Protein AF-0000000077141686 (afdb_homodimer)

Organism: Thermoanaerobacter italicus (strain DSM 9252 / Ab9) (NCBI:txid580331)

Secondary structure (DSSP, 8-state):
-EEEEEEEEETHHHHHHTT--HHHHHHHHHHHHHHTGGGEEEEEEEETTTEEEEEES-GGGHHHHHHHHHHHHTTSEEEEEEEEE--SS---SSGGG--SHHHHHHHHHHHH--SS-SEEEE-S-HHHHHHHHHHHHHHHHHHTT--HHHHHHHHHHHHHSSHHHHHHHHTS-HHHHHHHHHHTTHHHHHHHHHHHHHHHHHHHHHTT--/-EEEEEEEEETHHHHHHTT--HHHHHHHHHHHHHHTGGGEEEEEEEETTTEEEEEES-GGGHHHHHHHHHHHHTTSEEEEEEEEE--SS---SSGGG--SHHHHHHHHHHHH--SS-SEEEE-S-HHHHHHHHHHHHHHHHHHTT--HHHHHHHHHHHHHSSHHHHHHHHTS-HHHHHHHHHHTTHHHHHHHHHHHHHHHHHHHHHTT--

Radius of gyration: 22.88 Å; Cα contacts (8 Å, |Δi|>4): 767; chains: 2; bounding box: 53×66×52 Å

Solvent-accessible surface area (backbone atoms only — not comparable to full-atom values): 21146 Å² total; per-residue (Å²): 121,40,43,26,42,30,34,37,45,51,60,45,68,61,42,42,72,72,64,47,52,69,64,58,57,52,49,28,44,49,51,36,38,64,77,38,51,94,41,41,66,21,52,57,45,77,42,95,87,52,34,36,34,26,28,44,66,46,66,84,40,46,58,61,51,53,50,40,51,51,60,50,40,52,90,48,47,62,33,32,2,28,3,35,24,48,63,73,48,71,94,54,78,50,55,88,78,46,47,35,53,8,52,54,28,7,52,50,19,38,71,65,37,48,99,69,32,37,36,28,45,29,58,88,44,69,73,52,22,47,43,40,21,20,43,40,20,39,48,49,58,52,55,70,69,49,48,72,67,26,49,53,32,43,55,34,26,67,74,60,70,32,45,62,57,24,10,64,75,68,70,53,52,38,69,56,33,48,49,30,25,56,75,58,40,45,67,25,49,52,42,33,43,51,32,40,37,55,50,52,46,52,55,59,54,58,61,60,78,102,119,41,43,25,41,30,32,36,45,49,60,46,70,60,42,41,72,73,63,48,52,69,65,57,57,51,50,28,45,51,50,35,38,64,75,36,48,93,40,41,66,21,53,58,46,75,43,95,86,51,33,35,35,26,28,44,64,47,66,83,40,46,56,61,50,53,50,40,49,50,59,50,42,52,89,48,47,62,32,32,2,29,4,37,25,47,64,75,47,72,92,54,78,50,55,89,79,46,47,35,51,8,52,54,27,7,52,51,20,37,71,66,37,48,98,71,32,38,37,27,44,28,59,87,43,68,72,51,21,47,44,42,22,19,42,42,20,39,49,50,58,52,54,71,68,49,47,72,68,26,49,53,31,44,55,35,25,67,75,62,69,33,46,60,60,25,11,63,75,68,72,53,53,39,68,54,33,47,50,29,26,57,74,59,38,43,67,27,49,50,43,33,44,51,32,40,38,53,51,51,46,51,55,60,55,58,62,61,77,102

pLDDT: mean 94.85, std 8.07, range [36.12, 98.94]

Sequence (420 aa):
MYIVITGDIIGSRELLAKGIKRENFIKAVEEVNKACEDYLLVKFSLMRGDEIQGILKQVDFLPAVVRNLRYNFFPAGLRIGIGIGSISTGIEKNSWEMDGEAFYRAREALSLCDKNAITIVKTGDLFIEEATTALFTLLDALQSKWTRAQWEAVMNYEKYGTYKKAAQILKVMPQNVAKRCNAARWQAVVRGEKAIVRLLKFVLEGNTNEMYIVITGDIIGSRELLAKGIKRENFIKAVEEVNKACEDYLLVKFSLMRGDEIQGILKQVDFLPAVVRNLRYNFFPAGLRIGIGIGSISTGIEKNSWEMDGEAFYRAREALSLCDKNAITIVKTGDLFIEEATTALFTLLDALQSKWTRAQWEAVMNYEKYGTYKKAAQILKVMPQNVAKRCNAARWQAVVRGEKAIVRLLKFVLEGNTNE

Structure (mmCIF, N/CA/C/O backbone):
data_AF-0000000077141686-model_v1
#
loop_
_entity.id
_entity.type
_entity.pdbx_description
1 polymer SatD
#
loop_
_atom_site.group_PDB
_atom_site.id
_atom_site.type_symbol
_atom_site.label_atom_id
_atom_site.label_alt_id
_atom_site.label_comp_id
_atom_site.label_asym_id
_atom_site.label_entity_id
_atom_site.label_seq_id
_atom_site.pdbx_PDB_ins_code
_atom_site.Cartn_x
_atom_site.Cartn_y
_atom_site.Cartn_z
_atom_site.occupancy
_atom_site.B_iso_or_equiv
_atom_site.auth_seq_id
_atom_site.auth_comp_id
_atom_site.auth_asym_id
_atom_site.auth_atom_id
_atom_site.pdbx_PDB_model_num
ATOM 1 N N . MET A 1 1 ? 17.578 18.484 6.77 1 92.88 1 MET A N 1
ATOM 2 C CA . MET A 1 1 ? 16.484 18.5 5.801 1 92.88 1 MET A CA 1
ATOM 3 C C . MET A 1 1 ? 15.133 18.562 6.504 1 92.88 1 MET A C 1
ATOM 5 O O . MET A 1 1 ? 14.977 18.047 7.617 1 92.88 1 MET A O 1
ATOM 9 N N . TYR A 1 2 ? 14.242 19.344 5.945 1 96.69 2 TYR A N 1
ATOM 10 C CA . TYR A 1 2 ? 12.93 19.594 6.52 1 96.69 2 TYR A CA 1
ATOM 11 C C . TYR A 1 2 ? 11.836 18.875 5.734 1 96.69 2 TYR A C 1
ATOM 13 O O . TYR A 1 2 ? 12.062 18.453 4.598 1 96.69 2 TYR A O 1
ATOM 21 N N . ILE A 1 3 ? 10.711 18.703 6.402 1 98.5 3 ILE A N 1
ATOM 22 C CA . ILE A 1 3 ? 9.547 18.047 5.805 1 98.5 3 ILE A CA 1
ATOM 23 C C . ILE A 1 3 ? 8.367 19.016 5.793 1 98.5 3 ILE A C 1
ATOM 25 O O . ILE A 1 3 ? 7.809 19.344 6.848 1 98.5 3 ILE A O 1
ATOM 29 N N . VAL A 1 4 ? 7.988 19.391 4.633 1 98.75 4 VAL A N 1
ATOM 30 C CA . VAL A 1 4 ? 6.867 20.297 4.449 1 98.75 4 VAL A CA 1
ATOM 31 C C . VAL A 1 4 ? 5.656 19.531 3.926 1 98.75 4 VAL A C 1
ATOM 33 O O . VAL A 1 4 ? 5.777 18.719 3.008 1 98.75 4 VAL A O 1
ATOM 36 N N . ILE A 1 5 ? 4.516 19.719 4.543 1 98.88 5 ILE A N 1
ATOM 37 C CA . ILE A 1 5 ? 3.244 19.188 4.062 1 98.88 5 ILE A CA 1
ATOM 38 C C . ILE A 1 5 ? 2.361 20.328 3.566 1 98.88 5 ILE A C 1
ATOM 40 O O . ILE A 1 5 ? 2.104 21.281 4.301 1 98.88 5 ILE A O 1
ATOM 44 N N . THR A 1 6 ? 1.974 20.25 2.375 1 98.38 6 THR A N 1
ATOM 45 C CA . THR A 1 6 ? 0.985 21.172 1.829 1 98.38 6 THR A CA 1
ATOM 46 C C . THR A 1 6 ? -0.235 20.422 1.312 1 98.38 6 THR A C 1
ATOM 48 O O . THR A 1 6 ? -0.109 19.312 0.793 1 98.38 6 THR A O 1
ATOM 51 N N . GLY A 1 7 ? -1.39 20.922 1.544 1 97.69 7 GLY A N 1
ATOM 52 C CA . GLY A 1 7 ? -2.621 20.25 1.165 1 97.69 7 GLY A CA 1
ATOM 53 C C . GLY A 1 7 ? -3.629 21.172 0.506 1 97.69 7 GLY A C 1
ATOM 54 O O . GLY A 1 7 ? -3.537 22.391 0.639 1 97.69 7 GLY A O 1
ATOM 55 N N . ASP A 1 8 ? -4.441 20.641 -0.241 1 96.56 8 ASP A N 1
ATOM 56 C CA . ASP A 1 8 ? -5.543 21.297 -0.929 1 96.56 8 ASP A CA 1
ATOM 57 C C . ASP A 1 8 ? -6.855 20.547 -0.724 1 96.56 8 ASP A C 1
ATOM 59 O O . ASP A 1 8 ? -6.945 19.359 -1.021 1 96.56 8 ASP A O 1
ATOM 63 N N . ILE A 1 9 ? -7.875 21.266 -0.198 1 95.62 9 ILE A N 1
ATOM 64 C CA . ILE A 1 9 ? -9.164 20.641 0.097 1 95.62 9 ILE A CA 1
ATOM 65 C C . ILE A 1 9 ? -9.891 20.312 -1.205 1 95.62 9 ILE A C 1
ATOM 67 O O . ILE A 1 9 ? -10.102 21.188 -2.045 1 95.62 9 ILE A O 1
ATOM 71 N N . ILE A 1 10 ? -10.227 19.062 -1.332 1 94.31 10 ILE A N 1
ATOM 72 C CA . ILE A 1 10 ? -10.859 18.578 -2.559 1 94.31 10 ILE A CA 1
ATOM 73 C C . ILE A 1 10 ? -12.297 19.094 -2.629 1 94.31 10 ILE A C 1
ATOM 75 O O . ILE A 1 10 ? -13.07 18.906 -1.688 1 94.31 10 ILE A O 1
ATOM 79 N N . GLY A 1 11 ? -12.648 19.734 -3.75 1 91 11 GLY A N 1
ATOM 80 C CA . GLY A 1 11 ? -14.008 20.203 -3.984 1 91 11 GLY A CA 1
ATOM 81 C C . GLY A 1 11 ? -14.406 21.359 -3.086 1 91 11 GLY A C 1
ATOM 82 O O . GLY A 1 11 ? -15.578 21.5 -2.734 1 91 11 GLY A O 1
ATOM 83 N N . SER A 1 12 ? -13.445 22.078 -2.596 1 88.81 12 SER A N 1
ATOM 84 C CA . SER A 1 12 ? -13.703 23.125 -1.614 1 88.81 12 SER A CA 1
ATOM 85 C C . SER A 1 12 ? -14.742 24.109 -2.131 1 88.81 12 SER A C 1
ATOM 87 O O . SER A 1 12 ? -15.625 24.531 -1.385 1 88.81 12 SER A O 1
ATOM 89 N N . ARG A 1 13 ? -14.68 24.531 -3.439 1 88.81 13 ARG A N 1
ATOM 90 C CA . ARG A 1 13 ? -15.633 25.484 -4.012 1 88.81 13 ARG A CA 1
ATOM 91 C C . ARG A 1 13 ? -17.047 24.922 -3.979 1 88.81 13 ARG A C 1
ATOM 93 O O . ARG A 1 13 ? -18 25.625 -3.613 1 88.81 13 ARG A O 1
ATOM 100 N N . GLU A 1 14 ? -17.109 23.672 -4.375 1 90.25 14 GLU A N 1
ATOM 101 C CA . GLU A 1 14 ? -18.406 23 -4.367 1 90.25 14 GLU A CA 1
ATOM 102 C C . GLU A 1 14 ? -18.938 22.859 -2.943 1 90.25 14 GLU A C 1
ATOM 104 O O . GLU A 1 14 ? -20.141 23.031 -2.703 1 90.25 14 GLU A O 1
ATOM 109 N N . LEU A 1 15 ? -18.078 22.531 -2.066 1 89.5 15 LEU A N 1
ATOM 110 C CA . LEU A 1 15 ? -18.469 22.375 -0.669 1 89.5 15 LEU A CA 1
ATOM 111 C C . LEU A 1 15 ? -18.969 23.688 -0.09 1 89.5 15 LEU A C 1
ATOM 113 O O . LEU A 1 15 ? -20 23.719 0.589 1 89.5 15 LEU A O 1
ATOM 117 N N . LEU A 1 16 ? -18.281 24.734 -0.393 1 84.75 16 LEU A N 1
ATOM 118 C CA . LEU A 1 16 ? -18.672 26.062 0.076 1 84.75 16 LEU A CA 1
ATOM 119 C C . LEU A 1 16 ? -20 26.5 -0.545 1 84.75 16 LEU A C 1
ATOM 121 O O . LEU A 1 16 ? -20.844 27.078 0.134 1 84.75 16 LEU A O 1
ATOM 125 N N . ALA A 1 17 ? -20.172 26.156 -1.747 1 88.31 17 ALA A N 1
ATOM 126 C CA . ALA A 1 17 ? -21.422 26.469 -2.445 1 88.31 17 ALA A CA 1
ATOM 127 C C . ALA A 1 17 ? -22.594 25.703 -1.837 1 88.31 17 ALA A C 1
ATOM 129 O O . ALA A 1 17 ? -23.719 26.188 -1.851 1 88.31 17 ALA A O 1
ATOM 130 N N . LYS A 1 18 ? -22.234 24.609 -1.306 1 89.44 18 LYS A N 1
ATOM 131 C CA . LYS A 1 18 ? -23.281 23.781 -0.714 1 89.44 18 LYS A CA 1
ATOM 132 C C . LYS A 1 18 ? -23.531 24.156 0.742 1 89.44 18 LYS A C 1
ATOM 134 O O . LYS A 1 18 ? -24.312 23.5 1.435 1 89.44 18 LYS A O 1
ATOM 139 N N . GLY A 1 19 ? -22.766 25.172 1.204 1 87.19 19 GLY A N 1
ATOM 140 C CA . GLY A 1 19 ? -23.109 25.734 2.502 1 87.19 19 GLY A CA 1
ATOM 141 C C . GLY A 1 19 ? -22.062 25.453 3.568 1 87.19 19 GLY A C 1
ATOM 142 O O . GLY A 1 19 ? -22.203 25.922 4.703 1 87.19 19 GLY A O 1
ATOM 143 N N . ILE A 1 20 ? -21.172 24.656 3.207 1 86.25 20 ILE A N 1
ATOM 144 C CA . ILE A 1 20 ? -20.078 24.484 4.164 1 86.25 20 ILE A CA 1
ATOM 145 C C . ILE A 1 20 ? -19.312 25.781 4.328 1 86.25 20 ILE A C 1
ATOM 147 O O . ILE A 1 20 ? -19 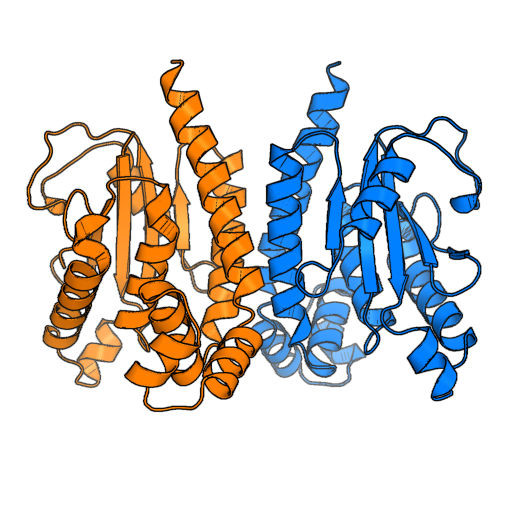26.453 3.342 1 86.25 20 ILE A O 1
ATOM 151 N N . LYS A 1 21 ? -19.141 26.141 5.5 1 89.06 21 LYS A N 1
ATOM 152 C CA . LYS A 1 21 ? -18.484 27.406 5.777 1 89.06 21 LYS A CA 1
ATOM 153 C C . LYS A 1 21 ? -16.969 27.234 5.871 1 89.06 21 LYS A C 1
ATOM 155 O O . LYS A 1 21 ? -16.484 26.156 6.227 1 89.06 21 LYS A O 1
ATOM 160 N N . ARG A 1 22 ? -16.312 28.234 5.574 1 89.81 22 ARG A N 1
ATOM 161 C CA . ARG A 1 22 ? -14.867 28.25 5.691 1 89.81 22 ARG A CA 1
ATOM 162 C C . ARG A 1 22 ? -14.422 27.969 7.121 1 89.81 22 ARG A C 1
ATOM 164 O O . ARG A 1 22 ? -13.367 27.375 7.344 1 89.81 22 ARG A O 1
ATOM 171 N N . GLU A 1 23 ? -15.227 28.359 8.023 1 91.5 23 GLU A N 1
ATOM 172 C CA . GLU A 1 23 ? -14.953 28.141 9.438 1 91.5 23 GLU A CA 1
ATOM 173 C C . GLU A 1 23 ? -14.797 26.656 9.742 1 91.5 23 GLU A C 1
ATOM 175 O O . GLU A 1 23 ? -14.062 26.281 10.664 1 91.5 23 GLU A O 1
ATOM 180 N N . ASN A 1 24 ? -15.461 25.828 8.992 1 92.88 24 ASN A N 1
ATOM 181 C CA . ASN A 1 24 ? -15.32 24.375 9.164 1 92.88 24 ASN A CA 1
ATOM 182 C C . ASN A 1 24 ? -13.914 23.906 8.812 1 92.88 24 ASN A C 1
ATOM 184 O O . ASN A 1 24 ? -13.375 23.016 9.469 1 92.88 24 ASN A O 1
ATOM 188 N N . PHE A 1 25 ? -13.359 24.531 7.785 1 93.69 25 PHE A N 1
ATOM 189 C CA . PHE A 1 25 ? -11.992 24.203 7.414 1 93.69 25 PHE A CA 1
ATOM 190 C C . PHE A 1 25 ? -11.008 24.672 8.477 1 93.69 25 PHE A C 1
ATOM 192 O O . PHE A 1 25 ? -10.062 23.953 8.82 1 93.69 25 PHE A O 1
ATOM 199 N N . ILE A 1 26 ? -11.273 25.844 9.016 1 94.12 26 ILE A N 1
ATOM 200 C CA . ILE A 1 26 ? -10.422 26.406 10.062 1 94.12 26 ILE A CA 1
ATOM 201 C C . ILE A 1 26 ? -10.469 25.516 11.297 1 94.12 26 ILE A C 1
ATOM 203 O O . ILE A 1 26 ? -9.43 25.219 11.898 1 94.12 26 ILE A O 1
ATOM 207 N N . LYS A 1 27 ? -11.594 25.094 11.633 1 95.5 27 LYS A N 1
ATOM 208 C CA . LYS A 1 27 ? -11.758 24.219 12.781 1 95.5 27 LYS A CA 1
ATOM 209 C C . LYS A 1 27 ? -11.008 22.906 12.578 1 95.5 27 LYS A C 1
ATOM 211 O O . LYS A 1 27 ? -10.383 22.375 13.508 1 95.5 27 LYS A O 1
ATOM 216 N N . ALA A 1 28 ? -11.133 22.359 11.359 1 95.75 28 ALA A N 1
ATOM 217 C CA . ALA A 1 28 ? -10.414 21.125 11.039 1 95.75 28 ALA A CA 1
ATOM 218 C C . ALA A 1 28 ? -8.914 21.312 11.227 1 95.75 28 ALA A C 1
ATOM 220 O O . ALA A 1 28 ? -8.25 20.453 11.82 1 95.75 28 ALA A O 1
ATOM 221 N N . VAL A 1 29 ? -8.406 22.406 10.797 1 97.12 29 VAL A N 1
ATOM 222 C CA . VAL A 1 29 ? -6.98 22.703 10.914 1 97.12 29 VAL A CA 1
ATOM 223 C C . VAL A 1 29 ? -6.605 22.828 12.391 1 97.12 29 VAL A C 1
ATOM 225 O O . VAL A 1 29 ? -5.574 22.312 12.82 1 97.12 29 VAL A O 1
ATOM 228 N N . GLU A 1 30 ? -7.426 23.5 13.141 1 97.5 30 GLU A N 1
ATOM 229 C CA . GLU A 1 30 ? -7.188 23.672 14.57 1 97.5 30 GLU A CA 1
ATOM 230 C C . GLU A 1 30 ? -7.145 22.312 15.289 1 97.5 30 GLU A C 1
ATOM 232 O O . GLU A 1 30 ? -6.305 22.094 16.156 1 97.5 30 GLU A O 1
ATOM 237 N N . GLU A 1 31 ? -8.039 21.484 14.922 1 97.75 31 GLU A N 1
ATOM 238 C CA . GLU A 1 31 ? -8.078 20.156 15.531 1 97.75 31 GLU A CA 1
ATOM 239 C C . GLU A 1 31 ? -6.816 19.359 15.203 1 97.75 31 GLU A C 1
ATOM 241 O O . GLU A 1 31 ? -6.27 18.672 16.062 1 97.75 31 GLU A O 1
ATOM 246 N N . VAL A 1 32 ? -6.348 19.438 13.969 1 98.19 32 VAL A N 1
ATOM 247 C CA . VAL A 1 32 ? -5.109 18.766 13.578 1 98.19 32 VAL A CA 1
ATOM 248 C C . VAL A 1 32 ? -3.941 19.328 14.391 1 98.19 32 VAL A C 1
ATOM 250 O O . VAL A 1 32 ? -3.117 18.562 14.906 1 98.19 32 VAL A O 1
ATOM 253 N N . ASN A 1 33 ? -3.91 20.656 14.484 1 98.5 33 ASN A N 1
ATOM 254 C CA . ASN A 1 33 ? -2.834 21.312 15.227 1 98.5 33 ASN A CA 1
ATOM 255 C C . ASN A 1 33 ? -2.824 20.875 16.688 1 98.5 33 ASN A C 1
ATOM 257 O O . ASN A 1 33 ? -1.759 20.656 17.281 1 98.5 33 ASN A O 1
ATOM 261 N N . LYS A 1 34 ? -3.957 20.766 17.234 1 98.06 34 LYS A N 1
ATOM 262 C CA . LYS A 1 34 ? -4.062 20.328 18.625 1 98.06 34 LYS A CA 1
ATOM 263 C C . LYS A 1 34 ? -3.609 18.875 18.781 1 98.06 34 LYS A C 1
ATOM 265 O O . LYS A 1 34 ? -2.812 18.562 19.672 1 98.06 34 LYS A O 1
ATOM 270 N N . ALA A 1 35 ? -4.066 18.016 17.922 1 96.94 35 ALA A N 1
ATOM 271 C CA . ALA A 1 35 ? -3.787 16.594 18 1 96.94 35 ALA A CA 1
ATOM 272 C C . ALA A 1 35 ? -2.316 16.297 17.719 1 96.94 35 ALA A C 1
ATOM 274 O O . ALA A 1 35 ? -1.754 15.328 18.234 1 96.94 35 ALA A O 1
ATOM 275 N N . CYS A 1 36 ? -1.682 17.156 16.891 1 98 36 CYS A N 1
ATOM 276 C CA . CYS A 1 36 ? -0.328 16.891 16.406 1 98 36 CYS A CA 1
ATOM 277 C C . CYS A 1 36 ? 0.652 17.922 16.953 1 98 36 CYS A C 1
ATOM 279 O O . CYS A 1 36 ? 1.714 18.141 16.375 1 98 36 CYS A O 1
ATOM 281 N N . GLU A 1 37 ? 0.304 18.578 18.016 1 97.69 37 GLU A N 1
ATOM 282 C CA . GLU A 1 37 ? 1.081 19.688 18.547 1 97.69 37 GLU A CA 1
ATOM 283 C C . GLU A 1 37 ? 2.543 19.297 18.75 1 97.69 37 GLU A C 1
ATOM 285 O O . GLU A 1 37 ? 3.447 20.047 18.359 1 97.69 37 GLU A O 1
ATOM 290 N N . ASP A 1 38 ? 2.814 18.125 19.266 1 97.25 38 ASP A N 1
ATOM 291 C CA . ASP A 1 38 ? 4.168 17.688 19.594 1 97.25 38 ASP A CA 1
ATOM 292 C C . ASP A 1 38 ? 4.906 17.203 18.344 1 97.25 38 ASP A C 1
ATOM 294 O O . ASP A 1 38 ? 6.117 16.984 18.391 1 97.25 38 ASP A O 1
ATOM 298 N N . TYR A 1 39 ? 4.215 17.094 17.234 1 98.19 39 TYR A N 1
ATOM 299 C CA . TYR A 1 39 ? 4.785 16.547 16.016 1 98.19 39 TYR A CA 1
ATOM 300 C C . TYR A 1 39 ? 5.191 17.656 15.055 1 98.19 39 TYR A C 1
ATOM 302 O O . TYR A 1 39 ? 5.922 17.422 14.086 1 98.19 39 TYR A O 1
ATOM 310 N N . LEU A 1 40 ? 4.77 18.906 15.312 1 98.62 40 LEU A N 1
ATOM 311 C CA . LEU A 1 40 ? 4.871 19.969 14.32 1 98.62 40 LEU A CA 1
ATOM 312 C C . LEU A 1 40 ? 5.953 20.969 14.711 1 98.62 40 LEU A C 1
ATOM 314 O O . LEU A 1 40 ? 6.008 21.422 15.859 1 98.62 40 LEU A O 1
ATOM 318 N N . LEU A 1 41 ? 6.848 21.25 13.758 1 98.38 41 LEU A N 1
ATOM 319 C CA . LEU A 1 41 ? 7.793 22.359 13.883 1 98.38 41 LEU A CA 1
ATOM 320 C C . LEU A 1 41 ? 7.098 23.703 13.656 1 98.38 41 LEU A C 1
ATOM 322 O O . LEU A 1 41 ? 7.371 24.672 14.367 1 98.38 41 LEU A O 1
ATOM 326 N N . VAL A 1 42 ? 6.324 23.766 12.672 1 98.62 42 VAL A N 1
ATOM 327 C CA . VAL A 1 42 ? 5.445 24.891 12.367 1 98.62 42 VAL A CA 1
ATOM 328 C C . VAL A 1 42 ? 4.016 24.391 12.164 1 98.62 42 VAL A C 1
ATOM 330 O O . VAL A 1 42 ? 3.781 23.5 11.352 1 98.62 42 VAL A O 1
ATOM 333 N N . LYS A 1 43 ? 3.049 24.969 12.828 1 98.44 43 LYS A N 1
ATOM 334 C CA . LYS A 1 43 ? 1.654 24.531 12.781 1 98.44 43 LYS A CA 1
ATOM 335 C C . LYS A 1 43 ? 1.068 24.734 11.383 1 98.44 43 LYS A C 1
ATOM 337 O O . LYS A 1 43 ? 1.512 25.594 10.633 1 98.44 43 LYS A O 1
ATOM 342 N N . PHE A 1 44 ? 0.046 23.891 11.133 1 98.44 44 PHE A N 1
ATOM 343 C CA . PHE A 1 44 ? -0.695 24.062 9.891 1 98.44 44 PHE A CA 1
ATOM 344 C C . PHE A 1 44 ? -1.468 25.375 9.898 1 98.44 44 PHE A C 1
ATOM 346 O O . PHE A 1 44 ? -2.02 25.766 10.93 1 98.44 44 PHE A O 1
ATOM 353 N N . SER A 1 45 ? -1.511 26.031 8.844 1 96.75 45 SER A N 1
ATOM 354 C CA . SER A 1 45 ? -2.342 27.219 8.664 1 96.75 45 SER A CA 1
ATOM 355 C C . SER A 1 45 ? -2.988 27.234 7.281 1 96.75 45 SER A C 1
ATOM 357 O O . SER A 1 45 ? -2.422 26.719 6.316 1 96.75 45 SER A O 1
ATOM 359 N N . LEU A 1 46 ? -4.207 27.688 7.262 1 94 46 LEU A N 1
ATOM 360 C CA . LEU A 1 46 ? -4.977 27.797 6.031 1 94 46 LEU A CA 1
ATOM 361 C C . LEU A 1 46 ? -4.629 29.094 5.297 1 94 46 LEU A C 1
ATOM 363 O O . LEU A 1 46 ? -4.531 30.156 5.918 1 94 46 LEU A O 1
ATOM 367 N N . MET A 1 47 ? -4.062 28.922 4.195 1 85.94 47 MET A N 1
ATOM 368 C CA . MET A 1 47 ? -3.871 30.109 3.367 1 85.94 47 MET A CA 1
ATOM 369 C C . MET A 1 47 ? -5.148 30.453 2.607 1 85.94 47 MET A C 1
ATOM 371 O O . MET A 1 47 ? -6.004 29.594 2.4 1 85.94 47 MET A O 1
ATOM 375 N N . ARG A 1 48 ? -5.18 31.656 1.987 1 73 48 ARG A N 1
ATOM 376 C CA . ARG A 1 48 ? -6.336 32.188 1.264 1 73 48 ARG A CA 1
ATOM 377 C C . ARG A 1 48 ? -7.012 31.078 0.45 1 73 48 ARG A C 1
ATOM 379 O O . ARG A 1 48 ? -6.367 30.422 -0.372 1 73 48 ARG A O 1
ATOM 386 N N . GLY A 1 49 ? -8.266 30.641 0.945 1 79.44 49 GLY A N 1
ATOM 387 C CA . GLY A 1 49 ? -9.07 29.703 0.188 1 79.44 49 GLY A CA 1
ATOM 388 C C . GLY A 1 49 ? -9.102 28.312 0.805 1 79.44 49 GLY A C 1
ATOM 389 O O . GLY A 1 49 ? -9.625 28.125 1.905 1 79.44 49 GLY A O 1
ATOM 390 N N . ASP A 1 50 ? -8.359 27.344 0.181 1 89.94 50 ASP A N 1
ATOM 391 C CA . ASP A 1 50 ? -8.539 25.953 0.56 1 89.94 50 ASP A CA 1
ATOM 392 C C . ASP A 1 50 ? -7.195 25.234 0.667 1 89.94 50 ASP A C 1
ATOM 394 O O . ASP A 1 50 ? -7.141 24 0.691 1 89.94 50 ASP A O 1
ATOM 398 N N . GLU A 1 51 ? -6.07 26.062 0.769 1 95.12 51 GLU A N 1
ATOM 399 C CA . GLU A 1 51 ? -4.742 25.469 0.87 1 95.12 51 GLU A CA 1
ATOM 400 C C . GLU A 1 51 ? -4.246 25.469 2.312 1 95.12 51 GLU A C 1
ATOM 402 O O . GLU A 1 51 ? -4.418 26.453 3.035 1 95.12 51 GLU A O 1
ATOM 407 N N . ILE A 1 52 ? -3.627 24.391 2.752 1 97.44 52 ILE A N 1
ATOM 408 C CA . ILE A 1 52 ? -3.072 24.266 4.098 1 97.44 52 ILE A CA 1
ATOM 409 C C . ILE A 1 52 ? -1.591 23.906 4.012 1 97.44 52 ILE A C 1
ATOM 411 O O . ILE A 1 52 ? -1.15 23.281 3.043 1 97.44 52 ILE A O 1
ATOM 415 N N . GLN A 1 53 ? -0.857 24.297 5.027 1 98.44 53 GLN A N 1
ATOM 416 C CA . GLN A 1 53 ? 0.573 24 5.016 1 98.44 53 GLN A CA 1
ATOM 417 C C . GLN A 1 53 ? 1.134 23.938 6.434 1 98.44 53 GLN A C 1
ATOM 419 O O . GLN A 1 53 ? 0.723 24.719 7.305 1 98.44 53 GLN A O 1
ATOM 424 N N . GLY A 1 54 ? 1.98 23.016 6.707 1 98.56 54 GLY A N 1
ATOM 425 C CA . GLY A 1 54 ? 2.715 22.891 7.953 1 98.56 54 GLY A CA 1
ATOM 426 C C . GLY A 1 54 ? 4.055 22.188 7.785 1 98.56 54 GLY A C 1
ATOM 427 O O . GLY A 1 54 ? 4.402 21.766 6.684 1 98.56 54 GLY A O 1
ATOM 428 N N . ILE A 1 55 ? 4.871 22.234 8.852 1 98.81 55 ILE A N 1
ATOM 429 C CA . ILE A 1 55 ? 6.195 21.625 8.836 1 98.81 55 ILE A CA 1
ATOM 430 C C . ILE A 1 55 ? 6.328 20.656 10 1 98.81 55 ILE A C 1
ATOM 432 O O . ILE A 1 55 ? 5.977 20.984 11.141 1 98.81 55 ILE A O 1
ATOM 436 N N . LEU A 1 56 ? 6.844 19.547 9.734 1 98.69 56 LEU A N 1
ATOM 437 C CA . LEU A 1 56 ? 6.996 18.5 10.742 1 98.69 56 LEU A CA 1
ATOM 438 C C . LEU A 1 56 ? 8.328 18.641 11.477 1 98.69 56 LEU A C 1
ATOM 440 O O . LEU A 1 56 ? 9.312 19.109 10.898 1 98.69 56 LEU A O 1
ATOM 444 N N . LYS A 1 57 ? 8.359 18.078 12.727 1 97.88 57 LYS A N 1
ATOM 445 C CA . LYS A 1 57 ? 9.594 18.031 13.5 1 97.88 57 LYS A CA 1
ATOM 446 C C . LYS A 1 57 ? 10.516 16.922 13.008 1 97.88 57 LYS A C 1
ATOM 448 O O . LYS A 1 57 ? 11.727 17.109 12.891 1 97.88 57 LYS A O 1
ATOM 453 N N . GLN A 1 58 ? 9.898 15.789 12.82 1 97.81 58 GLN A N 1
ATOM 454 C CA . GLN A 1 58 ? 10.625 14.594 12.406 1 97.81 58 GLN A CA 1
ATOM 455 C C . GLN A 1 58 ? 9.797 13.75 11.445 1 97.81 58 GLN A C 1
ATOM 457 O O . GLN A 1 58 ? 8.562 13.789 11.484 1 97.81 58 GLN A O 1
ATOM 462 N N . VAL A 1 59 ? 10.516 12.992 10.664 1 98.19 59 VAL A N 1
ATOM 463 C CA . VAL A 1 59 ? 9.859 12.203 9.625 1 98.19 59 VAL A CA 1
ATOM 464 C C . VAL A 1 59 ? 9.039 11.086 10.266 1 98.19 59 VAL A C 1
ATOM 466 O O . VAL A 1 59 ? 8.031 10.648 9.703 1 98.19 59 VAL A O 1
ATOM 469 N N . ASP A 1 60 ? 9.375 10.648 11.516 1 98.12 60 ASP A N 1
ATOM 470 C CA . ASP A 1 60 ? 8.672 9.586 12.234 1 98.12 60 ASP A CA 1
ATOM 471 C C . ASP A 1 60 ? 7.203 9.953 12.445 1 98.12 60 ASP A C 1
ATOM 473 O O . ASP A 1 60 ? 6.352 9.07 12.57 1 98.12 60 ASP A O 1
ATOM 477 N N . PHE A 1 61 ? 6.879 11.242 12.414 1 98.25 61 PHE A N 1
ATOM 478 C CA . PHE A 1 61 ? 5.543 11.727 12.742 1 98.25 61 PHE A CA 1
ATOM 479 C C . PHE A 1 61 ? 4.691 11.859 11.484 1 98.25 61 PHE A C 1
ATOM 481 O O . PHE A 1 61 ? 3.479 12.07 11.57 1 98.25 61 PHE A O 1
ATOM 488 N N . LEU A 1 62 ? 5.305 11.727 10.328 1 98.69 62 LEU A N 1
ATOM 489 C CA . LEU A 1 62 ? 4.652 12.031 9.055 1 98.69 62 LEU A 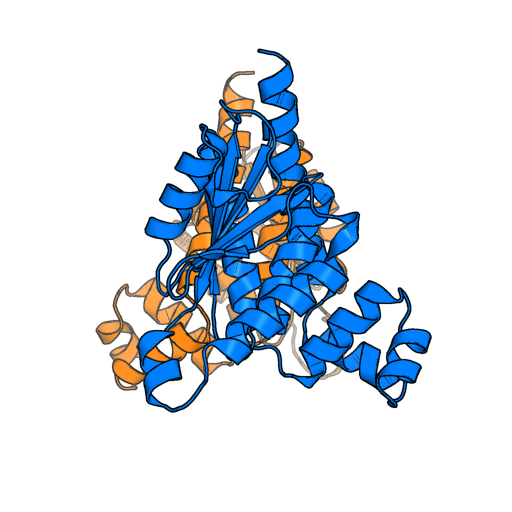CA 1
ATOM 490 C C . LEU A 1 62 ? 3.369 11.227 8.898 1 98.69 62 LEU A C 1
ATOM 492 O O . LEU A 1 62 ? 2.305 11.789 8.633 1 98.69 62 LEU A O 1
ATOM 496 N N . PRO A 1 63 ? 3.391 9.875 9.125 1 98 63 PRO A N 1
ATOM 497 C CA . PRO A 1 63 ? 2.17 9.102 8.898 1 98 63 PRO A CA 1
ATOM 498 C C . PRO A 1 63 ? 1.028 9.508 9.828 1 98 63 PRO A C 1
ATOM 500 O O . PRO A 1 63 ? -0.119 9.617 9.383 1 98 63 PRO A O 1
ATOM 503 N N . ALA A 1 64 ? 1.324 9.734 11.07 1 97.31 64 ALA A N 1
ATOM 504 C CA . ALA A 1 64 ? 0.301 10.141 12.031 1 97.31 64 ALA A CA 1
ATOM 505 C C . ALA A 1 64 ? -0.309 11.492 11.641 1 97.31 64 ALA A C 1
ATOM 507 O O . ALA A 1 64 ? -1.521 11.688 11.758 1 97.31 64 ALA A O 1
ATOM 508 N N . VAL A 1 65 ? 0.519 12.391 11.211 1 98.62 65 VAL A N 1
ATOM 509 C CA . VAL A 1 65 ? 0.052 13.727 10.844 1 98.62 65 VAL A CA 1
ATOM 510 C C . VAL A 1 65 ? -0.828 13.641 9.602 1 98.62 65 VAL A C 1
ATOM 512 O O . VAL A 1 65 ? -1.896 14.258 9.547 1 98.62 65 VAL A O 1
ATOM 515 N N . VAL A 1 66 ? -0.408 12.883 8.617 1 98.56 66 VAL A N 1
ATOM 516 C CA . VAL A 1 66 ? -1.196 12.711 7.402 1 98.56 66 VAL A CA 1
ATOM 517 C C . VAL A 1 66 ? -2.545 12.078 7.742 1 98.56 66 VAL A C 1
ATOM 519 O O . VAL A 1 66 ? -3.584 12.516 7.234 1 98.56 66 VAL A O 1
ATOM 522 N N . ARG A 1 67 ? -2.586 11.055 8.625 1 97.12 67 ARG A N 1
ATOM 523 C CA . ARG A 1 67 ? -3.832 10.422 9.047 1 97.12 67 ARG A CA 1
ATOM 524 C C . ARG A 1 67 ? -4.742 11.422 9.758 1 97.12 67 ARG A C 1
ATOM 526 O O . ARG A 1 67 ? -5.957 11.43 9.531 1 97.12 67 ARG A O 1
ATOM 533 N N . ASN A 1 68 ? -4.16 12.242 10.617 1 97.69 68 ASN A N 1
ATOM 534 C CA . ASN A 1 68 ? -4.949 13.242 11.32 1 97.69 68 ASN A CA 1
ATOM 535 C C . ASN A 1 68 ? -5.559 14.258 10.352 1 97.69 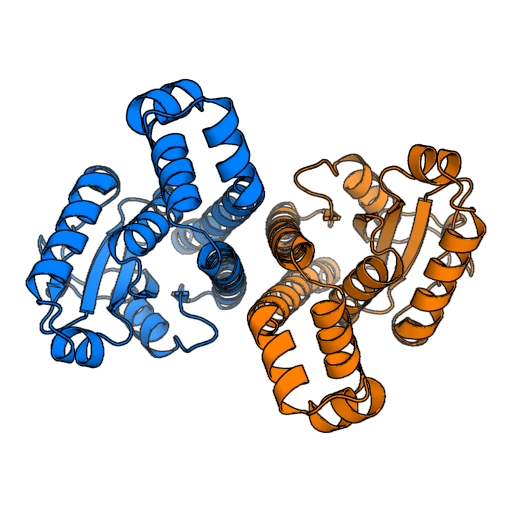68 ASN A C 1
ATOM 537 O O . ASN A 1 68 ? -6.707 14.68 10.531 1 97.69 68 ASN A O 1
ATOM 541 N N . LEU A 1 69 ? -4.754 14.656 9.367 1 98.06 69 LEU A N 1
ATOM 542 C CA . LEU A 1 69 ? -5.293 15.531 8.336 1 98.06 69 LEU A CA 1
ATOM 543 C C . LEU A 1 69 ? -6.48 14.883 7.637 1 98.06 69 LEU A C 1
ATOM 545 O O . LEU A 1 69 ? -7.543 15.492 7.516 1 98.06 69 LEU A O 1
ATOM 549 N N . ARG A 1 70 ? -6.332 13.648 7.27 1 97 70 ARG A N 1
ATOM 550 C CA . ARG A 1 70 ? -7.398 12.945 6.566 1 97 70 ARG A CA 1
ATOM 551 C C . ARG A 1 70 ? -8.641 12.805 7.445 1 97 70 ARG A C 1
ATOM 553 O O . ARG A 1 70 ? -9.758 13.031 6.988 1 97 70 ARG A O 1
ATOM 560 N N . TYR A 1 71 ? -8.445 12.461 8.672 1 96.75 71 TYR A N 1
ATOM 561 C CA . TYR A 1 71 ? -9.539 12.234 9.609 1 96.75 71 TYR A CA 1
ATOM 562 C C . TYR A 1 71 ? -10.336 13.516 9.836 1 96.75 71 TYR A C 1
ATOM 564 O O . TYR A 1 71 ? -11.57 13.5 9.797 1 96.75 71 TYR A O 1
ATOM 572 N N . ASN A 1 72 ? -9.656 14.586 10.062 1 95.5 72 ASN A N 1
ATOM 573 C CA . ASN A 1 72 ? -10.336 15.82 10.453 1 95.5 72 ASN A CA 1
ATOM 574 C C . ASN A 1 72 ? -10.984 16.516 9.258 1 95.5 72 ASN A C 1
ATOM 576 O O . ASN A 1 72 ? -11.922 17.297 9.422 1 95.5 72 ASN A O 1
ATOM 580 N N . PHE A 1 73 ? -10.562 16.234 8.047 1 93.56 73 PHE A N 1
ATOM 581 C CA . PHE A 1 73 ? -11.164 16.828 6.867 1 93.56 73 PHE A CA 1
ATOM 582 C C . PHE A 1 73 ? -12.195 15.891 6.254 1 93.56 73 PHE A C 1
ATOM 584 O O . PHE A 1 73 ? -12.836 16.234 5.254 1 93.56 73 PHE A O 1
ATOM 591 N N . PHE A 1 74 ? -12.281 14.727 6.914 1 89.88 74 PHE A N 1
ATOM 592 C CA . PHE A 1 74 ? -13.328 13.797 6.5 1 89.88 74 PHE A CA 1
ATOM 593 C C . PHE A 1 74 ? -14.703 14.398 6.723 1 89.88 74 PHE A C 1
ATOM 595 O O . PHE A 1 74 ? -14.984 14.945 7.793 1 89.88 74 PHE A O 1
ATOM 602 N N . PRO A 1 75 ? -15.656 14.336 5.73 1 85.94 75 PRO A N 1
ATOM 603 C CA . PRO A 1 75 ? -15.656 13.531 4.508 1 85.94 75 PRO A CA 1
ATOM 604 C C . PRO A 1 75 ? -15.078 14.281 3.309 1 85.94 75 PRO A C 1
ATOM 606 O O . PRO A 1 75 ? -14.977 13.719 2.215 1 85.94 75 PRO A O 1
ATOM 609 N N . ALA A 1 76 ? -14.648 15.461 3.752 1 86.31 76 ALA A N 1
ATOM 610 C CA . ALA A 1 76 ? -13.969 16.125 2.641 1 86.31 76 ALA A CA 1
ATOM 611 C C . ALA A 1 76 ? -12.656 15.414 2.307 1 86.31 76 ALA A C 1
ATOM 613 O O . ALA A 1 76 ? -12.164 14.602 3.09 1 86.31 76 ALA A O 1
ATOM 614 N N . GLY A 1 77 ? -12.148 15.469 1.151 1 91.19 77 GLY A N 1
ATOM 615 C CA . GLY A 1 77 ? -10.852 14.945 0.745 1 91.19 77 GLY A CA 1
ATOM 616 C C . GLY A 1 77 ? -9.766 16 0.717 1 91.19 77 GLY A C 1
ATOM 617 O O . GLY A 1 77 ? -10.055 17.203 0.7 1 91.19 77 GLY A O 1
ATOM 618 N N . LEU A 1 78 ? -8.633 15.578 0.953 1 96.31 78 LEU A N 1
ATOM 619 C CA . LEU A 1 78 ? -7.457 16.453 0.901 1 96.31 78 LEU A CA 1
ATOM 620 C C . LEU A 1 78 ? -6.406 15.883 -0.049 1 96.31 78 LEU A C 1
ATOM 622 O O . LEU A 1 78 ? -6.062 14.703 0.031 1 96.31 78 LEU A O 1
ATOM 626 N N . ARG A 1 79 ? -6.047 16.672 -0.976 1 98 79 ARG A N 1
ATOM 627 C CA . ARG A 1 79 ? -4.801 16.375 -1.674 1 98 79 ARG A CA 1
ATOM 628 C C . ARG A 1 79 ? -3.594 16.828 -0.86 1 98 79 ARG A C 1
ATOM 630 O O . ARG A 1 79 ? -3.617 17.891 -0.25 1 98 79 ARG A O 1
ATOM 637 N N . ILE A 1 80 ? -2.6 15.992 -0.809 1 98.75 80 ILE A N 1
ATOM 638 C CA . ILE A 1 80 ? -1.465 16.297 0.056 1 98.75 80 ILE A CA 1
ATOM 639 C C . ILE A 1 80 ? -0.165 16.156 -0.735 1 98.75 80 ILE A C 1
ATOM 641 O O . ILE A 1 80 ? 0.093 15.125 -1.353 1 98.75 80 ILE A O 1
ATOM 645 N N . GLY A 1 81 ? 0.588 17.188 -0.794 1 98.88 81 GLY A N 1
ATOM 646 C CA . GLY A 1 81 ? 1.964 17.188 -1.267 1 98.88 81 GLY A CA 1
ATOM 647 C C . GLY A 1 81 ? 2.98 17.25 -0.142 1 98.88 81 GLY A C 1
ATOM 648 O O . GLY A 1 81 ? 2.885 18.109 0.739 1 98.88 81 GLY A O 1
ATOM 649 N N . ILE A 1 82 ? 3.934 16.359 -0.143 1 98.94 82 ILE A N 1
ATOM 650 C CA . ILE A 1 82 ? 4.988 16.312 0.864 1 98.94 82 ILE A CA 1
ATOM 651 C C . ILE A 1 82 ? 6.34 16.594 0.211 1 98.94 82 ILE A C 1
ATOM 653 O O . ILE A 1 82 ? 6.703 15.953 -0.776 1 98.94 82 ILE A O 1
ATOM 657 N N . GLY A 1 83 ? 6.996 17.547 0.708 1 98.81 83 GLY A N 1
ATOM 658 C CA . GLY A 1 83 ? 8.312 17.922 0.211 1 98.81 83 GLY A CA 1
ATOM 659 C C . GLY A 1 83 ? 9.398 17.797 1.262 1 98.81 83 GLY A C 1
ATOM 660 O O . GLY A 1 83 ? 9.25 18.312 2.377 1 98.81 83 GLY A O 1
ATOM 661 N N . ILE A 1 84 ? 10.469 17.141 0.939 1 98.25 84 ILE A N 1
ATOM 662 C CA . ILE A 1 84 ? 11.648 17.047 1.791 1 98.25 84 ILE A CA 1
ATOM 663 C C . ILE A 1 84 ? 12.797 17.828 1.168 1 98.25 84 ILE A C 1
ATOM 665 O O . ILE A 1 84 ? 13.086 17.688 -0.022 1 98.25 84 ILE A O 1
ATOM 669 N N . GLY A 1 85 ? 13.398 18.641 1.875 1 97.12 85 GLY A N 1
ATOM 670 C CA . GLY A 1 85 ? 14.492 19.453 1.363 1 97.12 85 GLY A CA 1
ATOM 671 C C . GLY A 1 85 ? 14.93 20.547 2.328 1 97.12 85 GLY A C 1
ATOM 672 O O . GLY A 1 85 ? 14.555 20.531 3.502 1 97.12 85 GLY A O 1
ATOM 673 N N . SER A 1 86 ? 15.742 21.438 1.835 1 96.69 86 SER A N 1
ATOM 674 C CA . SER A 1 86 ? 16.266 22.531 2.643 1 96.69 86 SER A CA 1
ATOM 675 C C . SER A 1 86 ? 15.258 23.672 2.752 1 96.69 86 SER A C 1
ATOM 677 O O . SER A 1 86 ? 14.312 23.75 1.965 1 96.69 86 SER A O 1
ATOM 679 N N . ILE A 1 87 ? 15.359 24.406 3.809 1 96.38 87 ILE A N 1
ATOM 680 C CA . ILE A 1 87 ? 14.672 25.688 3.965 1 96.38 87 ILE A CA 1
ATOM 681 C C . ILE A 1 87 ? 15.688 26.828 3.877 1 96.38 87 ILE A C 1
ATOM 683 O O . ILE A 1 87 ? 16.719 26.797 4.539 1 96.38 87 ILE A O 1
ATOM 687 N N . SER A 1 88 ? 15.43 27.734 2.988 1 96.06 88 SER A N 1
ATOM 688 C CA . SER A 1 88 ? 16.406 28.781 2.682 1 96.06 88 SER A CA 1
ATOM 689 C C . SER A 1 88 ? 16.172 30.016 3.545 1 96.06 88 SER A C 1
ATOM 691 O O . SER A 1 88 ? 17 30.938 3.535 1 96.06 88 SER A O 1
ATOM 693 N N . THR A 1 89 ? 15.156 30.047 4.258 1 93.25 89 THR A N 1
ATOM 694 C CA . THR A 1 89 ? 14.852 31.156 5.168 1 93.25 89 THR A CA 1
ATOM 695 C C . THR A 1 89 ? 14.945 30.688 6.621 1 93.25 89 THR A C 1
ATOM 697 O O . THR A 1 89 ? 15.234 29.516 6.891 1 93.25 89 THR A O 1
ATOM 700 N N . GLY A 1 90 ? 14.828 31.531 7.543 1 91.81 90 GLY A N 1
ATOM 701 C CA . GLY A 1 90 ? 14.656 31.125 8.93 1 91.81 90 GLY A CA 1
ATOM 702 C C . GLY A 1 90 ? 13.32 30.453 9.203 1 91.81 90 GLY A C 1
ATOM 703 O O . GLY A 1 90 ? 12.445 30.438 8.344 1 91.81 90 GLY A O 1
ATOM 704 N N . ILE A 1 91 ? 13.266 29.781 10.359 1 94.12 91 ILE A N 1
ATOM 705 C CA . ILE A 1 91 ? 12 29.188 10.766 1 94.12 91 ILE A CA 1
ATOM 706 C C . ILE A 1 91 ? 11.078 30.266 11.344 1 94.12 91 ILE A C 1
ATOM 708 O O . ILE A 1 91 ? 11.453 30.969 12.281 1 94.12 91 ILE A O 1
ATOM 712 N N . GLU A 1 92 ? 9.922 30.375 10.688 1 94.69 92 GLU A N 1
ATOM 713 C CA . GLU A 1 92 ? 8.906 31.328 11.125 1 94.69 92 GLU A CA 1
ATOM 714 C C . GLU A 1 92 ? 7.715 30.625 11.758 1 94.69 92 GLU A C 1
ATOM 716 O O . GLU A 1 92 ? 7.586 29.406 11.656 1 94.69 92 GLU A O 1
ATOM 721 N N . LYS A 1 93 ? 6.879 31.438 12.328 1 94.44 93 LYS A N 1
ATOM 722 C CA . LYS A 1 93 ? 5.66 30.891 12.922 1 94.44 93 LYS A CA 1
ATOM 723 C C . LYS A 1 93 ? 4.664 30.469 11.844 1 94.44 93 LYS A C 1
ATOM 725 O O . LYS A 1 93 ? 3.883 29.531 12.039 1 94.44 93 LYS A O 1
ATOM 730 N N . ASN A 1 94 ? 4.727 31.172 10.781 1 94.38 94 ASN A N 1
ATOM 731 C CA . ASN A 1 94 ? 3.867 30.906 9.633 1 94.38 94 ASN A CA 1
ATOM 732 C C . ASN A 1 94 ? 4.668 30.359 8.445 1 94.38 94 ASN A C 1
ATOM 734 O O . ASN A 1 94 ? 5.473 31.078 7.859 1 94.38 94 ASN A O 1
ATOM 738 N N . SER A 1 95 ? 4.348 29.141 8.094 1 95.44 95 SER A N 1
ATOM 739 C CA . SER A 1 95 ? 5.129 28.484 7.059 1 95.44 95 SER A CA 1
ATOM 740 C C . SER A 1 95 ? 4.969 29.172 5.711 1 95.44 95 SER A C 1
ATOM 742 O O . SER A 1 95 ? 5.812 29.016 4.824 1 95.44 95 SER A O 1
ATOM 744 N N . TRP A 1 96 ? 3.889 29.969 5.488 1 95.19 96 TRP A N 1
ATOM 745 C CA . TRP A 1 96 ? 3.645 30.641 4.219 1 95.19 96 TRP A CA 1
ATOM 746 C C . TRP A 1 96 ? 4.66 31.75 3.99 1 95.19 96 TRP A C 1
ATOM 748 O O . TRP A 1 96 ? 4.797 32.25 2.873 1 95.19 96 TRP A O 1
ATOM 758 N N . GLU A 1 97 ? 5.383 32.094 5.008 1 94.5 97 GLU A N 1
ATOM 759 C CA . GLU A 1 97 ? 6.391 33.125 4.93 1 94.5 97 GLU A CA 1
ATOM 760 C C . GLU A 1 97 ? 7.781 32.562 4.691 1 94.5 97 GLU A C 1
ATOM 762 O O . GLU A 1 97 ? 8.766 33.281 4.652 1 94.5 97 GLU A O 1
ATOM 767 N N . MET A 1 98 ? 7.863 31.281 4.582 1 96.19 98 MET A N 1
ATOM 768 C CA . MET A 1 98 ? 9.141 30.578 4.453 1 96.19 98 MET A CA 1
ATOM 769 C C . MET A 1 98 ? 9.375 30.125 3.014 1 96.19 98 MET A C 1
ATOM 771 O O . MET A 1 98 ? 8.453 30.172 2.191 1 96.19 98 MET A O 1
ATOM 775 N N . ASP A 1 99 ? 10.656 29.859 2.717 1 96.88 99 ASP A N 1
ATOM 776 C CA . ASP A 1 99 ? 11.047 29.453 1.37 1 96.88 99 ASP A CA 1
ATOM 777 C C . ASP A 1 99 ? 12.172 28.422 1.41 1 96.88 99 ASP A C 1
ATOM 779 O O . ASP A 1 99 ? 12.797 28.219 2.453 1 96.88 99 ASP A O 1
ATOM 783 N N . GLY A 1 100 ? 12.281 27.781 0.272 1 97.75 100 GLY A N 1
ATOM 784 C CA . GLY A 1 100 ? 13.32 26.781 0.171 1 97.75 100 GLY A CA 1
ATOM 785 C C . GLY A 1 100 ? 12.898 25.547 -0.618 1 97.75 100 GLY A C 1
ATOM 786 O O . GLY A 1 100 ? 11.75 25.469 -1.074 1 97.75 100 GLY A O 1
ATOM 787 N N . GLU A 1 101 ? 13.828 24.656 -0.775 1 97.81 101 GLU A N 1
ATOM 788 C CA . GLU A 1 101 ? 13.664 23.453 -1.598 1 97.81 101 GLU A CA 1
ATOM 789 C C . GLU A 1 101 ? 12.492 22.609 -1.104 1 97.81 101 GLU A C 1
ATOM 791 O O . GLU A 1 101 ? 11.734 22.062 -1.907 1 97.81 101 GLU A O 1
ATOM 796 N N . ALA A 1 102 ? 12.336 22.438 0.175 1 98.19 102 ALA A N 1
ATOM 797 C CA . ALA A 1 102 ? 11.273 21.625 0.759 1 98.19 102 ALA A CA 1
ATOM 798 C C . ALA A 1 102 ? 9.898 22.141 0.331 1 98.19 102 ALA A C 1
ATOM 800 O O . ALA A 1 102 ? 9.008 21.344 0.02 1 98.19 102 ALA A O 1
ATOM 801 N N . PHE A 1 103 ? 9.758 23.453 0.283 1 98.44 103 PHE A N 1
ATOM 802 C CA . PHE A 1 103 ? 8.484 24.062 -0.099 1 98.44 103 PHE A CA 1
ATOM 803 C C . PHE A 1 103 ? 8.227 23.859 -1.589 1 98.44 103 PHE A C 1
ATOM 805 O O . PHE A 1 103 ? 7.102 23.562 -1.99 1 98.44 103 PHE A O 1
ATOM 812 N N . TYR A 1 104 ? 9.219 24.078 -2.385 1 98.5 104 TYR A N 1
ATOM 813 C CA . TYR A 1 104 ? 9.07 23.875 -3.824 1 98.5 104 TYR A CA 1
ATOM 814 C C . TYR A 1 104 ? 8.672 22.438 -4.137 1 98.5 104 TYR A C 1
ATOM 816 O O . TYR A 1 104 ? 7.773 22.203 -4.949 1 98.5 104 TYR A O 1
ATOM 824 N N . ARG A 1 105 ? 9.289 21.547 -3.443 1 98.62 105 ARG A N 1
ATOM 825 C CA . ARG A 1 105 ? 8.984 20.141 -3.658 1 98.62 105 ARG A CA 1
ATOM 826 C C . ARG A 1 105 ? 7.57 19.797 -3.205 1 98.62 105 ARG A C 1
ATOM 828 O O . ARG A 1 105 ? 6.863 19.047 -3.877 1 98.62 105 ARG A O 1
ATOM 835 N N . ALA A 1 106 ? 7.172 20.312 -2.088 1 98.69 106 ALA A N 1
ATOM 836 C CA . ALA A 1 106 ? 5.816 20.062 -1.592 1 98.69 106 ALA A CA 1
ATOM 837 C C . ALA A 1 106 ? 4.773 20.594 -2.576 1 98.69 106 ALA A C 1
ATOM 839 O O . ALA A 1 106 ? 3.783 19.906 -2.855 1 98.69 106 ALA A O 1
ATOM 840 N N . ARG A 1 107 ? 5.023 21.797 -3.055 1 98.06 107 ARG A N 1
ATOM 841 C CA . ARG A 1 107 ? 4.102 22.406 -4.016 1 98.06 107 ARG A CA 1
ATOM 842 C C . ARG A 1 107 ? 4.07 21.609 -5.312 1 98.06 107 ARG A C 1
ATOM 844 O O . ARG A 1 107 ? 3.004 21.391 -5.898 1 98.06 107 ARG A O 1
ATOM 851 N N . GLU A 1 108 ? 5.199 21.234 -5.773 1 98.56 108 GLU A N 1
ATOM 852 C CA . GLU A 1 108 ? 5.266 20.375 -6.961 1 98.56 108 GLU A CA 1
ATOM 853 C C . GLU A 1 108 ? 4.492 19.078 -6.75 1 98.56 108 GLU A C 1
ATOM 855 O O . GLU A 1 108 ? 3.713 18.672 -7.613 1 98.56 108 GLU A O 1
ATOM 860 N N . ALA A 1 109 ? 4.75 18.438 -5.617 1 98.81 109 ALA A N 1
ATOM 861 C CA . ALA A 1 109 ? 4.039 17.203 -5.281 1 98.81 109 ALA A CA 1
ATOM 862 C C . ALA A 1 109 ? 2.529 17.406 -5.316 1 98.81 109 ALA A C 1
ATOM 864 O O . ALA A 1 109 ? 1.803 16.625 -5.938 1 98.81 109 ALA A O 1
ATOM 865 N N . LEU A 1 110 ? 2.088 18.469 -4.707 1 98.31 110 LEU A N 1
ATOM 866 C CA . LEU A 1 110 ? 0.66 18.766 -4.664 1 98.31 110 LEU A CA 1
ATOM 867 C C . LEU A 1 110 ? 0.102 18.953 -6.07 1 98.31 110 LEU A C 1
ATOM 869 O O . LEU A 1 110 ? -0.989 18.484 -6.383 1 98.31 110 LEU A O 1
ATOM 873 N N . SER A 1 111 ? 0.843 19.672 -6.91 1 98.19 111 SER A N 1
ATOM 874 C CA . SER A 1 111 ? 0.388 19.984 -8.266 1 98.19 111 SER A CA 1
ATOM 875 C C . SER A 1 111 ? 0.256 18.703 -9.102 1 98.19 111 SER A C 1
ATOM 877 O O . SER A 1 111 ? -0.449 18.703 -10.109 1 98.19 111 SER A O 1
ATOM 879 N N . LEU A 1 112 ? 0.876 17.641 -8.695 1 98.25 112 LEU A N 1
ATOM 880 C CA . LEU A 1 112 ? 0.876 16.391 -9.453 1 98.25 112 LEU A CA 1
ATOM 881 C C . LEU A 1 112 ? -0.225 15.461 -8.961 1 98.25 112 LEU A C 1
ATOM 883 O O . LEU A 1 112 ? -0.488 14.422 -9.578 1 98.25 112 LEU A O 1
ATOM 887 N N . CYS A 1 113 ? -0.827 15.789 -7.855 1 98 113 CYS A N 1
ATOM 888 C CA . CYS A 1 113 ? -1.924 14.969 -7.352 1 98 113 CYS A CA 1
ATOM 889 C C . CYS A 1 113 ? -3.074 14.922 -8.352 1 98 113 CYS A C 1
ATOM 891 O O . CYS A 1 113 ? -3.324 15.898 -9.062 1 98 113 CYS A O 1
ATOM 893 N N . ASP A 1 114 ? -3.734 13.859 -8.406 1 95.38 114 ASP A N 1
ATOM 894 C CA . ASP A 1 114 ? -4.938 13.688 -9.211 1 95.38 114 ASP A CA 1
ATOM 895 C C . ASP A 1 114 ? -5.906 12.711 -8.555 1 95.38 114 ASP A C 1
ATOM 897 O O . ASP A 1 114 ? -5.816 12.461 -7.348 1 95.38 114 ASP A O 1
ATOM 901 N N . LYS A 1 115 ? -6.891 12.281 -9.281 1 92.25 115 LYS A N 1
ATOM 902 C CA . LYS A 1 115 ? -7.941 11.438 -8.711 1 92.25 115 LYS A CA 1
ATOM 903 C C . LYS A 1 115 ? -7.387 10.094 -8.258 1 92.25 115 LYS A C 1
ATOM 905 O O . LYS A 1 115 ? -7.965 9.438 -7.387 1 92.25 115 LYS A O 1
ATOM 910 N N . ASN A 1 116 ? -6.203 9.695 -8.75 1 92 116 ASN A N 1
ATOM 911 C CA . ASN A 1 116 ? -5.648 8.375 -8.469 1 92 116 ASN A CA 1
ATOM 912 C C . ASN A 1 116 ? -4.523 8.453 -7.438 1 92 116 ASN A C 1
ATOM 914 O O . ASN A 1 116 ? -4.141 7.434 -6.855 1 92 116 ASN A O 1
ATOM 918 N N . ALA A 1 117 ? -3.961 9.586 -7.285 1 96.81 117 ALA A N 1
ATOM 919 C CA . ALA A 1 117 ? -2.9 9.836 -6.312 1 96.81 117 ALA A CA 1
ATOM 920 C C . ALA A 1 117 ? -3.113 11.164 -5.598 1 96.81 117 ALA A C 1
ATOM 922 O O . ALA A 1 117 ? -2.729 12.219 -6.105 1 96.81 117 ALA A O 1
ATOM 923 N N . ILE A 1 118 ? -3.621 11.047 -4.406 1 98 118 ILE A N 1
ATOM 924 C CA . ILE A 1 118 ? -3.986 12.289 -3.73 1 98 118 ILE A CA 1
ATOM 925 C C . ILE A 1 118 ? -2.936 12.633 -2.678 1 98 118 ILE A C 1
ATOM 927 O O . ILE A 1 118 ? -3.037 13.656 -2 1 98 118 ILE A O 1
ATOM 931 N N . THR A 1 119 ? -1.929 11.812 -2.459 1 98.75 119 THR A N 1
ATOM 932 C CA . THR A 1 119 ? -0.752 12.078 -1.641 1 98.75 119 THR A CA 1
ATOM 933 C C . THR A 1 119 ? 0.527 11.773 -2.412 1 98.75 119 THR A C 1
ATOM 935 O O . THR A 1 119 ? 0.759 10.625 -2.805 1 98.75 119 THR A O 1
ATOM 938 N N . ILE A 1 120 ? 1.316 12.719 -2.666 1 98.88 120 ILE A N 1
ATOM 939 C CA . ILE A 1 120 ? 2.541 12.555 -3.441 1 98.88 120 ILE A CA 1
ATOM 940 C C . ILE A 1 120 ? 3.727 13.109 -2.654 1 98.88 120 ILE A C 1
ATOM 942 O O . ILE A 1 120 ? 3.592 14.109 -1.942 1 98.88 120 ILE A O 1
ATOM 946 N N . VAL A 1 121 ? 4.859 12.477 -2.75 1 98.88 121 VAL A N 1
ATOM 947 C CA . VAL A 1 121 ? 6.074 12.852 -2.029 1 98.88 121 VAL A CA 1
ATOM 948 C C . VAL A 1 121 ? 7.164 13.25 -3.021 1 98.88 121 VAL A C 1
ATOM 950 O O . VAL A 1 121 ? 7.367 12.57 -4.035 1 98.88 121 VAL A O 1
ATOM 953 N N . LYS A 1 122 ? 7.812 14.32 -2.777 1 98.69 122 LYS A N 1
ATOM 954 C CA . LYS A 1 122 ? 9 14.75 -3.514 1 98.69 122 LYS A CA 1
ATOM 955 C C . LYS A 1 122 ? 10.188 14.938 -2.58 1 98.69 122 LYS A C 1
ATOM 957 O O . LYS A 1 122 ? 10.102 15.664 -1.589 1 98.69 122 LYS A O 1
ATOM 962 N N . THR A 1 123 ? 11.344 14.336 -2.842 1 97.62 123 THR A N 1
ATOM 963 C CA . THR A 1 123 ? 12.523 14.344 -1.978 1 97.62 123 THR A CA 1
ATOM 964 C C . THR A 1 123 ? 13.773 14.695 -2.773 1 97.62 123 THR A C 1
ATOM 966 O O . THR A 1 123 ? 14.805 15.039 -2.195 1 97.62 123 THR A O 1
ATOM 969 N N . GLY A 1 124 ? 13.789 14.578 -4.051 1 95.25 124 GLY A N 1
ATOM 970 C CA . GLY A 1 124 ? 14.969 14.672 -4.898 1 95.25 124 GLY A CA 1
ATOM 971 C C . GLY A 1 124 ? 15.531 13.32 -5.285 1 95.25 124 GLY A C 1
ATOM 972 O O . GLY A 1 124 ? 16.406 13.227 -6.148 1 95.25 124 GLY A O 1
ATOM 973 N N . ASP A 1 125 ? 15.086 12.281 -4.656 1 95.88 125 ASP A N 1
ATOM 974 C CA . ASP A 1 125 ? 15.438 10.906 -5.004 1 95.88 125 ASP A CA 1
ATOM 975 C C . ASP A 1 125 ? 14.25 10.18 -5.625 1 95.88 125 ASP A C 1
ATOM 977 O O . ASP A 1 125 ? 13.352 9.727 -4.914 1 95.88 125 ASP A O 1
ATOM 981 N N . LEU A 1 126 ? 14.305 10.031 -6.902 1 95.62 126 LEU A N 1
ATOM 982 C CA . LEU A 1 126 ? 13.18 9.516 -7.664 1 95.62 126 LEU A CA 1
ATOM 983 C C . LEU A 1 126 ? 12.805 8.109 -7.191 1 95.62 126 LEU A C 1
ATOM 985 O O . LEU A 1 126 ? 11.625 7.746 -7.184 1 95.62 126 LEU A O 1
ATOM 989 N N . PHE A 1 127 ? 13.867 7.383 -6.793 1 95.75 127 PHE A N 1
ATOM 990 C CA . PHE A 1 127 ? 13.656 6.016 -6.336 1 95.75 127 PHE A CA 1
ATOM 991 C C . PHE A 1 127 ? 12.812 5.992 -5.07 1 95.75 127 PHE A C 1
ATOM 993 O O . PHE A 1 127 ? 11.828 5.25 -4.988 1 95.75 127 PHE A O 1
ATOM 1000 N N . ILE A 1 128 ? 13.062 6.832 -4.152 1 97 128 ILE A N 1
ATOM 1001 C CA . ILE A 1 128 ? 12.344 6.93 -2.885 1 97 128 ILE A CA 1
ATOM 1002 C C . ILE A 1 128 ? 10.992 7.598 -3.104 1 97 128 ILE A C 1
ATOM 1004 O O . ILE A 1 128 ? 9.984 7.188 -2.518 1 97 128 ILE A O 1
ATOM 1008 N N . GLU A 1 129 ? 10.914 8.586 -3.986 1 98.19 129 GLU A N 1
ATOM 1009 C CA . GLU A 1 129 ? 9.672 9.289 -4.297 1 98.19 129 GLU A CA 1
ATOM 1010 C C . GLU A 1 129 ? 8.602 8.328 -4.805 1 98.19 129 GLU A C 1
ATOM 1012 O O . GLU A 1 129 ? 7.465 8.344 -4.332 1 98.19 129 GLU A O 1
ATOM 1017 N N . GLU A 1 130 ? 9.023 7.527 -5.703 1 97.75 130 GLU A N 1
ATOM 1018 C CA . GLU A 1 130 ? 8.078 6.613 -6.336 1 97.75 130 GLU A CA 1
ATOM 1019 C C . GLU A 1 130 ? 7.57 5.57 -5.344 1 97.75 130 GLU A C 1
ATOM 1021 O O . GLU A 1 130 ? 6.375 5.277 -5.293 1 97.75 130 GLU A O 1
ATOM 1026 N N . ALA A 1 131 ? 8.484 5.02 -4.555 1 98.44 131 ALA A N 1
ATOM 1027 C CA . ALA A 1 131 ? 8.109 3.998 -3.58 1 98.44 131 ALA A CA 1
ATOM 1028 C C . ALA A 1 131 ? 7.195 4.578 -2.508 1 98.44 131 ALA A C 1
ATOM 1030 O O . ALA A 1 131 ? 6.168 3.984 -2.172 1 98.44 131 ALA A O 1
ATOM 1031 N N . THR A 1 132 ? 7.5 5.738 -1.99 1 98.75 132 THR A N 1
ATOM 1032 C CA . THR A 1 132 ? 6.711 6.332 -0.919 1 98.75 132 THR A CA 1
ATOM 1033 C C . THR A 1 132 ? 5.352 6.793 -1.441 1 98.75 132 THR A C 1
ATOM 1035 O O . THR A 1 132 ? 4.332 6.617 -0.772 1 98.75 132 THR A O 1
ATOM 1038 N N . THR A 1 133 ? 5.332 7.355 -2.656 1 98.81 133 THR A N 1
ATOM 1039 C CA . THR A 1 133 ? 4.066 7.762 -3.256 1 98.81 133 THR A CA 1
ATOM 1040 C C . THR A 1 133 ? 3.17 6.551 -3.496 1 98.81 133 THR A C 1
ATOM 1042 O O . THR A 1 133 ? 1.957 6.617 -3.283 1 98.81 133 THR A O 1
ATOM 1045 N N . ALA A 1 134 ? 3.758 5.492 -3.904 1 98.88 134 ALA A N 1
ATOM 1046 C CA . ALA A 1 134 ? 2.988 4.266 -4.105 1 98.88 134 ALA A CA 1
ATOM 1047 C C . ALA A 1 134 ? 2.395 3.771 -2.789 1 98.88 134 ALA A C 1
ATOM 1049 O O . ALA A 1 134 ? 1.235 3.352 -2.744 1 98.88 134 ALA A O 1
ATOM 1050 N N . LEU A 1 135 ? 3.188 3.793 -1.762 1 98.88 135 LEU A N 1
ATOM 1051 C CA . LEU A 1 135 ? 2.711 3.391 -0.443 1 98.88 135 LEU A CA 1
ATOM 1052 C C . LEU A 1 135 ? 1.554 4.277 0.01 1 98.88 135 LEU A C 1
ATOM 1054 O O . LEU A 1 135 ? 0.517 3.773 0.448 1 98.88 135 LEU A O 1
ATOM 1058 N N . PHE A 1 136 ? 1.696 5.551 -0.181 1 98.88 136 PHE A N 1
ATOM 1059 C CA . PHE A 1 136 ? 0.623 6.461 0.2 1 98.88 136 PHE A CA 1
ATOM 1060 C C . PHE A 1 136 ? -0.613 6.23 -0.661 1 98.88 136 PHE A C 1
ATOM 1062 O O . PHE A 1 136 ? -1.742 6.355 -0.181 1 98.88 136 PHE A O 1
ATOM 1069 N N . THR A 1 137 ? -0.406 5.961 -1.922 1 98.75 137 THR A N 1
ATOM 1070 C CA . THR A 1 137 ? -1.531 5.703 -2.812 1 98.75 137 THR A CA 1
ATOM 1071 C C . THR A 1 137 ? -2.34 4.504 -2.328 1 98.75 137 THR A C 1
ATOM 1073 O O . THR A 1 137 ? -3.572 4.547 -2.303 1 98.75 137 THR A O 1
ATOM 1076 N N . LEU A 1 138 ? -1.646 3.496 -1.931 1 98.81 138 LEU A N 1
ATOM 1077 C CA . LEU A 1 138 ? -2.32 2.305 -1.428 1 98.81 138 LEU A CA 1
ATOM 1078 C C . LEU A 1 138 ? -2.99 2.584 -0.088 1 98.81 138 LEU A C 1
ATOM 1080 O O . LEU A 1 138 ? -4.105 2.117 0.164 1 98.81 138 LEU A O 1
ATOM 1084 N N . LEU A 1 139 ? -2.318 3.316 0.773 1 98.69 139 LEU A N 1
ATOM 1085 C CA . LEU A 1 139 ? -2.9 3.707 2.053 1 98.69 139 LEU A CA 1
ATOM 1086 C C . LEU A 1 139 ? -4.176 4.516 1.845 1 98.69 139 LEU A C 1
ATOM 1088 O O . LEU A 1 139 ? -5.191 4.258 2.494 1 98.69 139 LEU A O 1
ATOM 1092 N N . ASP A 1 140 ? -4.094 5.465 0.913 1 97.94 140 ASP A N 1
ATOM 1093 C CA . ASP A 1 140 ? -5.258 6.293 0.604 1 97.94 140 ASP A CA 1
ATOM 1094 C C . ASP A 1 140 ? -6.414 5.441 0.082 1 97.94 140 ASP A C 1
ATOM 1096 O O . ASP A 1 140 ? -7.57 5.676 0.433 1 97.94 140 ASP A O 1
ATOM 1100 N N . ALA A 1 141 ? -6.098 4.496 -0.747 1 97.69 141 ALA A N 1
ATOM 1101 C CA . ALA A 1 141 ? -7.117 3.605 -1.292 1 97.69 141 ALA A CA 1
ATOM 1102 C C . ALA A 1 141 ? -7.789 2.801 -0.185 1 97.69 141 ALA A C 1
ATOM 1104 O O . ALA A 1 141 ? -9.016 2.67 -0.164 1 97.69 141 ALA A O 1
ATOM 1105 N N . LEU A 1 142 ? -7.012 2.289 0.735 1 97.44 142 LEU A N 1
ATOM 1106 C CA . LEU A 1 142 ? -7.535 1.505 1.849 1 97.44 142 LEU A CA 1
ATOM 1107 C C . LEU A 1 142 ? -8.391 2.369 2.77 1 97.44 142 LEU A C 1
ATOM 1109 O O . LEU A 1 142 ? -9.508 1.994 3.115 1 97.44 142 LEU A O 1
ATOM 1113 N N . GLN A 1 143 ? -7.926 3.514 3.09 1 96.75 143 GLN A N 1
ATOM 1114 C CA . GLN A 1 143 ? -8.578 4.395 4.055 1 96.75 143 GLN A CA 1
ATOM 1115 C C . GLN A 1 143 ? -9.836 5.02 3.465 1 96.75 143 GLN A C 1
ATOM 1117 O O . GLN A 1 143 ? -10.75 5.398 4.199 1 96.75 143 GLN A O 1
ATOM 1122 N N . SER A 1 144 ? -9.836 5.156 2.156 1 94.31 144 SER A N 1
ATOM 1123 C CA . SER A 1 144 ? -11.008 5.723 1.501 1 94.31 144 SER A CA 1
ATOM 1124 C C . SER A 1 144 ? -12.242 4.855 1.729 1 94.31 144 SER A C 1
ATOM 1126 O O . SER A 1 144 ? -13.375 5.309 1.537 1 94.31 144 SER A O 1
ATOM 1128 N N . LYS A 1 145 ? -12.07 3.666 2.188 1 93.5 145 LYS A N 1
ATOM 1129 C CA . LYS A 1 145 ? -13.172 2.74 2.396 1 93.5 145 LYS A CA 1
ATOM 1130 C C . LYS A 1 145 ? -13.531 2.635 3.875 1 93.5 145 LYS A C 1
ATOM 1132 O O . LYS A 1 145 ? -14.43 1.877 4.25 1 93.5 145 LYS A O 1
ATOM 1137 N N . TRP A 1 146 ? -12.789 3.361 4.703 1 96.5 146 TRP A N 1
ATOM 1138 C CA . TRP A 1 146 ? -13.062 3.303 6.133 1 96.5 146 TRP A CA 1
ATOM 1139 C C . TRP A 1 146 ? -14.383 3.998 6.465 1 96.5 146 TRP A C 1
ATOM 1141 O O . TRP A 1 146 ? -14.672 5.078 5.941 1 96.5 146 TRP A O 1
ATOM 1151 N N . THR A 1 147 ? -15.156 3.377 7.277 1 95.75 147 THR A N 1
ATOM 1152 C CA . THR A 1 147 ? -16.328 4.027 7.867 1 95.75 147 THR A CA 1
ATOM 1153 C C . THR A 1 147 ? -15.898 4.996 8.969 1 95.75 147 THR A C 1
ATOM 1155 O O . THR A 1 147 ? -14.75 4.965 9.422 1 95.75 147 THR A O 1
ATOM 1158 N N . ARG A 1 148 ? -16.859 5.836 9.328 1 95.38 148 ARG A N 1
ATOM 1159 C CA . ARG A 1 148 ? -16.594 6.738 10.445 1 95.38 148 ARG A CA 1
ATOM 1160 C C . ARG A 1 148 ? -16.219 5.965 11.703 1 95.38 148 ARG A C 1
ATOM 1162 O O . ARG A 1 148 ? -15.305 6.363 12.43 1 95.38 148 ARG A O 1
ATOM 1169 N N . ALA A 1 149 ? -16.875 4.836 11.891 1 96.5 149 ALA A N 1
ATOM 1170 C CA . ALA A 1 149 ? -16.609 4 13.062 1 96.5 149 ALA A CA 1
ATOM 1171 C C . ALA A 1 149 ? -15.195 3.434 13.016 1 96.5 149 ALA A C 1
ATOM 1173 O O . ALA A 1 149 ? -14.523 3.348 14.047 1 96.5 149 ALA A O 1
ATOM 1174 N N . GLN A 1 150 ? -14.742 3.039 11.859 1 97.25 150 GLN A N 1
ATOM 1175 C CA . GLN A 1 150 ? -13.391 2.527 11.703 1 97.25 150 GLN A CA 1
ATOM 1176 C C . GLN A 1 150 ? -12.352 3.623 11.953 1 97.25 150 GLN A C 1
ATOM 1178 O O . GLN A 1 150 ? -11.359 3.398 12.641 1 97.25 150 GLN A O 1
ATOM 1183 N N . TRP A 1 151 ? -12.609 4.824 11.43 1 97.56 151 TRP A N 1
ATOM 1184 C CA . TRP A 1 151 ? -11.734 5.965 11.695 1 97.56 151 TRP A CA 1
ATOM 1185 C C . TRP A 1 151 ? -11.617 6.227 13.188 1 97.56 151 TRP A C 1
ATOM 1187 O O . TRP A 1 151 ? -10.508 6.34 13.719 1 97.56 151 TRP A O 1
ATOM 1197 N N . GLU A 1 152 ? -12.727 6.293 13.805 1 97.19 152 GLU A N 1
ATOM 1198 C CA . GLU A 1 152 ? -12.75 6.59 15.234 1 97.19 152 GLU A CA 1
ATOM 1199 C C . GLU A 1 152 ? -12.008 5.523 16.031 1 97.19 152 GLU A C 1
ATOM 1201 O O . GLU A 1 152 ? -11.258 5.844 16.953 1 97.19 152 GLU A O 1
ATOM 1206 N N . ALA A 1 153 ? -12.203 4.293 15.656 1 98.06 153 ALA A N 1
ATOM 1207 C CA . ALA A 1 153 ? -11.531 3.193 16.344 1 98.06 153 ALA A CA 1
ATOM 1208 C C . ALA A 1 153 ? -10.016 3.289 16.188 1 98.06 153 ALA A C 1
ATOM 1210 O O . ALA A 1 153 ? -9.281 3.236 17.172 1 98.06 153 ALA A O 1
ATOM 1211 N N . VAL A 1 154 ? -9.547 3.498 14.992 1 97.81 154 VAL A N 1
ATOM 1212 C CA . VAL A 1 154 ? -8.117 3.559 14.688 1 97.81 154 VAL A CA 1
ATOM 1213 C C . VAL A 1 154 ? -7.488 4.762 15.383 1 97.81 154 VAL A C 1
ATOM 1215 O O . VAL A 1 154 ? -6.457 4.637 16.047 1 97.81 154 VAL A O 1
ATOM 1218 N N . MET A 1 155 ? -8.172 5.945 15.297 1 97.19 155 MET A N 1
ATOM 1219 C CA . MET A 1 155 ? -7.629 7.176 15.867 1 97.19 155 MET A CA 1
ATOM 1220 C C . MET A 1 155 ? -7.516 7.07 17.391 1 97.19 155 MET A C 1
ATOM 1222 O O . MET A 1 155 ? -6.516 7.488 17.969 1 97.19 155 MET A O 1
ATOM 1226 N N . ASN A 1 156 ? -8.484 6.504 18 1 96.88 156 ASN A N 1
ATOM 1227 C CA . ASN A 1 156 ? -8.461 6.379 19.453 1 96.88 156 ASN A CA 1
ATOM 1228 C C . ASN A 1 156 ? -7.5 5.285 19.906 1 96.88 156 ASN A C 1
ATOM 1230 O O . ASN A 1 156 ? -6.824 5.43 20.922 1 96.88 156 ASN A O 1
ATOM 1234 N N . TYR A 1 157 ? -7.457 4.168 19.141 1 96.56 157 TYR A N 1
ATOM 1235 C CA . TYR A 1 157 ? -6.484 3.127 19.453 1 96.56 157 TYR A CA 1
ATOM 1236 C C . TYR A 1 157 ? -5.062 3.664 19.359 1 96.56 157 TYR A C 1
ATOM 1238 O O . TYR A 1 157 ? -4.234 3.395 20.234 1 96.56 157 TYR A O 1
ATOM 1246 N N . GLU A 1 158 ? -4.832 4.379 18.328 1 93.56 158 GLU A N 1
ATOM 1247 C CA . GLU A 1 158 ? -3.494 4.938 18.156 1 93.56 158 GLU A CA 1
ATOM 1248 C C . GLU A 1 158 ? -3.152 5.914 19.266 1 93.56 158 GLU A C 1
ATOM 1250 O O . GLU A 1 158 ? -2.025 5.922 19.781 1 93.56 158 GLU A O 1
ATOM 1255 N N . LYS A 1 159 ? -4.047 6.75 19.641 1 91.94 159 LYS A N 1
ATOM 1256 C CA . LYS A 1 159 ? -3.842 7.797 20.641 1 91.94 159 LYS A CA 1
ATOM 1257 C C . LYS A 1 159 ? -3.629 7.199 22.031 1 91.94 159 LYS A C 1
ATOM 1259 O O . LYS A 1 159 ? -2.742 7.633 22.766 1 91.94 159 LYS A O 1
ATOM 1264 N N . TYR A 1 160 ? -4.348 6.113 22.312 1 93.69 160 TYR A N 1
ATOM 1265 C CA . TYR A 1 160 ? -4.371 5.68 23.703 1 93.69 160 TYR A CA 1
ATOM 1266 C C . TYR A 1 160 ? -3.621 4.363 23.875 1 93.69 160 TYR A C 1
ATOM 1268 O O . TYR A 1 160 ? -3.277 3.98 25 1 93.69 160 TYR A O 1
ATOM 1276 N N . GLY A 1 161 ? -3.426 3.627 22.812 1 90.88 161 GLY A N 1
ATOM 1277 C CA . GLY A 1 161 ? -2.459 2.539 22.812 1 90.88 161 GLY A CA 1
ATOM 1278 C C . GLY A 1 161 ? -3.092 1.18 23.047 1 90.88 161 GLY A C 1
ATOM 1279 O O . GLY A 1 161 ? -2.477 0.147 22.781 1 90.88 161 GLY A O 1
ATOM 1280 N N . THR A 1 162 ? -4.309 1.2 23.672 1 93.88 162 THR A N 1
ATOM 1281 C CA . THR A 1 162 ? -4.957 -0.089 23.906 1 93.88 162 THR A CA 1
ATOM 1282 C C . THR A 1 162 ? -6.414 -0.049 23.453 1 93.88 162 THR A C 1
ATOM 1284 O O . THR A 1 162 ? -7.043 1.01 23.469 1 93.88 162 THR A O 1
ATOM 1287 N N . TYR A 1 163 ? -6.879 -1.239 23.125 1 95.31 163 TYR A N 1
ATOM 1288 C CA . TYR A 1 163 ? -8.289 -1.342 22.766 1 95.31 163 TYR A CA 1
ATOM 1289 C C . TYR A 1 163 ? -9.18 -0.979 23.938 1 95.31 163 TYR A C 1
ATOM 1291 O O . TYR A 1 163 ? -10.242 -0.38 23.766 1 95.31 163 TYR A O 1
ATOM 1299 N N . LYS A 1 164 ? -8.812 -1.324 25.156 1 95.88 164 LYS A N 1
ATOM 1300 C CA . LYS A 1 164 ? -9.578 -1.041 26.359 1 95.88 164 LYS A CA 1
ATOM 1301 C C . LYS A 1 164 ? -9.758 0.461 26.562 1 95.88 164 LYS A C 1
ATOM 1303 O O . LYS A 1 164 ? -10.875 0.934 26.781 1 95.88 164 LYS A O 1
ATOM 1308 N N . LYS A 1 165 ? -8.742 1.232 26.484 1 96.62 165 LYS A N 1
ATOM 1309 C CA . LYS A 1 165 ? -8.805 2.68 26.656 1 96.62 165 LYS A CA 1
ATOM 1310 C C . LYS A 1 165 ? -9.617 3.336 25.547 1 96.62 165 LYS A C 1
ATOM 1312 O O . LYS A 1 165 ? -10.438 4.215 25.797 1 96.62 165 LYS A O 1
ATOM 1317 N N . ALA A 1 166 ? -9.352 2.914 24.297 1 96.81 166 ALA A N 1
ATOM 1318 C CA . ALA A 1 166 ? -10.109 3.438 23.172 1 96.81 166 ALA A CA 1
ATOM 1319 C C . ALA A 1 166 ? -11.609 3.176 23.344 1 96.81 166 ALA A C 1
ATOM 1321 O O . ALA A 1 166 ? -12.43 4.043 23.047 1 96.81 166 ALA A O 1
ATOM 1322 N N . ALA A 1 167 ? -11.93 2.012 23.844 1 97 167 ALA A N 1
ATOM 1323 C CA . ALA A 1 167 ? -13.312 1.604 24.062 1 97 167 ALA A CA 1
ATOM 1324 C C . ALA A 1 167 ? -14.008 2.514 25.078 1 97 167 ALA A C 1
ATOM 1326 O O . ALA A 1 167 ? -15.18 2.857 24.906 1 97 167 ALA A O 1
ATOM 1327 N N . GLN A 1 168 ? -13.336 2.861 26.094 1 97.25 168 GLN A N 1
ATOM 1328 C CA . GLN A 1 168 ? -13.875 3.76 27.109 1 97.25 168 GLN A CA 1
ATOM 1329 C C . GLN A 1 168 ? -14.227 5.117 26.516 1 97.25 168 GLN A C 1
ATOM 1331 O O . GLN A 1 168 ? -15.289 5.672 26.797 1 97.25 168 GLN A O 1
ATOM 1336 N N . ILE A 1 169 ? -13.398 5.613 25.672 1 95.44 169 ILE A N 1
ATOM 1337 C CA . ILE A 1 169 ? -13.594 6.922 25.062 1 95.44 169 ILE A CA 1
ATOM 1338 C C . ILE A 1 169 ? -14.766 6.863 24.094 1 95.44 169 ILE A C 1
ATOM 1340 O O . ILE A 1 169 ? -15.594 7.781 24.047 1 95.44 169 ILE A O 1
ATOM 1344 N N . LEU A 1 170 ? -14.844 5.785 23.328 1 97 170 LEU A N 1
ATOM 1345 C CA . LEU A 1 170 ? -15.844 5.648 22.266 1 97 170 LEU A CA 1
ATOM 1346 C C . LEU A 1 170 ? -17.156 5.113 22.844 1 97 170 LEU A C 1
ATOM 1348 O O . LEU A 1 170 ? -18.172 5.078 22.141 1 97 170 LEU A O 1
ATOM 1352 N N . LYS A 1 171 ? -17.094 4.688 24.062 1 97.12 171 LYS A N 1
ATOM 1353 C CA . LYS A 1 171 ? -18.266 4.137 24.75 1 97.12 171 LYS A CA 1
ATOM 1354 C C . LYS A 1 171 ? -18.797 2.906 24 1 97.12 171 LYS A C 1
ATOM 1356 O O . LYS A 1 171 ? -19.984 2.818 23.719 1 97.12 171 LYS A O 1
ATOM 1361 N N . VAL A 1 172 ? -17.906 2.023 23.609 1 96.88 172 VAL A N 1
ATOM 1362 C CA . VAL A 1 172 ? -18.203 0.72 23.031 1 96.88 172 VAL A CA 1
ATOM 1363 C C . VAL A 1 172 ? -17.391 -0.361 23.75 1 96.88 172 VAL A C 1
ATOM 1365 O O . VAL A 1 172 ? -16.625 -0.067 24.672 1 96.88 172 VAL A O 1
ATOM 1368 N N . MET A 1 173 ? -17.578 -1.627 23.422 1 96.94 173 MET A N 1
ATOM 1369 C CA . MET A 1 173 ? -16.797 -2.727 23.984 1 96.94 173 MET A CA 1
ATOM 1370 C C . MET A 1 173 ? -15.453 -2.846 23.297 1 96.94 173 MET A C 1
ATOM 1372 O O . MET A 1 173 ? -15.336 -2.59 22.094 1 96.94 173 MET A O 1
ATOM 1376 N N . PRO A 1 174 ? -14.484 -3.283 24.094 1 96.69 174 PRO A N 1
ATOM 1377 C CA . PRO A 1 174 ? -13.148 -3.441 23.5 1 96.69 174 PRO A CA 1
ATOM 1378 C C . PRO A 1 174 ? -13.156 -4.352 22.266 1 96.69 174 PRO A C 1
ATOM 1380 O O . PRO A 1 174 ? -12.43 -4.098 21.312 1 96.69 174 PRO A O 1
ATOM 1383 N N . GLN A 1 175 ? -13.969 -5.359 22.281 1 97.06 175 GLN A N 1
ATOM 1384 C CA . GLN A 1 175 ? -14.031 -6.293 21.156 1 97.06 175 GLN A CA 1
ATOM 1385 C C . GLN A 1 175 ? -14.5 -5.59 19.891 1 97.06 175 GLN A C 1
ATOM 1387 O O . GLN A 1 175 ? -14.094 -5.957 18.781 1 97.06 175 GLN A O 1
ATOM 1392 N N . ASN A 1 176 ? -15.336 -4.582 20.062 1 97.19 176 ASN A N 1
ATOM 1393 C CA . ASN A 1 176 ? -15.828 -3.822 18.922 1 97.19 176 ASN A CA 1
ATOM 1394 C C . ASN A 1 176 ? -14.742 -2.932 18.328 1 97.19 176 ASN A C 1
ATOM 1396 O O . ASN A 1 176 ? -14.68 -2.75 17.109 1 97.19 176 ASN A O 1
ATOM 1400 N N . VAL A 1 177 ? -13.938 -2.361 19.234 1 97.56 177 VAL A N 1
ATOM 1401 C CA . VAL A 1 177 ? -12.812 -1.56 18.766 1 97.56 177 VAL A CA 1
ATOM 1402 C C . VAL A 1 177 ? -11.852 -2.432 17.953 1 97.56 177 VAL A C 1
ATOM 1404 O O . VAL A 1 177 ? -11.438 -2.053 16.859 1 97.56 177 VAL A O 1
ATOM 1407 N N . ALA A 1 178 ? -11.57 -3.6 18.484 1 97.12 178 ALA A N 1
ATOM 1408 C CA . ALA A 1 178 ? -10.68 -4.531 17.797 1 97.12 178 ALA A CA 1
ATOM 1409 C C . ALA A 1 178 ? -11.25 -4.934 16.438 1 97.12 178 ALA A C 1
ATOM 1411 O O . ALA A 1 178 ? -10.523 -4.969 15.438 1 97.12 178 ALA A O 1
ATOM 1412 N N . LYS A 1 179 ? -12.5 -5.234 16.469 1 97.69 179 LYS A N 1
ATOM 1413 C CA . LYS A 1 179 ? -13.172 -5.633 15.234 1 97.69 179 LYS A CA 1
ATOM 1414 C C . LYS A 1 179 ? -13.086 -4.531 14.18 1 97.69 179 LYS A C 1
ATOM 1416 O O . LYS A 1 179 ? -12.828 -4.809 13.008 1 97.69 179 LYS A O 1
ATOM 1421 N N . ARG A 1 180 ? -13.32 -3.334 14.57 1 97.81 180 ARG A N 1
ATOM 1422 C CA . ARG A 1 180 ? -13.281 -2.195 13.664 1 97.81 180 ARG A CA 1
ATOM 1423 C C . ARG A 1 180 ? -11.867 -1.976 13.125 1 97.81 180 ARG A C 1
ATOM 1425 O O . ARG A 1 180 ? -11.688 -1.735 11.93 1 97.81 180 ARG A O 1
ATOM 1432 N N . CYS A 1 181 ? -10.883 -2.051 14 1 97.81 181 CYS A N 1
ATOM 1433 C CA . CYS A 1 181 ? -9.492 -1.91 13.586 1 97.81 181 CYS A CA 1
ATOM 1434 C C . CYS A 1 181 ? -9.094 -3.023 12.625 1 97.81 181 CYS A C 1
ATOM 1436 O O . CYS A 1 181 ? -8.414 -2.777 11.625 1 97.81 181 CYS A O 1
ATOM 1438 N N . ASN A 1 182 ? -9.57 -4.211 12.938 1 96.75 182 ASN A N 1
ATOM 1439 C CA . ASN A 1 182 ? -9.289 -5.34 12.062 1 96.75 182 ASN A CA 1
ATOM 1440 C C . ASN A 1 182 ? -9.93 -5.156 10.688 1 96.75 182 ASN A C 1
ATOM 1442 O O . ASN A 1 182 ? -9.305 -5.434 9.664 1 96.75 182 ASN A O 1
ATOM 1446 N N . ALA A 1 183 ? -11.141 -4.703 10.703 1 96.88 183 ALA A N 1
ATOM 1447 C CA . ALA A 1 183 ? -11.859 -4.457 9.453 1 96.88 183 ALA A CA 1
ATOM 1448 C C . ALA A 1 183 ? -11.195 -3.344 8.648 1 96.88 183 ALA A C 1
ATOM 1450 O O . ALA A 1 183 ? -11.25 -3.344 7.418 1 96.88 183 ALA A O 1
ATOM 1451 N N . ALA A 1 184 ? -10.531 -2.455 9.32 1 97.62 184 ALA A N 1
ATOM 1452 C CA . ALA A 1 184 ? -9.812 -1.354 8.688 1 97.62 184 ALA A CA 1
ATOM 1453 C C . ALA A 1 184 ? -8.438 -1.808 8.195 1 97.62 184 ALA A C 1
ATOM 1455 O O . ALA A 1 184 ? -7.707 -1.033 7.57 1 97.62 184 ALA A O 1
ATOM 1456 N N . ARG A 1 185 ? -8.133 -3.016 8.477 1 97.56 185 ARG A N 1
ATOM 1457 C CA . ARG A 1 185 ? -6.824 -3.564 8.156 1 97.56 185 ARG A CA 1
ATOM 1458 C C . ARG A 1 185 ? -5.711 -2.691 8.727 1 97.56 185 ARG A C 1
ATOM 1460 O O . ARG A 1 185 ? -4.742 -2.377 8.031 1 97.56 185 ARG A O 1
ATOM 1467 N N . TRP A 1 186 ? -5.859 -2.383 10 1 97.5 186 TRP A N 1
ATOM 1468 C CA . TRP A 1 186 ? -4.988 -1.434 10.68 1 97.5 186 TRP A CA 1
ATOM 1469 C C . TRP A 1 186 ? -3.545 -1.927 10.695 1 97.5 186 TRP A C 1
ATOM 1471 O O . TRP A 1 186 ? -2.611 -1.14 10.516 1 97.5 186 TRP A O 1
ATOM 1481 N N . GLN A 1 187 ? -3.354 -3.182 10.828 1 96.81 187 GLN A N 1
ATOM 1482 C CA . GLN A 1 187 ? -1.994 -3.709 10.875 1 96.81 187 GLN A CA 1
ATOM 1483 C C . GLN A 1 187 ? -1.282 -3.514 9.539 1 96.81 187 GLN A C 1
ATOM 1485 O O . GLN A 1 187 ? -0.075 -3.266 9.5 1 96.81 187 GLN A O 1
ATOM 1490 N N . ALA A 1 188 ? -1.991 -3.709 8.43 1 98.12 188 ALA A N 1
ATOM 1491 C CA . ALA A 1 188 ? -1.42 -3.438 7.113 1 98.12 188 ALA A CA 1
ATOM 1492 C C . ALA A 1 188 ? -1.056 -1.963 6.965 1 98.12 188 ALA A C 1
ATOM 1494 O O . ALA A 1 188 ? 0.007 -1.63 6.438 1 98.12 188 ALA A O 1
ATOM 1495 N N . VAL A 1 189 ? -1.948 -1.094 7.488 1 98.44 189 VAL A N 1
ATOM 1496 C CA . VAL A 1 189 ? -1.707 0.344 7.449 1 98.44 189 VAL A CA 1
ATOM 1497 C C . VAL A 1 189 ? -0.425 0.675 8.211 1 98.44 189 VAL A C 1
ATOM 1499 O O . VAL A 1 189 ? 0.44 1.391 7.703 1 98.44 189 VAL A O 1
ATOM 1502 N N . VAL A 1 190 ? -0.272 0.117 9.359 1 98 190 VAL A N 1
ATOM 1503 C CA . VAL A 1 190 ? 0.889 0.372 10.203 1 98 190 VAL A CA 1
ATOM 1504 C C . VAL A 1 190 ? 2.162 -0.063 9.484 1 98 190 VAL A C 1
ATOM 1506 O O . VAL A 1 190 ? 3.162 0.658 9.484 1 98 190 VAL A O 1
ATOM 1509 N N . ARG A 1 191 ? 2.133 -1.193 8.867 1 98.19 191 ARG A N 1
ATOM 1510 C CA . ARG A 1 191 ? 3.303 -1.679 8.141 1 98.19 191 ARG A CA 1
ATOM 1511 C C . ARG A 1 191 ? 3.668 -0.738 6.996 1 98.19 191 ARG A C 1
ATOM 1513 O O . ARG A 1 191 ? 4.844 -0.44 6.781 1 98.19 191 ARG A O 1
ATOM 1520 N N . GLY A 1 192 ? 2.617 -0.353 6.227 1 98.69 192 GLY A N 1
ATOM 1521 C CA . GLY A 1 192 ? 2.857 0.606 5.156 1 98.69 192 GLY A CA 1
ATOM 1522 C C . GLY A 1 192 ? 3.455 1.91 5.652 1 98.69 192 GLY A C 1
ATOM 1523 O O . GLY A 1 192 ? 4.398 2.432 5.055 1 98.69 192 GLY A O 1
ATOM 1524 N N . GLU A 1 193 ? 2.951 2.402 6.754 1 98.69 193 GLU A N 1
ATOM 1525 C CA . GLU A 1 193 ? 3.418 3.662 7.324 1 98.69 193 GLU A CA 1
ATOM 1526 C C . GLU A 1 193 ? 4.855 3.547 7.816 1 98.69 193 GLU A C 1
ATOM 1528 O O . GLU A 1 193 ? 5.66 4.461 7.625 1 98.69 193 GLU A O 1
ATOM 1533 N N . LYS A 1 194 ? 5.199 2.438 8.406 1 98.5 194 LYS A N 1
ATOM 1534 C CA . LYS A 1 194 ? 6.57 2.209 8.859 1 98.5 194 LYS A CA 1
ATOM 1535 C C . LYS A 1 194 ? 7.535 2.174 7.68 1 98.5 194 LYS A C 1
ATOM 1537 O O . LYS A 1 194 ? 8.656 2.686 7.773 1 98.5 194 LYS A O 1
ATOM 1542 N N . ALA A 1 195 ? 7.109 1.555 6.641 1 98.62 195 ALA A N 1
ATOM 1543 C CA . ALA A 1 195 ? 7.957 1.496 5.453 1 98.62 195 ALA A CA 1
ATOM 1544 C C . ALA A 1 195 ? 8.211 2.893 4.891 1 98.62 195 ALA A C 1
ATOM 1546 O O . ALA A 1 195 ? 9.32 3.201 4.453 1 98.62 195 ALA A O 1
ATOM 1547 N N . ILE A 1 196 ? 7.164 3.748 4.887 1 98.75 196 ILE A N 1
ATOM 1548 C CA . ILE A 1 196 ? 7.305 5.121 4.41 1 98.75 196 ILE A CA 1
ATOM 1549 C C . ILE A 1 196 ? 8.375 5.844 5.227 1 98.75 196 ILE A C 1
ATOM 1551 O O . ILE A 1 196 ? 9.273 6.473 4.664 1 98.75 196 ILE A O 1
ATOM 1555 N N . VAL A 1 197 ? 8.297 5.719 6.492 1 98.69 197 VAL A N 1
ATOM 1556 C CA . VAL A 1 197 ? 9.234 6.391 7.383 1 98.69 197 VAL A CA 1
ATOM 1557 C C . VAL A 1 197 ? 10.656 5.891 7.113 1 98.69 197 VAL A C 1
ATOM 1559 O O . VAL A 1 197 ? 11.594 6.688 6.996 1 98.69 197 VAL A O 1
ATOM 1562 N N . ARG A 1 198 ? 10.828 4.613 6.973 1 97.94 198 ARG A N 1
ATOM 1563 C CA . ARG A 1 198 ? 12.148 4.039 6.727 1 97.94 198 ARG A CA 1
ATOM 1564 C C . ARG A 1 198 ? 12.727 4.535 5.406 1 97.94 198 ARG A C 1
ATOM 1566 O O . ARG A 1 198 ? 13.906 4.875 5.328 1 97.94 198 ARG A O 1
ATOM 1573 N N . LEU A 1 199 ? 11.883 4.531 4.402 1 97.94 199 LEU A N 1
ATOM 1574 C CA . LEU A 1 199 ? 12.32 4.996 3.088 1 97.94 199 LEU A CA 1
ATOM 1575 C C . LEU A 1 199 ? 12.758 6.457 3.145 1 97.94 199 LEU A C 1
ATOM 1577 O O . LEU A 1 199 ? 13.805 6.816 2.605 1 97.94 199 LEU A O 1
ATOM 1581 N N . LEU A 1 200 ? 11.984 7.238 3.826 1 98 200 LEU A N 1
ATOM 1582 C CA . LEU A 1 200 ? 12.273 8.672 3.854 1 98 200 LEU A CA 1
ATOM 1583 C C . LEU A 1 200 ? 13.477 8.969 4.738 1 98 200 LEU A C 1
ATOM 1585 O O . LEU A 1 200 ? 14.227 9.906 4.48 1 98 200 LEU A O 1
ATOM 1589 N N . LYS A 1 201 ? 13.695 8.156 5.746 1 97 201 LYS A N 1
ATOM 1590 C CA . LYS A 1 201 ? 14.891 8.305 6.57 1 97 201 LYS A CA 1
ATOM 1591 C C . LYS A 1 201 ? 16.156 8.055 5.754 1 97 201 LYS A C 1
ATOM 1593 O O . LYS A 1 201 ? 17.203 8.648 6.02 1 97 201 LYS A O 1
ATOM 1598 N N . PHE A 1 202 ? 16.062 7.188 4.832 1 92.06 202 PHE A N 1
ATOM 1599 C CA . PHE A 1 202 ? 17.188 6.922 3.947 1 92.06 202 PHE A CA 1
ATOM 1600 C C . PHE A 1 202 ? 17.625 8.195 3.223 1 92.06 202 PHE A C 1
ATOM 1602 O O . PHE A 1 202 ? 18.812 8.453 3.078 1 92.06 202 PHE A O 1
ATOM 1609 N N . VAL A 1 203 ? 16.656 8.969 2.771 1 91.06 203 VAL A N 1
ATOM 1610 C CA . VAL A 1 203 ? 16.922 10.211 2.059 1 91.06 203 VAL A CA 1
ATOM 1611 C C . VAL A 1 203 ? 17.484 11.25 3.027 1 91.06 203 VAL A C 1
ATOM 1613 O O . VAL A 1 203 ? 18.422 11.984 2.688 1 91.06 203 VAL A O 1
ATOM 1616 N N . LEU A 1 204 ? 16.938 11.297 4.168 1 92.19 204 LEU A N 1
ATOM 1617 C CA . LEU A 1 204 ? 17.312 12.289 5.164 1 92.19 204 LEU A CA 1
ATOM 1618 C C . LEU A 1 204 ? 18.719 12.031 5.688 1 92.19 204 LEU A C 1
ATOM 1620 O O . LEU A 1 204 ? 19.453 12.977 5.984 1 92.19 204 LEU A O 1
ATOM 1624 N N . GLU A 1 205 ? 19.109 10.719 5.797 1 84.56 205 GLU A N 1
ATOM 1625 C CA . GLU A 1 205 ? 20.438 10.344 6.266 1 84.56 205 GLU A CA 1
ATOM 1626 C C . GLU A 1 205 ? 21.469 10.438 5.145 1 84.56 205 GLU A C 1
ATOM 1628 O O . GLU A 1 205 ? 22.641 10.703 5.395 1 84.56 205 GLU A O 1
ATOM 1633 N N . GLY A 1 206 ? 21.141 9.938 3.941 1 69 206 GLY A N 1
ATOM 1634 C CA . GLY A 1 206 ? 22.078 10.047 2.828 1 69 206 GLY A CA 1
ATOM 1635 C C . GLY A 1 206 ? 22.422 11.477 2.48 1 69 206 GLY A C 1
ATOM 1636 O O . GLY A 1 206 ? 23.516 11.75 1.964 1 69 206 GLY A O 1
ATOM 1637 N N . ASN A 1 207 ? 21.531 12.461 2.539 1 55.44 207 ASN A N 1
ATOM 1638 C CA . ASN A 1 207 ? 21.781 13.875 2.273 1 55.44 207 ASN A CA 1
ATOM 1639 C C . ASN A 1 207 ? 22.625 14.508 3.377 1 55.44 207 ASN A C 1
ATOM 1641 O O . ASN A 1 207 ? 23.062 15.656 3.246 1 55.44 207 ASN A O 1
ATOM 1645 N N . THR A 1 208 ? 22.781 13.875 4.5 1 48.69 208 THR A N 1
ATOM 1646 C CA . THR A 1 208 ? 23.688 14.398 5.516 1 48.69 208 THR A CA 1
ATOM 1647 C C . THR A 1 208 ? 25.141 14.125 5.137 1 48.69 208 THR A C 1
ATOM 1649 O O . THR A 1 208 ? 26.062 14.797 5.625 1 48.69 208 THR A O 1
ATOM 1652 N N . ASN A 1 209 ? 25.453 12.992 4.445 1 42.28 209 ASN A N 1
ATOM 1653 C CA . ASN A 1 209 ? 26.859 12.734 4.125 1 42.28 209 ASN A CA 1
ATOM 1654 C C . ASN A 1 209 ? 27.312 13.578 2.943 1 42.28 209 ASN A C 1
ATOM 1656 O O . ASN A 1 209 ? 28.406 13.352 2.398 1 42.28 209 ASN A O 1
ATOM 1660 N N . GLU A 1 210 ? 26.484 14.406 2.312 1 36.12 210 GLU A N 1
ATOM 1661 C CA . GLU A 1 210 ? 27.078 15.398 1.417 1 36.12 210 GLU A CA 1
ATOM 1662 C C . GLU A 1 210 ? 27.281 16.734 2.131 1 36.12 210 GLU A C 1
ATOM 1664 O O . GLU A 1 210 ? 26.484 17.125 2.973 1 36.12 210 GLU A O 1
ATOM 1669 N N . MET B 1 1 ? 20.375 -13.242 -11.117 1 92.88 1 MET B N 1
ATOM 1670 C CA . MET B 1 1 ? 19.547 -13.539 -9.945 1 92.88 1 MET B CA 1
ATOM 1671 C C . MET B 1 1 ? 18.156 -14 -10.352 1 92.88 1 MET B C 1
ATOM 1673 O O . MET B 1 1 ? 17.641 -13.586 -11.391 1 92.88 1 MET B O 1
ATOM 1677 N N . TYR B 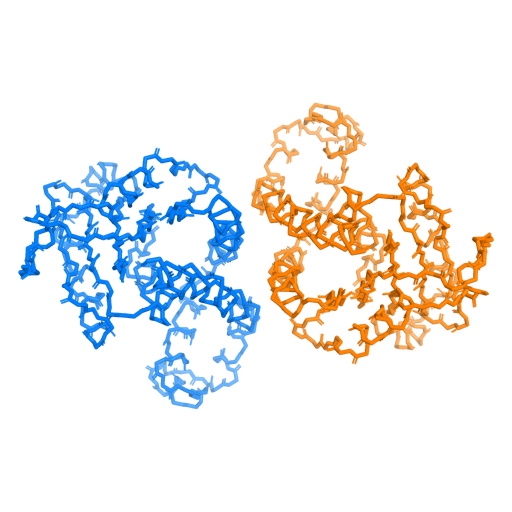1 2 ? 17.672 -14.984 -9.648 1 96.69 2 TYR B N 1
ATOM 1678 C CA . TYR B 1 2 ? 16.406 -15.625 -9.945 1 96.69 2 TYR B CA 1
ATOM 1679 C C . TYR B 1 2 ? 15.336 -15.227 -8.93 1 96.69 2 TYR B C 1
ATOM 1681 O O . TYR B 1 2 ? 15.656 -14.719 -7.852 1 96.69 2 TYR B O 1
ATOM 1689 N N . ILE B 1 3 ? 14.094 -15.414 -9.344 1 98.5 3 ILE B N 1
ATOM 1690 C CA . ILE B 1 3 ? 12.953 -15.102 -8.492 1 98.5 3 ILE B CA 1
ATOM 1691 C C . ILE B 1 3 ? 12.117 -16.359 -8.266 1 98.5 3 ILE B C 1
ATOM 1693 O O . ILE B 1 3 ? 11.477 -16.859 -9.195 1 98.5 3 ILE B O 1
ATOM 1697 N N . VAL B 1 4 ? 12.117 -16.797 -7.078 1 98.75 4 VAL B N 1
ATOM 1698 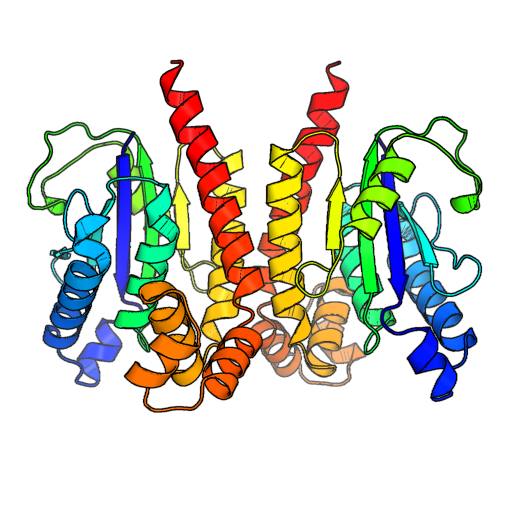C CA . VAL B 1 4 ? 11.367 -17.984 -6.695 1 98.75 4 VAL B CA 1
ATOM 1699 C C . VAL B 1 4 ? 10.125 -17.594 -5.902 1 98.75 4 VAL B C 1
ATOM 1701 O O . VAL B 1 4 ? 10.195 -16.75 -5.004 1 98.75 4 VAL B O 1
ATOM 1704 N N . ILE B 1 5 ? 8.984 -18.109 -6.273 1 98.88 5 ILE B N 1
ATOM 1705 C CA . ILE B 1 5 ? 7.742 -17.953 -5.523 1 98.88 5 ILE B CA 1
ATOM 1706 C C . ILE B 1 5 ? 7.352 -19.281 -4.891 1 98.88 5 ILE B C 1
ATOM 1708 O O . ILE B 1 5 ? 7.23 -20.297 -5.582 1 98.88 5 ILE B O 1
ATOM 1712 N N . THR B 1 6 ? 7.203 -19.281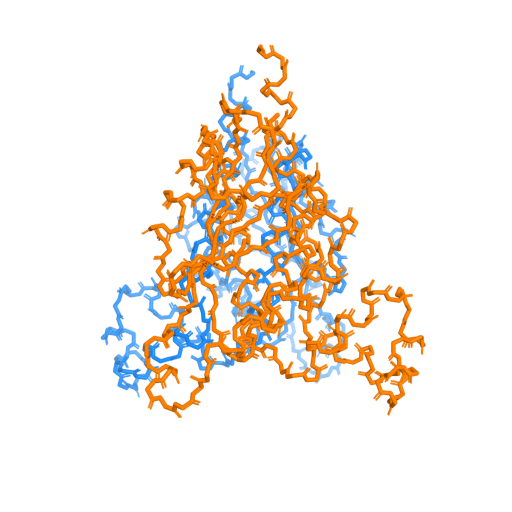 -3.645 1 98.38 6 THR B N 1
ATOM 1713 C CA . THR B 1 6 ? 6.66 -20.438 -2.932 1 98.38 6 THR B CA 1
ATOM 1714 C C . THR B 1 6 ? 5.406 -20.047 -2.154 1 98.38 6 THR B C 1
ATOM 1716 O O . THR B 1 6 ? 5.32 -18.938 -1.62 1 98.38 6 THR B O 1
ATOM 1719 N N . GLY B 1 7 ? 4.426 -20.859 -2.186 1 97.69 7 GLY B N 1
ATOM 1720 C CA . GLY B 1 7 ? 3.158 -20.562 -1.539 1 97.69 7 GLY B CA 1
ATOM 1721 C C . GLY B 1 7 ? 2.623 -21.719 -0.711 1 97.69 7 GLY B C 1
ATOM 1722 O O . GLY B 1 7 ? 3.037 -22.859 -0.892 1 97.69 7 GLY B O 1
ATOM 1723 N N . ASP B 1 8 ? 1.853 -21.406 0.207 1 96.5 8 ASP B N 1
ATOM 1724 C CA . ASP B 1 8 ? 1.159 -22.344 1.09 1 96.5 8 ASP B CA 1
ATOM 1725 C C . ASP B 1 8 ? -0.327 -22.016 1.186 1 96.5 8 ASP B C 1
ATOM 1727 O O . ASP B 1 8 ? -0.693 -20.875 1.523 1 96.5 8 ASP B O 1
ATOM 1731 N N . ILE B 1 9 ? -1.183 -23 0.873 1 95.69 9 ILE B N 1
ATOM 1732 C CA . ILE B 1 9 ? -2.627 -22.797 0.871 1 95.69 9 ILE B CA 1
ATOM 1733 C C . ILE B 1 9 ? -3.129 -22.641 2.305 1 95.69 9 ILE B C 1
ATOM 1735 O O . ILE B 1 9 ? -2.904 -23.516 3.145 1 95.69 9 ILE B O 1
ATOM 1739 N N . ILE B 1 10 ? -3.781 -21.531 2.533 1 94.44 10 ILE B N 1
ATOM 1740 C CA . ILE B 1 10 ? -4.254 -21.219 3.879 1 94.44 10 ILE B CA 1
ATOM 1741 C C . ILE B 1 10 ? -5.438 -22.125 4.23 1 94.44 10 ILE B C 1
ATOM 1743 O O . ILE B 1 10 ? -6.41 -22.188 3.475 1 94.44 10 ILE B O 1
ATOM 1747 N N . GLY B 1 11 ? -5.359 -22.797 5.379 1 91.12 11 GLY B N 1
ATOM 1748 C CA . GLY B 1 11 ? -6.449 -23.625 5.879 1 91.12 11 GLY B CA 1
ATOM 1749 C C . GLY B 1 11 ? -6.676 -24.875 5.043 1 91.12 11 GLY B C 1
ATOM 1750 O O . GLY B 1 11 ? -7.809 -25.344 4.938 1 91.12 11 GLY B O 1
ATOM 1751 N N . SER B 1 12 ? -5.668 -25.297 4.34 1 88.88 12 SER B N 1
ATOM 1752 C CA . SER B 1 12 ? -5.82 -26.406 3.4 1 88.88 12 SER B CA 1
ATOM 1753 C C . SER B 1 12 ? -6.406 -27.641 4.09 1 88.88 12 SER B C 1
ATOM 1755 O O . SER B 1 12 ? -7.266 -28.312 3.527 1 88.88 12 SER B O 1
ATOM 1757 N N . ARG B 1 13 ? -5.965 -28 5.336 1 88.69 13 ARG B N 1
ATOM 1758 C CA . ARG B 1 13 ? -6.473 -29.156 6.062 1 88.69 13 ARG B CA 1
ATOM 1759 C C . ARG B 1 13 ? -7.969 -29.016 6.34 1 88.69 13 ARG B C 1
ATOM 1761 O O . ARG B 1 13 ? -8.727 -29.969 6.16 1 88.69 13 ARG B O 1
ATOM 1768 N N . GLU B 1 14 ? -8.289 -27.828 6.777 1 90.38 14 GLU B N 1
ATOM 1769 C CA . GLU B 1 14 ? -9.695 -27.562 7.055 1 90.38 14 GLU B CA 1
ATOM 1770 C C . GLU B 1 14 ? -10.531 -27.625 5.781 1 90.38 14 GLU B C 1
ATOM 1772 O O . GLU B 1 14 ? -11.656 -28.125 5.789 1 90.38 14 GLU B O 1
ATOM 1777 N N . LEU B 1 15 ? -10 -27.078 4.758 1 89.62 15 LEU B N 1
ATOM 1778 C CA . LEU B 1 15 ? -10.695 -27.094 3.477 1 89.62 15 LEU B CA 1
ATOM 1779 C C . LEU B 1 15 ? -10.906 -28.516 2.975 1 89.62 15 LEU B C 1
ATOM 1781 O O . LEU B 1 15 ? -12 -28.859 2.52 1 89.62 15 LEU B O 1
ATOM 1785 N N . LEU B 1 16 ? -9.914 -29.312 3.104 1 84.69 16 LEU B N 1
ATOM 1786 C CA . LEU B 1 16 ? -10 -30.719 2.688 1 84.69 16 LEU B CA 1
ATOM 1787 C C . LEU B 1 16 ? -10.992 -31.484 3.553 1 84.69 16 LEU B C 1
ATOM 1789 O O . LEU B 1 16 ? -11.766 -32.281 3.047 1 84.69 16 LEU B O 1
ATOM 1793 N N . ALA B 1 17 ? -11.008 -31.172 4.777 1 88.5 17 ALA B N 1
ATOM 1794 C CA . ALA B 1 17 ? -11.945 -31.797 5.707 1 88.5 17 ALA B CA 1
ATOM 1795 C C . ALA B 1 17 ? -13.383 -31.406 5.375 1 88.5 17 ALA B C 1
ATOM 1797 O O . ALA B 1 17 ? -14.312 -32.188 5.609 1 88.5 17 ALA B O 1
ATOM 1798 N N . LYS B 1 18 ? -13.484 -30.266 4.809 1 89.88 18 LYS B N 1
ATOM 1799 C CA . LYS B 1 18 ? -14.812 -29.781 4.465 1 89.88 18 LYS B CA 1
ATOM 1800 C C . LYS B 1 18 ? -15.242 -30.266 3.084 1 89.88 18 LYS B C 1
ATOM 1802 O O . LYS B 1 18 ? -16.312 -29.891 2.588 1 89.88 18 LYS B O 1
ATOM 1807 N N . GLY B 1 19 ? -14.328 -31.062 2.443 1 87.56 19 GLY B N 1
ATOM 1808 C CA . GLY B 1 19 ? -14.758 -31.734 1.23 1 87.56 19 GLY B CA 1
ATOM 1809 C C . GLY B 1 19 ? -14.078 -31.219 -0.02 1 87.56 19 GLY B C 1
ATOM 1810 O O . GLY B 1 19 ? -14.297 -31.734 -1.116 1 87.56 19 GLY B O 1
ATOM 1811 N N . ILE B 1 20 ? -13.383 -30.172 0.187 1 86.19 20 ILE B N 1
ATOM 1812 C CA . ILE B 1 20 ? -12.617 -29.719 -0.969 1 86.19 20 ILE B CA 1
ATOM 1813 C C . ILE B 1 20 ? -11.555 -30.766 -1.325 1 86.19 20 ILE B C 1
ATOM 1815 O O . ILE B 1 20 ? -10.859 -31.266 -0.445 1 86.19 20 ILE B O 1
ATOM 1819 N N . LYS B 1 21 ? -11.523 -31.094 -2.527 1 88.94 21 LYS B N 1
ATOM 1820 C CA . LYS B 1 21 ? -10.594 -32.125 -2.969 1 88.94 21 LYS B CA 1
ATOM 1821 C C . LYS B 1 21 ? -9.25 -31.531 -3.367 1 88.94 21 LYS B C 1
ATOM 1823 O O . LYS B 1 21 ? -9.172 -30.375 -3.785 1 88.94 21 LYS B O 1
ATOM 1828 N N . ARG B 1 22 ? -8.312 -32.281 -3.252 1 90 22 ARG B N 1
ATOM 1829 C CA . ARG B 1 22 ? -6.965 -31.891 -3.666 1 90 22 ARG B CA 1
ATOM 1830 C C . ARG B 1 22 ? -6.93 -31.531 -5.145 1 90 22 ARG B C 1
ATOM 1832 O O . ARG B 1 22 ? -6.152 -30.672 -5.562 1 90 22 ARG B O 1
ATOM 1839 N N . GLU B 1 23 ? -7.75 -32.188 -5.875 1 91.5 23 GLU B N 1
ATOM 1840 C CA . GLU B 1 23 ? -7.855 -31.938 -7.309 1 91.5 23 GLU B CA 1
ATOM 1841 C C . GLU B 1 23 ? -8.188 -30.469 -7.59 1 91.5 23 GLU B C 1
ATOM 1843 O O . GLU B 1 23 ? -7.805 -29.922 -8.625 1 91.5 23 GLU B O 1
ATOM 1848 N N . ASN B 1 24 ? -8.891 -29.844 -6.691 1 92.94 24 ASN B N 1
ATOM 1849 C CA . ASN B 1 24 ? -9.203 -28.422 -6.844 1 92.94 24 ASN B CA 1
ATOM 1850 C C . ASN B 1 24 ? -7.949 -27.562 -6.773 1 92.94 24 ASN B C 1
ATOM 1852 O O . ASN B 1 24 ? -7.836 -26.562 -7.496 1 92.94 24 ASN B O 1
ATOM 1856 N N . PHE B 1 25 ? -7.039 -27.969 -5.898 1 93.69 25 PHE B N 1
ATOM 1857 C CA . PHE B 1 25 ? -5.777 -27.25 -5.801 1 93.69 25 PHE B CA 1
ATOM 1858 C C . PHE B 1 25 ? -4.941 -27.438 -7.062 1 93.69 25 PHE B C 1
ATOM 1860 O O . PHE B 1 25 ? -4.34 -26.5 -7.566 1 93.69 25 PHE B O 1
ATOM 1867 N N . ILE B 1 26 ? -4.969 -28.656 -7.57 1 94.12 26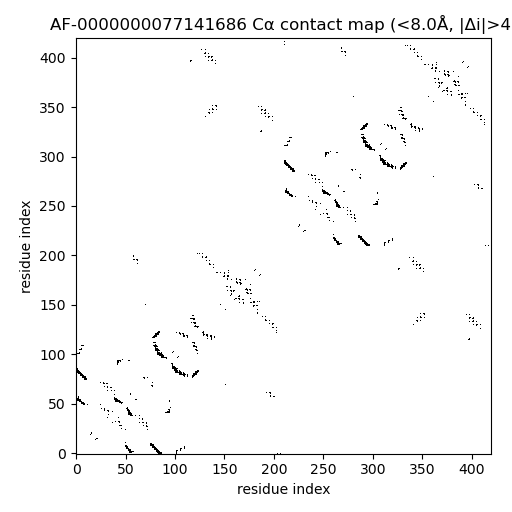 ILE B N 1
ATOM 1868 C CA . ILE B 1 26 ? -4.227 -28.984 -8.781 1 94.12 26 ILE B CA 1
ATOM 1869 C C . ILE B 1 26 ? -4.777 -28.172 -9.953 1 94.12 26 ILE B C 1
ATOM 1871 O O . ILE B 1 26 ? -4.012 -27.609 -10.742 1 94.12 26 ILE B O 1
ATOM 1875 N N . LYS B 1 27 ? -6.012 -28.109 -10.039 1 95.56 27 LYS B N 1
ATOM 1876 C CA . LYS B 1 27 ? -6.656 -27.344 -11.102 1 95.56 27 LYS B CA 1
ATOM 1877 C C . LYS B 1 27 ? -6.293 -25.875 -11.016 1 95.56 27 LYS B C 1
ATOM 1879 O O . LYS B 1 27 ? -6.051 -25.219 -12.039 1 95.56 27 LYS B O 1
ATOM 1884 N N . ALA B 1 28 ? -6.312 -25.359 -9.781 1 95.75 28 ALA B N 1
ATOM 1885 C CA . ALA B 1 28 ? -5.93 -23.953 -9.578 1 95.75 28 ALA B CA 1
ATOM 1886 C C . ALA B 1 28 ? -4.512 -23.703 -10.078 1 95.75 28 ALA B C 1
ATOM 1888 O O . ALA B 1 28 ? -4.258 -22.719 -10.773 1 95.75 28 ALA B O 1
ATOM 1889 N N . VAL B 1 29 ? -3.629 -24.594 -9.797 1 97.12 29 VAL B N 1
ATOM 1890 C CA . VAL B 1 29 ? -2.236 -24.469 -10.219 1 97.12 29 VAL B CA 1
ATOM 1891 C C . VAL B 1 29 ? -2.152 -24.531 -11.742 1 97.12 29 VAL B C 1
ATOM 1893 O O . VAL B 1 29 ? -1.425 -23.75 -12.359 1 97.12 29 VAL B O 1
ATOM 1896 N N . GLU B 1 30 ? -2.885 -25.422 -12.328 1 97.56 30 GLU B N 1
ATOM 1897 C CA . GLU B 1 30 ? -2.904 -25.562 -13.781 1 97.56 30 GLU B CA 1
ATOM 1898 C C . GLU B 1 30 ? -3.4 -24.281 -14.453 1 97.56 30 GLU B C 1
ATOM 1900 O O . GLU B 1 30 ? -2.857 -23.859 -15.477 1 97.56 30 GLU B O 1
ATOM 1905 N N . GLU B 1 31 ? -4.398 -23.734 -13.883 1 97.75 31 GLU B N 1
ATOM 1906 C CA . GLU B 1 31 ? -4.941 -22.5 -14.43 1 97.75 31 GLU B CA 1
ATOM 1907 C C . GLU B 1 31 ? -3.922 -21.359 -14.352 1 97.75 31 GLU B C 1
ATOM 1909 O O . GLU B 1 31 ? -3.793 -20.578 -15.281 1 97.75 31 GLU B O 1
ATOM 1914 N N . VAL B 1 32 ? -3.207 -21.25 -13.234 1 98.19 32 VAL B N 1
ATOM 1915 C CA . VAL B 1 32 ? -2.162 -20.25 -13.094 1 98.19 32 VAL B CA 1
ATOM 1916 C C . VAL B 1 32 ? -1.077 -20.469 -14.141 1 98.19 32 VAL B C 1
ATOM 1918 O O . VAL B 1 32 ? -0.63 -19.531 -14.797 1 98.19 32 VAL B O 1
ATOM 1921 N N . ASN B 1 33 ? -0.689 -21.75 -14.297 1 98.5 33 ASN B N 1
ATOM 1922 C CA . ASN B 1 33 ? 0.351 -22.078 -15.258 1 98.5 33 ASN B CA 1
ATOM 1923 C C . ASN B 1 33 ? -0.066 -21.703 -16.688 1 98.5 33 ASN B C 1
ATOM 1925 O O . ASN B 1 33 ? 0.75 -21.219 -17.469 1 98.5 33 ASN B O 1
ATOM 1929 N N . LYS B 1 34 ? -1.263 -21.938 -16.969 1 98.06 34 LYS B N 1
ATOM 1930 C CA . LYS B 1 34 ? -1.773 -21.594 -18.297 1 98.06 34 LYS B CA 1
ATOM 1931 C C . LYS B 1 34 ? -1.798 -20.078 -18.5 1 98.06 34 LYS B C 1
ATOM 1933 O O . LYS B 1 34 ? -1.321 -19.578 -19.516 1 98.06 34 LYS B O 1
ATOM 1938 N N . ALA B 1 35 ? -2.297 -19.375 -17.531 1 96.94 35 ALA B N 1
ATOM 1939 C CA . ALA B 1 35 ? -2.461 -17.922 -17.625 1 96.94 35 ALA B CA 1
ATOM 1940 C C . ALA B 1 35 ? -1.107 -17.219 -17.641 1 96.94 35 ALA B C 1
ATOM 1942 O O . ALA B 1 35 ? -0.965 -16.141 -18.234 1 96.94 35 ALA B O 1
ATOM 1943 N N . CYS B 1 36 ? -0.104 -17.828 -16.984 1 97.94 36 CYS B N 1
ATOM 1944 C CA . CYS B 1 36 ? 1.184 -17.172 -16.797 1 97.94 36 CYS B CA 1
ATOM 1945 C C . CYS B 1 36 ? 2.283 -17.891 -17.562 1 97.94 36 CYS B C 1
ATOM 1947 O O . CYS B 1 36 ? 3.461 -17.781 -17.219 1 97.94 36 CYS B O 1
ATOM 1949 N N . GLU B 1 37 ? 1.927 -18.641 -18.547 1 97.69 37 GLU B N 1
ATOM 1950 C CA . GLU B 1 37 ? 2.861 -19.5 -19.266 1 97.69 37 GLU B CA 1
ATOM 1951 C C . GLU B 1 37 ? 4.074 -18.703 -19.75 1 97.69 37 GLU B C 1
ATOM 1953 O O . GLU B 1 37 ? 5.215 -19.156 -19.594 1 97.69 37 GLU B O 1
ATOM 1958 N N . ASP B 1 38 ? 3.895 -17.531 -20.266 1 97.25 38 ASP B N 1
ATOM 1959 C CA . ASP B 1 38 ? 4.965 -16.734 -20.859 1 97.25 38 ASP B CA 1
ATOM 1960 C C . ASP B 1 38 ? 5.781 -16.031 -19.781 1 97.25 38 ASP B C 1
ATOM 1962 O O . ASP B 1 38 ? 6.844 -15.469 -20.062 1 97.25 38 ASP B O 1
ATOM 1966 N N . TYR B 1 39 ? 5.328 -16.078 -18.562 1 98.12 39 TYR B N 1
ATOM 1967 C CA . TYR B 1 39 ? 5.953 -15.352 -17.469 1 98.12 39 TYR B CA 1
ATOM 1968 C C . TYR B 1 39 ? 6.855 -16.266 -16.656 1 98.12 39 TYR B C 1
ATOM 1970 O O . TYR B 1 39 ? 7.672 -15.797 -15.852 1 98.12 39 TYR B O 1
ATOM 1978 N N . LEU B 1 40 ? 6.766 -17.594 -16.859 1 98.62 40 LEU B N 1
ATOM 1979 C CA . LEU B 1 40 ? 7.371 -18.547 -15.938 1 98.62 40 LEU B CA 1
ATOM 1980 C C . LEU B 1 40 ? 8.594 -19.203 -16.562 1 98.62 40 LEU B C 1
ATOM 1982 O O . LEU B 1 40 ? 8.539 -19.656 -17.719 1 98.62 40 LEU B O 1
ATOM 1986 N N . LEU B 1 41 ? 9.711 -19.188 -15.812 1 98.38 41 LEU B N 1
ATOM 1987 C CA . LEU B 1 41 ? 10.883 -19.969 -16.156 1 98.38 41 LEU B CA 1
ATOM 1988 C C . LEU B 1 41 ? 10.664 -21.438 -15.852 1 98.38 41 LEU B C 1
ATOM 1990 O O . LEU B 1 41 ? 11.055 -22.312 -16.625 1 98.38 41 LEU B O 1
ATOM 1994 N N . VAL B 1 42 ? 10.164 -21.719 -14.727 1 98.62 42 VAL B N 1
ATOM 1995 C CA . VAL B 1 42 ? 9.727 -23.031 -14.289 1 98.62 42 VAL B CA 1
ATOM 1996 C C . VAL B 1 42 ? 8.289 -22.969 -13.781 1 98.62 42 VAL B C 1
ATOM 1998 O O . VAL B 1 42 ? 7.973 -22.141 -12.914 1 98.62 42 VAL B O 1
ATOM 2001 N N . LYS B 1 43 ? 7.418 -23.812 -14.25 1 98.44 43 LYS B N 1
ATOM 2002 C CA . LYS B 1 43 ? 6 -23.812 -13.898 1 98.44 43 LYS B CA 1
ATOM 2003 C C . LYS B 1 43 ? 5.793 -24.109 -12.422 1 98.44 43 LYS B C 1
ATOM 2005 O O . LYS B 1 43 ? 6.609 -24.797 -11.805 1 98.44 43 LYS B O 1
ATOM 2010 N N . PHE B 1 44 ? 4.641 -23.594 -11.938 1 98.44 44 PHE B N 1
ATOM 2011 C CA . PHE B 1 44 ? 4.254 -23.938 -10.578 1 98.44 44 PHE B CA 1
ATOM 2012 C C . PHE B 1 44 ? 3.91 -25.406 -10.469 1 98.44 44 PHE B C 1
ATOM 2014 O O . PHE B 1 44 ? 3.297 -25.984 -11.375 1 98.44 44 PHE B O 1
ATOM 2021 N N . SER B 1 45 ? 4.273 -26.016 -9.445 1 96.81 45 SER B N 1
ATOM 2022 C CA . SER B 1 45 ? 3.875 -27.391 -9.133 1 96.81 45 SER B CA 1
ATOM 2023 C C . SER B 1 45 ? 3.555 -27.547 -7.652 1 96.81 45 SER B C 1
ATOM 2025 O O . SER B 1 45 ? 4.137 -26.859 -6.809 1 96.81 45 SER B O 1
ATOM 2027 N N . LEU B 1 46 ? 2.545 -28.328 -7.414 1 94.12 46 LEU B N 1
ATOM 2028 C CA . LEU B 1 46 ? 2.109 -28.625 -6.055 1 94.12 46 LEU B CA 1
ATOM 2029 C C . LEU B 1 46 ? 2.949 -29.734 -5.445 1 94.12 46 LEU B C 1
ATOM 2031 O O . LEU B 1 46 ? 3.227 -30.75 -6.109 1 94.12 46 LEU B O 1
ATOM 2035 N N . MET B 1 47 ? 3.662 -29.422 -4.469 1 86.44 47 MET B N 1
ATOM 2036 C CA . MET B 1 47 ? 4.348 -30.484 -3.732 1 86.44 47 MET B CA 1
ATOM 2037 C C . MET B 1 47 ? 3.396 -31.172 -2.76 1 86.44 47 MET B C 1
ATOM 2039 O O . MET B 1 47 ? 2.365 -30.609 -2.389 1 86.44 47 MET B O 1
ATOM 2043 N N . ARG B 1 48 ? 3.824 -32.344 -2.188 1 73 48 ARG B N 1
ATOM 2044 C CA . ARG B 1 48 ? 3.02 -33.125 -1.271 1 73 48 ARG B CA 1
ATOM 2045 C C . ARG B 1 48 ? 2.312 -32.25 -0.248 1 73 48 ARG B C 1
ATOM 2047 O O . ARG B 1 48 ? 2.955 -31.469 0.455 1 73 48 ARG B O 1
ATOM 2054 N N . GLY B 1 49 ? 0.889 -32.156 -0.432 1 79.56 49 GLY B N 1
ATOM 2055 C CA . GLY B 1 49 ? 0.066 -31.422 0.524 1 79.56 49 GLY B CA 1
ATOM 2056 C C . GLY B 1 49 ? -0.496 -30.125 -0.031 1 79.56 49 GLY B C 1
ATOM 2057 O O . GLY B 1 49 ? -1.271 -30.141 -0.988 1 79.56 49 GLY B O 1
ATOM 2058 N N . ASP B 1 50 ? 0.039 -28.984 0.433 1 90.12 50 ASP B N 1
ATOM 2059 C CA . ASP B 1 50 ? -0.61 -27.719 0.137 1 90.12 50 ASP B CA 1
ATOM 2060 C C . ASP B 1 50 ? 0.417 -26.656 -0.227 1 90.12 50 ASP B C 1
ATOM 2062 O O . ASP B 1 50 ? 0.11 -25.453 -0.214 1 90.12 50 ASP B O 1
ATOM 2066 N N . GLU B 1 51 ? 1.691 -27.125 -0.594 1 95.19 51 GLU B N 1
ATOM 2067 C CA . GLU B 1 51 ? 2.732 -26.172 -0.952 1 95.19 51 GLU B CA 1
ATOM 2068 C C . GLU B 1 51 ? 2.889 -26.062 -2.467 1 95.19 51 GLU B C 1
ATOM 2070 O O . GLU B 1 51 ? 2.842 -27.078 -3.172 1 95.19 51 GLU B O 1
ATOM 2075 N N . ILE B 1 52 ? 3.068 -24.875 -2.99 1 97.5 52 ILE B N 1
ATOM 2076 C CA . ILE B 1 52 ? 3.27 -24.625 -4.414 1 97.5 52 ILE B CA 1
ATOM 2077 C C . ILE B 1 52 ? 4.57 -23.859 -4.633 1 97.5 52 ILE B C 1
ATOM 2079 O O . ILE B 1 52 ? 5.008 -23.109 -3.754 1 97.5 52 ILE B O 1
ATOM 2083 N N . GLN B 1 53 ? 5.152 -24.047 -5.785 1 98.5 53 GLN B N 1
ATOM 2084 C CA . GLN B 1 53 ? 6.414 -23.359 -6.059 1 98.5 53 GLN B CA 1
ATOM 2085 C C . GLN B 1 53 ? 6.629 -23.188 -7.559 1 98.5 53 GLN B C 1
ATOM 2087 O O . GLN B 1 53 ? 6.285 -24.062 -8.352 1 98.5 53 GLN B O 1
ATOM 2092 N N . GLY B 1 54 ? 7.109 -22.078 -7.98 1 98.56 54 GLY B N 1
ATOM 2093 C CA . GLY B 1 54 ? 7.496 -21.766 -9.344 1 98.56 54 GLY B CA 1
ATOM 2094 C C . GLY B 1 54 ? 8.586 -20.719 -9.438 1 98.56 54 GLY B C 1
ATOM 2095 O O . GLY B 1 54 ? 9.016 -20.172 -8.414 1 98.56 54 GLY B O 1
ATOM 2096 N N . ILE B 1 55 ? 9.141 -20.547 -10.641 1 98.81 55 ILE B N 1
ATOM 2097 C CA . ILE B 1 55 ? 10.211 -19.594 -10.883 1 98.81 55 ILE B CA 1
ATOM 2098 C C . ILE B 1 55 ? 9.812 -18.656 -12.016 1 98.81 55 ILE B C 1
ATOM 2100 O O . ILE B 1 55 ? 9.344 -19.094 -13.062 1 98.81 55 ILE B O 1
ATOM 2104 N N . LEU B 1 56 ? 10.031 -17.438 -11.836 1 98.69 56 LEU B N 1
ATOM 2105 C CA . LEU B 1 56 ? 9.664 -16.422 -12.82 1 98.69 56 LEU B CA 1
ATOM 2106 C C . LEU B 1 56 ? 10.797 -16.203 -13.812 1 98.69 56 LEU B C 1
ATOM 2108 O O . LEU B 1 56 ? 11.969 -16.344 -13.469 1 98.69 56 LEU B O 1
ATOM 2112 N N . LYS B 1 57 ? 10.414 -15.688 -15.031 1 97.81 57 LYS B N 1
ATOM 2113 C CA . LYS B 1 57 ? 11.398 -15.312 -16.031 1 97.81 57 LYS B CA 1
ATOM 2114 C C . LYS B 1 57 ? 12.039 -13.961 -15.711 1 97.81 57 LYS B C 1
ATOM 2116 O O . LYS B 1 57 ? 13.25 -13.797 -15.852 1 97.81 57 LYS B O 1
ATOM 2121 N N . GLN B 1 58 ? 11.18 -13.055 -15.367 1 97.81 58 GLN B N 1
ATOM 2122 C CA . GLN B 1 58 ? 11.602 -11.688 -15.078 1 97.81 58 GLN B CA 1
ATOM 2123 C C . GLN B 1 58 ? 10.773 -11.086 -13.938 1 97.81 58 GLN B C 1
ATOM 2125 O O . GLN B 1 58 ? 9.625 -11.477 -13.727 1 97.81 58 GLN B O 1
ATOM 2130 N N . VAL B 1 59 ? 11.383 -10.133 -13.297 1 98.19 59 VAL B N 1
ATOM 2131 C CA . VAL B 1 59 ? 10.758 -9.531 -12.125 1 98.19 59 VAL B CA 1
ATOM 2132 C C . VAL B 1 59 ? 9.539 -8.719 -12.547 1 98.19 59 VAL B C 1
ATOM 2134 O O . VAL B 1 59 ? 8.586 -8.578 -11.773 1 98.19 59 VAL B O 1
ATOM 2137 N N . ASP B 1 60 ? 9.461 -8.234 -13.828 1 98.12 60 ASP B N 1
ATOM 2138 C CA . ASP B 1 60 ? 8.352 -7.445 -14.344 1 98.12 60 ASP B CA 1
ATOM 2139 C C . ASP B 1 60 ? 7.039 -8.227 -14.266 1 98.12 60 ASP B C 1
ATOM 2141 O O . ASP B 1 60 ? 5.961 -7.629 -14.18 1 98.12 60 ASP B O 1
ATOM 2145 N N . PHE B 1 61 ? 7.129 -9.562 -14.211 1 98.25 61 PHE B N 1
ATOM 2146 C CA . PHE B 1 61 ? 5.949 -10.422 -14.273 1 98.25 61 PHE B CA 1
ATOM 2147 C C . PHE B 1 61 ? 5.449 -10.758 -12.875 1 98.25 61 PHE B C 1
ATOM 2149 O O . PHE B 1 61 ? 4.359 -11.305 -12.719 1 98.25 61 PHE B O 1
ATOM 2156 N N . LEU B 1 62 ? 6.223 -10.406 -11.852 1 98.69 62 LEU B N 1
ATOM 2157 C CA . LEU B 1 62 ? 5.961 -10.844 -10.484 1 98.69 62 LEU B CA 1
ATOM 2158 C C . LEU B 1 62 ? 4.559 -10.43 -10.047 1 98.69 62 LEU B C 1
ATOM 2160 O O . LEU B 1 62 ? 3.779 -11.273 -9.586 1 98.69 62 LEU B O 1
ATOM 2164 N N . PRO B 1 63 ? 4.141 -9.148 -10.242 1 98 63 PRO B N 1
ATOM 2165 C CA . PRO B 1 63 ? 2.82 -8.75 -9.75 1 98 63 PRO B CA 1
ATOM 2166 C C . PRO B 1 63 ? 1.681 -9.5 -10.43 1 98 63 PRO B C 1
ATOM 2168 O O . PRO B 1 63 ? 0.73 -9.922 -9.773 1 98 63 PRO B O 1
ATOM 2171 N N . ALA B 1 64 ? 1.771 -9.68 -11.711 1 97.31 64 ALA B N 1
ATOM 2172 C CA . ALA B 1 64 ? 0.735 -10.398 -12.453 1 97.31 64 ALA B CA 1
ATOM 2173 C C . ALA B 1 64 ? 0.634 -11.844 -11.984 1 97.31 64 ALA B C 1
ATOM 2175 O O . ALA B 1 64 ? -0.467 -12.383 -11.844 1 97.31 64 ALA B O 1
ATOM 2176 N N . VAL B 1 65 ? 1.755 -12.461 -11.75 1 98.56 65 VAL B N 1
ATOM 2177 C CA . VAL B 1 65 ? 1.779 -13.852 -11.336 1 98.56 65 VAL B CA 1
ATOM 2178 C C . VAL B 1 65 ? 1.188 -13.984 -9.93 1 98.56 65 VAL B C 1
ATOM 2180 O O . VAL B 1 65 ? 0.38 -14.883 -9.672 1 98.56 65 VAL B O 1
ATOM 2183 N N . VAL B 1 66 ? 1.562 -13.109 -9.031 1 98.5 66 VAL B N 1
ATOM 2184 C CA . VAL B 1 66 ? 1.026 -13.133 -7.676 1 98.5 66 VAL B CA 1
ATOM 2185 C C . VAL B 1 66 ? -0.487 -12.93 -7.711 1 98.5 66 VAL B C 1
ATOM 2187 O O . VAL B 1 66 ? -1.231 -13.625 -7.02 1 98.5 66 VAL B O 1
ATOM 2190 N N . ARG B 1 67 ? -0.999 -11.992 -8.555 1 97.19 67 ARG B N 1
ATOM 2191 C CA . ARG B 1 67 ? -2.434 -11.758 -8.688 1 97.19 67 ARG B CA 1
ATOM 2192 C C . ARG B 1 67 ? -3.143 -13 -9.219 1 97.19 67 ARG B C 1
ATOM 2194 O O . ARG B 1 67 ? -4.227 -13.352 -8.75 1 97.19 67 ARG B O 1
ATOM 2201 N N . ASN B 1 68 ? -2.537 -13.641 -10.211 1 97.69 68 ASN B N 1
ATOM 2202 C CA . ASN B 1 68 ? -3.133 -14.852 -10.758 1 97.69 68 ASN B CA 1
ATOM 2203 C C . ASN B 1 68 ? -3.207 -15.961 -9.719 1 97.69 68 ASN B C 1
ATOM 2205 O O . ASN B 1 68 ? -4.191 -16.703 -9.664 1 97.69 68 ASN B O 1
ATOM 2209 N N . LEU B 1 69 ? -2.143 -16.078 -8.93 1 98 69 LEU B N 1
ATOM 2210 C CA . LEU B 1 69 ? -2.182 -17.047 -7.828 1 98 69 LEU B CA 1
ATOM 2211 C C . LEU B 1 69 ? -3.336 -16.734 -6.883 1 98 69 LEU B C 1
ATOM 2213 O O . LEU B 1 69 ? -4.133 -17.625 -6.559 1 98 69 LEU B O 1
ATOM 2217 N N . ARG B 1 70 ? -3.469 -15.508 -6.516 1 97 70 ARG B N 1
ATOM 2218 C CA . ARG B 1 70 ? -4.523 -15.109 -5.586 1 97 70 ARG B CA 1
ATOM 2219 C C . ARG B 1 70 ? -5.902 -15.367 -6.184 1 97 70 ARG B C 1
ATOM 2221 O O . ARG B 1 70 ? -6.793 -15.891 -5.512 1 97 70 ARG B O 1
ATOM 2228 N N . TYR B 1 71 ? -6.078 -15.008 -7.418 1 96.75 71 TYR B N 1
ATOM 2229 C CA . TYR B 1 71 ? -7.359 -15.133 -8.102 1 96.75 71 TYR B CA 1
ATOM 2230 C C . TYR B 1 71 ? -7.785 -16.594 -8.195 1 96.75 71 TYR B C 1
ATOM 2232 O O . TYR B 1 71 ? -8.93 -16.938 -7.902 1 96.75 71 TYR B O 1
ATOM 2240 N N . ASN B 1 72 ? -6.891 -17.453 -8.586 1 95.5 72 ASN B N 1
ATOM 2241 C CA . ASN B 1 72 ? -7.254 -18.828 -8.867 1 95.5 72 ASN B CA 1
ATOM 2242 C C . ASN B 1 72 ? -7.414 -19.641 -7.582 1 95.5 72 ASN B C 1
ATOM 2244 O O . ASN B 1 72 ? -8.086 -20.672 -7.574 1 95.5 72 ASN B O 1
ATOM 2248 N N . PHE B 1 73 ? -6.852 -19.203 -6.488 1 93.56 73 PHE B N 1
ATOM 2249 C CA . PHE B 1 73 ? -7.004 -19.906 -5.223 1 93.56 73 PHE B CA 1
ATOM 2250 C C . PHE B 1 73 ? -8.109 -19.281 -4.379 1 93.56 73 PHE B C 1
ATOM 2252 O O . PHE B 1 73 ? -8.398 -19.766 -3.279 1 93.56 73 PHE B O 1
ATOM 2259 N N . PHE B 1 74 ? -8.656 -18.234 -4.98 1 89.69 74 PHE B N 1
ATOM 2260 C CA . PHE B 1 74 ? -9.812 -17.625 -4.332 1 89.69 74 PHE B CA 1
ATOM 2261 C C . PHE B 1 74 ? -10.977 -18.609 -4.277 1 89.69 74 PHE B C 1
ATOM 2263 O O . PHE B 1 74 ? -11.305 -19.25 -5.281 1 89.69 74 PHE B O 1
ATOM 2270 N N . PRO B 1 75 ? -11.664 -18.781 -3.104 1 85.75 75 PRO B N 1
ATOM 2271 C CA . PRO B 1 75 ? -11.641 -17.969 -1.883 1 85.75 75 PRO B CA 1
ATOM 2272 C C . PRO B 1 75 ? -10.633 -18.484 -0.856 1 85.75 75 PRO B C 1
ATOM 2274 O O . PRO B 1 75 ? -10.477 -17.891 0.212 1 85.75 75 PRO B O 1
ATOM 2277 N N . ALA B 1 76 ? -9.992 -19.5 -1.414 1 86.25 76 ALA B N 1
ATOM 2278 C CA . ALA B 1 76 ? -8.938 -19.906 -0.49 1 86.25 76 ALA B CA 1
ATOM 2279 C C . ALA B 1 76 ? -7.84 -18.844 -0.411 1 86.25 76 ALA B C 1
ATOM 2281 O O . ALA B 1 76 ? -7.766 -17.969 -1.264 1 86.25 76 ALA B O 1
ATOM 2282 N N . GLY B 1 77 ? -7.129 -18.719 0.616 1 91.19 77 GLY B N 1
ATOM 2283 C CA . GLY B 1 77 ? -5.984 -17.828 0.767 1 91.19 77 GLY B CA 1
ATOM 2284 C C . GLY B 1 77 ? -4.656 -18.531 0.535 1 91.19 77 GLY B C 1
ATOM 2285 O O . GLY B 1 77 ? -4.578 -19.75 0.571 1 91.19 77 GLY B O 1
ATOM 2286 N N . LEU B 1 78 ? -3.771 -17.812 0.076 1 96.25 78 LEU B N 1
ATOM 2287 C CA . LEU B 1 78 ? -2.412 -18.297 -0.139 1 96.25 78 LEU B CA 1
ATOM 2288 C C . LEU B 1 78 ? -1.399 -17.438 0.599 1 96.25 78 LEU B C 1
ATOM 2290 O O . LEU B 1 78 ? -1.437 -16.203 0.497 1 96.25 78 LEU B O 1
ATOM 2294 N N . ARG B 1 79 ? -0.635 -18.062 1.407 1 98 79 ARG B N 1
ATOM 2295 C CA . ARG B 1 79 ? 0.587 -17.391 1.844 1 98 79 ARG B CA 1
ATOM 2296 C C . ARG B 1 79 ? 1.68 -17.5 0.786 1 98 79 ARG B C 1
ATOM 2298 O O . ARG B 1 79 ? 1.841 -18.547 0.161 1 98 79 ARG B O 1
ATOM 2305 N N . ILE B 1 80 ? 2.359 -16.422 0.542 1 98.75 80 ILE B N 1
ATOM 2306 C CA . ILE B 1 80 ? 3.328 -16.406 -0.548 1 98.75 80 ILE B CA 1
ATOM 2307 C C . ILE B 1 80 ? 4.672 -15.891 -0.038 1 98.75 80 ILE B C 1
ATOM 2309 O O . ILE B 1 80 ? 4.742 -14.805 0.544 1 98.75 80 ILE B O 1
ATOM 2313 N N . GLY B 1 81 ? 5.688 -16.656 -0.159 1 98.81 81 GLY B N 1
ATOM 2314 C CA . GLY B 1 81 ? 7.07 -16.25 0.02 1 98.81 81 GLY B CA 1
ATOM 2315 C C . GLY B 1 81 ? 7.809 -16.047 -1.291 1 98.81 81 GLY B C 1
ATOM 2316 O O . GLY B 1 81 ? 7.785 -16.938 -2.156 1 98.81 81 GLY B O 1
ATOM 2317 N N . ILE B 1 82 ? 8.438 -14.93 -1.465 1 98.94 82 ILE B N 1
ATOM 2318 C CA . ILE B 1 82 ? 9.203 -14.609 -2.666 1 98.94 82 ILE B CA 1
ATOM 2319 C C . ILE B 1 82 ? 10.68 -14.469 -2.314 1 98.94 82 ILE B C 1
ATOM 2321 O O . ILE B 1 82 ? 11.047 -13.719 -1.404 1 98.94 82 ILE B O 1
ATOM 2325 N N . GLY B 1 83 ? 11.477 -15.195 -2.969 1 98.81 83 GLY B N 1
ATOM 2326 C CA . GLY B 1 83 ? 12.914 -15.156 -2.768 1 98.81 83 GLY B CA 1
ATOM 2327 C C . GLY B 1 83 ? 13.688 -14.766 -4.016 1 98.81 83 GLY B C 1
ATOM 2328 O O . GLY B 1 83 ? 13.453 -15.32 -5.094 1 98.81 83 GLY B O 1
ATOM 2329 N N . ILE B 1 84 ? 14.555 -13.82 -3.9 1 98.31 84 ILE B N 1
ATOM 2330 C CA . ILE B 1 84 ? 15.453 -13.414 -4.973 1 98.31 84 ILE B CA 1
ATOM 2331 C C . ILE B 1 84 ? 16.891 -13.828 -4.629 1 98.31 84 ILE B C 1
ATOM 2333 O O . ILE B 1 84 ? 17.359 -13.57 -3.521 1 98.31 84 ILE B O 1
ATOM 2337 N N . GLY B 1 85 ? 17.547 -14.445 -5.465 1 97.19 85 GLY B N 1
ATOM 2338 C CA . GLY B 1 85 ? 18.906 -14.898 -5.219 1 97.19 85 GLY B CA 1
ATOM 2339 C C . GLY B 1 85 ? 19.422 -15.836 -6.285 1 97.19 85 GLY B C 1
ATOM 2340 O O . GLY B 1 85 ? 18.828 -15.961 -7.359 1 97.19 85 GLY B O 1
ATOM 2341 N N . SER B 1 86 ? 20.531 -16.453 -5.992 1 96.75 86 SER B N 1
ATOM 2342 C CA . SER B 1 86 ? 21.172 -17.375 -6.926 1 96.75 86 SER B CA 1
ATOM 2343 C C . SER B 1 86 ? 20.531 -18.766 -6.859 1 96.75 86 SER B C 1
ATOM 2345 O O . SER B 1 86 ? 19.828 -19.078 -5.898 1 96.75 86 SER B O 1
ATOM 2347 N N . ILE B 1 87 ? 20.625 -19.453 -7.938 1 96.38 87 ILE B N 1
ATOM 2348 C CA . ILE B 1 87 ? 20.312 -20.875 -7.992 1 96.38 87 ILE B CA 1
ATOM 2349 C C . ILE B 1 87 ? 21.609 -21.672 -8.148 1 96.38 87 ILE B C 1
ATOM 2351 O O . ILE B 1 87 ? 22.438 -21.359 -9.008 1 96.38 87 ILE B O 1
ATOM 2355 N N . SER B 1 88 ? 21.812 -22.594 -7.25 1 96 88 SER B N 1
ATOM 2356 C CA . SER B 1 88 ? 23.094 -23.297 -7.184 1 96 88 SER B CA 1
ATOM 2357 C C . SER B 1 88 ? 23.062 -24.562 -8.023 1 96 88 SER B C 1
ATOM 2359 O O . SER B 1 88 ? 24.094 -25.203 -8.219 1 96 88 SER B O 1
ATOM 2361 N N . THR B 1 89 ? 21.969 -24.922 -8.492 1 93.06 89 THR B N 1
ATOM 2362 C CA . THR B 1 89 ? 21.812 -26.094 -9.359 1 93.06 89 THR B CA 1
ATOM 2363 C C . THR B 1 89 ? 21.469 -25.672 -10.781 1 93.06 89 THR B C 1
ATOM 2365 O O . THR B 1 89 ? 21.359 -24.484 -11.07 1 93.06 89 THR B O 1
ATOM 2368 N N . GLY B 1 90 ? 21.406 -26.531 -11.711 1 91.81 90 GLY B N 1
ATOM 2369 C CA . GLY B 1 90 ? 20.844 -26.234 -13.023 1 91.81 90 GLY B CA 1
ATOM 2370 C C . GLY B 1 90 ? 19.344 -25.984 -12.992 1 91.81 90 GLY B C 1
ATOM 2371 O O . GLY B 1 90 ? 18.703 -26.188 -11.969 1 91.81 90 GLY B O 1
ATOM 2372 N N . ILE B 1 91 ? 18.859 -25.391 -14.086 1 94.12 91 ILE B N 1
ATOM 2373 C CA . ILE B 1 91 ? 17.422 -25.203 -14.211 1 94.12 91 ILE B CA 1
ATOM 2374 C C . ILE B 1 91 ? 16.75 -26.516 -14.617 1 94.12 91 ILE B C 1
ATOM 2376 O O . ILE B 1 91 ? 17.125 -27.109 -15.633 1 94.12 91 ILE B O 1
ATOM 2380 N N . GLU B 1 92 ? 15.828 -26.938 -13.742 1 94.75 92 GLU B N 1
ATOM 2381 C CA . GLU B 1 92 ? 15.07 -28.156 -13.984 1 94.75 92 GLU B CA 1
ATOM 2382 C C . GLU B 1 92 ? 13.625 -27.844 -14.344 1 94.75 92 GLU B C 1
ATOM 2384 O O . GLU B 1 92 ? 13.172 -26.703 -14.195 1 94.75 92 GLU B O 1
ATOM 2389 N N . LYS B 1 93 ? 12.953 -28.891 -14.75 1 94.44 93 LYS B N 1
ATOM 2390 C CA . LYS B 1 93 ? 11.531 -28.734 -15.062 1 94.44 93 LYS B CA 1
ATOM 2391 C C . LYS B 1 93 ? 10.703 -28.594 -13.789 1 94.44 93 LYS B C 1
ATOM 2393 O O . LYS B 1 93 ? 9.664 -27.922 -13.797 1 94.44 93 LYS B O 1
ATOM 2398 N N . ASN B 1 94 ? 11.172 -29.203 -12.789 1 94.38 94 ASN B N 1
ATOM 2399 C CA . ASN B 1 94 ? 10.531 -29.156 -11.477 1 94.38 94 ASN B CA 1
ATOM 2400 C C . ASN B 1 94 ? 11.367 -28.375 -10.469 1 94.38 94 ASN B C 1
ATOM 2402 O O . ASN B 1 94 ? 12.453 -28.828 -10.078 1 94.38 94 ASN B O 1
ATOM 2406 N N . SER B 1 95 ? 10.805 -27.297 -10.016 1 95.56 95 SER B N 1
ATOM 2407 C CA . SER B 1 95 ? 11.555 -26.406 -9.141 1 95.56 95 SER B CA 1
ATOM 2408 C C . SER B 1 95 ? 11.883 -27.078 -7.812 1 95.56 95 SER B C 1
ATOM 2410 O O . SER B 1 95 ? 12.812 -26.672 -7.113 1 95.56 95 SER B O 1
ATOM 2412 N N . TRP B 1 96 ? 11.148 -28.141 -7.398 1 95.38 96 TRP B N 1
ATOM 2413 C CA . TRP B 1 96 ? 11.375 -28.828 -6.133 1 95.38 96 TRP B CA 1
ATOM 2414 C C . TRP B 1 96 ? 12.695 -29.594 -6.156 1 95.38 96 TRP B C 1
ATOM 2416 O O . TRP B 1 96 ? 13.195 -30.016 -5.109 1 95.38 96 TRP B O 1
ATOM 2426 N N . GLU B 1 97 ? 13.258 -29.719 -7.309 1 94.62 97 GLU B N 1
ATOM 2427 C CA . GLU B 1 97 ? 14.516 -30.438 -7.473 1 94.62 97 GLU B CA 1
ATOM 2428 C C . GLU B 1 97 ? 15.703 -29.469 -7.512 1 94.62 97 GLU B C 1
ATOM 2430 O O . GLU B 1 97 ? 16.844 -29.891 -7.703 1 94.62 97 GLU B O 1
ATOM 2435 N N . MET B 1 98 ? 15.445 -28.234 -7.379 1 96.25 98 MET B N 1
ATOM 2436 C CA . MET B 1 98 ? 16.453 -27.188 -7.492 1 96.25 98 MET B CA 1
ATOM 2437 C C . MET B 1 98 ? 16.844 -26.656 -6.117 1 96.25 98 MET B C 1
ATOM 2439 O O . MET B 1 98 ? 16.172 -26.938 -5.125 1 96.25 98 MET B O 1
ATOM 2443 N N . ASP B 1 99 ? 18.016 -26 -6.086 1 97 99 ASP B N 1
ATOM 2444 C CA . ASP B 1 99 ? 18.547 -25.469 -4.836 1 97 99 ASP B CA 1
ATOM 2445 C C . ASP B 1 99 ? 19.281 -24.156 -5.07 1 97 99 ASP B C 1
ATOM 2447 O O . ASP B 1 99 ? 19.594 -23.812 -6.211 1 97 99 ASP B O 1
ATOM 2451 N N . GLY B 1 100 ? 19.453 -23.469 -3.959 1 97.81 100 GLY B N 1
ATOM 2452 C CA . GLY B 1 100 ? 20.156 -22.203 -4.039 1 97.81 100 GLY B CA 1
ATOM 2453 C C . GLY B 1 100 ? 19.562 -21.125 -3.141 1 97.81 100 GLY B C 1
ATOM 2454 O O . GLY B 1 100 ? 18.578 -21.375 -2.451 1 97.81 100 GLY B O 1
ATOM 2455 N N . GLU B 1 101 ? 20.203 -20 -3.15 1 97.81 101 GLU B N 1
ATOM 2456 C CA . GLU B 1 101 ? 19.875 -18.875 -2.271 1 97.81 101 GLU B CA 1
ATOM 2457 C C . GLU B 1 101 ? 18.438 -18.406 -2.49 1 97.81 101 GLU B C 1
ATOM 2459 O O . GLU B 1 101 ? 17.734 -18.078 -1.533 1 97.81 101 GLU B O 1
ATOM 2464 N N . ALA B 1 102 ? 17.984 -18.344 -3.709 1 98.19 102 ALA B N 1
ATOM 2465 C CA . ALA B 1 102 ? 16.625 -17.891 -4.035 1 98.19 102 ALA B CA 1
ATOM 2466 C C . ALA B 1 102 ? 15.578 -18.75 -3.35 1 98.19 102 ALA B C 1
ATOM 2468 O O . ALA B 1 102 ? 14.586 -18.25 -2.834 1 98.19 102 ALA B O 1
ATOM 2469 N N . PHE B 1 103 ? 15.836 -20.047 -3.314 1 98.5 103 PHE B N 1
ATOM 2470 C CA . PHE B 1 103 ? 14.906 -20.984 -2.697 1 98.5 103 PHE B CA 1
ATOM 2471 C C . PHE B 1 103 ? 14.914 -20.844 -1.182 1 98.5 103 PHE B C 1
ATOM 2473 O O . PHE B 1 103 ? 13.852 -20.859 -0.546 1 98.5 103 PHE B O 1
ATOM 2480 N N . TYR B 1 104 ? 16.062 -20.719 -0.619 1 98.5 104 TYR B N 1
ATOM 2481 C CA . TYR B 1 104 ? 16.172 -20.531 0.823 1 98.5 104 TYR B CA 1
ATOM 2482 C C . TYR B 1 104 ? 15.445 -19.266 1.258 1 98.5 104 TYR B C 1
ATOM 2484 O O . TYR B 1 104 ? 14.703 -19.281 2.246 1 98.5 104 TYR B O 1
ATOM 2492 N N . ARG B 1 105 ? 15.625 -18.25 0.488 1 98.62 105 ARG B N 1
ATOM 2493 C CA . ARG B 1 105 ? 14.984 -16.984 0.804 1 98.62 105 ARG B CA 1
ATOM 2494 C C . ARG B 1 105 ? 13.469 -17.078 0.665 1 98.62 105 ARG B C 1
ATOM 2496 O O . ARG B 1 105 ? 12.727 -16.547 1.49 1 98.62 105 ARG B O 1
ATOM 2503 N N . ALA B 1 106 ? 13.008 -17.719 -0.363 1 98.69 106 ALA B N 1
ATOM 2504 C CA . ALA B 1 106 ? 11.57 -17.891 -0.562 1 98.69 106 ALA B CA 1
ATOM 2505 C C . ALA B 1 106 ? 10.945 -18.656 0.6 1 98.69 106 ALA B C 1
ATOM 2507 O O . ALA B 1 106 ? 9.883 -18.281 1.098 1 98.69 106 ALA B O 1
ATOM 2508 N N . ARG B 1 107 ? 11.633 -19.734 0.982 1 98.06 107 ARG B N 1
ATOM 2509 C CA . ARG B 1 107 ? 11.141 -20.547 2.094 1 98.06 107 ARG B CA 1
ATOM 2510 C C . ARG B 1 107 ? 11.148 -19.75 3.395 1 98.06 107 ARG B C 1
ATOM 2512 O O . ARG B 1 107 ? 10.211 -19.844 4.191 1 98.06 107 ARG B O 1
ATOM 2519 N N . GLU B 1 108 ? 12.188 -19.047 3.627 1 98.62 108 GLU B N 1
ATOM 2520 C CA . GLU B 1 108 ? 12.25 -18.188 4.801 1 98.62 108 GLU B CA 1
ATOM 2521 C C . GLU B 1 108 ? 11.109 -17.172 4.793 1 98.62 108 GLU B C 1
ATOM 2523 O O . GLU B 1 108 ? 10.438 -16.969 5.812 1 98.62 108 GLU B O 1
ATOM 2528 N N . ALA B 1 109 ? 10.93 -16.516 3.65 1 98.81 109 ALA B N 1
ATOM 2529 C CA . ALA B 1 109 ? 9.844 -15.539 3.506 1 98.81 109 ALA B CA 1
ATOM 2530 C C . ALA B 1 109 ? 8.5 -16.172 3.846 1 98.81 109 ALA B C 1
ATOM 2532 O O . ALA B 1 109 ? 7.723 -15.617 4.629 1 98.81 109 ALA B O 1
ATOM 2533 N N . LEU B 1 110 ? 8.266 -17.328 3.311 1 98.31 110 LEU B N 1
ATOM 2534 C CA . LEU B 1 110 ? 7.004 -18.031 3.553 1 98.31 110 LEU B CA 1
ATOM 2535 C C . LEU B 1 110 ? 6.828 -18.328 5.035 1 98.31 110 LEU B C 1
ATOM 2537 O O . LEU B 1 110 ? 5.734 -18.172 5.582 1 98.31 110 LEU B O 1
ATOM 2541 N N . SER B 1 111 ? 7.898 -18.781 5.68 1 98.19 111 SER B N 1
ATOM 2542 C CA . SER B 1 111 ? 7.84 -19.156 7.09 1 98.19 111 SER B CA 1
ATOM 2543 C C . SER B 1 111 ? 7.523 -17.953 7.973 1 98.19 111 SER B C 1
ATOM 2545 O O . SER B 1 111 ? 7.074 -18.109 9.109 1 98.19 111 SER B O 1
ATOM 2547 N N . LEU B 1 112 ? 7.715 -16.766 7.488 1 98.25 112 LEU B N 1
ATOM 2548 C CA . LEU B 1 112 ? 7.516 -15.547 8.273 1 98.25 112 LEU B CA 1
ATOM 2549 C C . LEU B 1 112 ? 6.117 -14.984 8.047 1 98.25 112 LEU B C 1
ATOM 2551 O O . LEU B 1 112 ? 5.703 -14.055 8.742 1 98.25 112 LEU B O 1
ATOM 2555 N N . CYS B 1 113 ? 5.414 -15.508 7.078 1 97.94 113 CYS B N 1
ATOM 2556 C CA . CYS B 1 113 ? 4.047 -15.055 6.84 1 97.94 113 CYS B CA 1
ATOM 2557 C C . CYS B 1 113 ? 3.168 -15.305 8.055 1 97.94 113 CYS B C 1
ATOM 2559 O O . CYS B 1 113 ? 3.357 -16.297 8.773 1 97.94 113 CYS B O 1
ATOM 2561 N N . ASP B 1 114 ? 2.258 -14.477 8.289 1 95.38 114 ASP B N 1
ATOM 2562 C CA . ASP B 1 114 ? 1.25 -14.633 9.328 1 95.38 114 ASP B CA 1
ATOM 2563 C C . ASP B 1 114 ? -0.073 -13.992 8.914 1 95.38 114 ASP B C 1
ATOM 2565 O O . ASP B 1 114 ? -0.311 -13.75 7.73 1 95.38 114 ASP B O 1
ATOM 2569 N N . LYS B 1 115 ? -0.966 -13.828 9.859 1 92.31 115 LYS B N 1
ATOM 2570 C CA . LYS B 1 115 ? -2.307 -13.344 9.547 1 92.31 115 LYS B CA 1
ATOM 2571 C C . LYS B 1 115 ? -2.268 -11.914 9.023 1 92.31 115 LYS B C 1
ATOM 2573 O O . LYS B 1 115 ? -3.178 -11.477 8.312 1 92.31 115 LYS B O 1
ATOM 2578 N N . ASN B 1 116 ? -1.173 -11.172 9.266 1 92.06 116 ASN B N 1
ATOM 2579 C CA . ASN B 1 116 ? -1.09 -9.75 8.922 1 92.06 116 ASN B CA 1
ATOM 2580 C C . ASN B 1 116 ? -0.231 -9.531 7.68 1 92.06 116 ASN B C 1
ATOM 2582 O O . ASN B 1 116 ? -0.29 -8.469 7.062 1 92.06 116 ASN B O 1
ATOM 2586 N N . ALA B 1 117 ? 0.593 -10.477 7.367 1 96.75 117 ALA B N 1
ATOM 2587 C CA . ALA B 1 117 ? 1.452 -10.438 6.184 1 96.75 117 ALA B CA 1
ATOM 2588 C C . ALA B 1 117 ? 1.485 -11.797 5.488 1 96.75 117 ALA B C 1
ATOM 2590 O O . ALA B 1 117 ? 2.254 -12.68 5.875 1 96.75 117 ALA B O 1
ATOM 2591 N N . ILE B 1 118 ? 0.726 -11.875 4.434 1 98 118 ILE B N 1
ATOM 2592 C CA . ILE B 1 118 ? 0.599 -13.188 3.811 1 98 118 ILE B CA 1
ATOM 2593 C C . ILE B 1 118 ? 1.464 -13.242 2.553 1 98 118 ILE B C 1
ATOM 2595 O O . ILE B 1 118 ? 1.521 -14.273 1.88 1 98 118 ILE B O 1
ATOM 2599 N N . THR B 1 119 ? 2.125 -12.18 2.156 1 98.75 119 THR B N 1
ATOM 2600 C CA . THR B 1 119 ? 3.133 -12.133 1.104 1 98.75 119 THR B CA 1
ATOM 2601 C C . THR B 1 119 ? 4.398 -11.438 1.602 1 98.75 119 THR B C 1
ATOM 2603 O O . THR B 1 119 ? 4.367 -10.266 1.972 1 98.75 119 THR B O 1
ATOM 2606 N N . ILE B 1 120 ? 5.465 -12.102 1.649 1 98.88 120 ILE B N 1
ATOM 2607 C CA . ILE B 1 120 ? 6.727 -11.57 2.16 1 98.88 120 ILE B CA 1
ATOM 2608 C C . ILE B 1 120 ? 7.832 -11.789 1.131 1 98.88 120 ILE B C 1
ATOM 2610 O O . ILE B 1 120 ? 7.848 -12.805 0.431 1 98.88 120 ILE B O 1
ATOM 2614 N N . VAL B 1 121 ? 8.727 -10.859 1.014 1 98.88 121 VAL B N 1
ATOM 2615 C CA . VAL B 1 121 ? 9.82 -10.891 0.049 1 98.88 121 VAL B CA 1
ATOM 2616 C C . VAL B 1 121 ? 11.164 -10.93 0.784 1 98.88 121 VAL B C 1
ATOM 2618 O O . VAL B 1 121 ? 11.367 -10.195 1.755 1 98.88 121 VAL B O 1
ATOM 2621 N N . LYS B 1 122 ? 12.023 -11.773 0.378 1 98.75 122 LYS B N 1
ATOM 2622 C CA . LYS B 1 122 ? 13.414 -11.82 0.842 1 98.75 122 LYS B CA 1
ATOM 2623 C C . LYS B 1 122 ? 14.383 -11.68 -0.323 1 98.75 122 LYS B C 1
ATOM 2625 O O . LYS B 1 122 ? 14.305 -12.43 -1.299 1 98.75 122 LYS B O 1
ATOM 2630 N N . THR B 1 123 ? 15.344 -10.781 -0.289 1 97.62 123 THR B N 1
ATOM 2631 C CA . THR B 1 123 ? 16.266 -10.469 -1.375 1 97.62 123 THR B CA 1
ATOM 2632 C C . THR B 1 123 ? 17.703 -10.43 -0.866 1 97.62 123 THR B C 1
ATOM 2634 O O . THR B 1 123 ? 18.656 -10.484 -1.654 1 97.62 123 THR B O 1
ATOM 2637 N N . GLY B 1 124 ? 17.953 -10.266 0.387 1 95.31 124 GLY B N 1
ATOM 2638 C CA . GLY B 1 124 ? 19.266 -9.992 0.968 1 95.31 124 GLY B CA 1
ATOM 2639 C C . GLY B 1 124 ? 19.484 -8.523 1.275 1 95.31 124 GLY B C 1
ATOM 2640 O O . GLY B 1 124 ? 20.453 -8.156 1.933 1 95.31 124 GLY B O 1
ATOM 2641 N N . ASP B 1 125 ? 18.641 -7.672 0.788 1 95.94 125 ASP B N 1
ATOM 2642 C CA . ASP B 1 125 ? 18.641 -6.246 1.097 1 95.94 125 ASP B CA 1
ATOM 2643 C C . ASP B 1 125 ? 17.453 -5.871 1.975 1 95.94 125 ASP B C 1
ATOM 2645 O O . ASP B 1 125 ? 16.328 -5.719 1.479 1 95.94 125 ASP B O 1
ATOM 2649 N N . LEU B 1 126 ? 17.719 -5.676 3.217 1 95.69 126 LEU B N 1
ATOM 2650 C CA . LEU B 1 126 ? 16.672 -5.48 4.211 1 95.69 126 LEU B CA 1
ATOM 2651 C C . LEU B 1 126 ? 15.82 -4.262 3.869 1 95.69 126 LEU B C 1
ATOM 2653 O O . LEU B 1 126 ? 14.609 -4.25 4.117 1 95.69 126 LEU B O 1
ATOM 2657 N N . PHE B 1 127 ? 16.516 -3.271 3.27 1 95.81 127 PHE B N 1
ATOM 2658 C CA . PHE B 1 127 ? 15.828 -2.037 2.91 1 95.81 127 PHE B CA 1
ATOM 2659 C C . PHE B 1 127 ? 14.766 -2.301 1.848 1 95.81 127 PHE B C 1
ATOM 2661 O O . PHE B 1 127 ? 13.617 -1.876 1.991 1 95.81 127 PHE B O 1
ATOM 2668 N N . ILE B 1 128 ? 15.062 -3.066 0.885 1 97 128 ILE B N 1
ATOM 2669 C CA . ILE B 1 128 ? 14.156 -3.408 -0.211 1 97 128 ILE B CA 1
ATOM 2670 C C . ILE B 1 128 ? 13.133 -4.43 0.266 1 97 128 ILE B C 1
ATOM 2672 O O . ILE B 1 128 ? 11.953 -4.34 -0.086 1 97 128 ILE B O 1
ATOM 2676 N N . GLU B 1 129 ? 13.523 -5.363 1.104 1 98.25 129 GLU B N 1
ATOM 2677 C CA . GLU B 1 129 ? 12.633 -6.383 1.642 1 98.25 129 GLU B CA 1
ATOM 2678 C C . GLU B 1 129 ? 11.461 -5.754 2.391 1 98.25 129 GLU B C 1
ATOM 2680 O O . GLU B 1 129 ? 10.305 -6.109 2.16 1 98.25 129 GLU B O 1
ATOM 2685 N N . GLU B 1 130 ? 11.797 -4.836 3.215 1 97.75 130 GLU B N 1
ATOM 2686 C CA . GLU B 1 130 ? 10.781 -4.211 4.055 1 97.75 130 GLU B CA 1
ATOM 2687 C C . GLU B 1 130 ? 9.805 -3.387 3.217 1 97.75 130 GLU B C 1
ATOM 2689 O O . GLU B 1 130 ? 8.594 -3.447 3.428 1 97.75 130 GLU B O 1
ATOM 2694 N N . ALA B 1 131 ? 10.344 -2.623 2.266 1 98.38 131 ALA B N 1
ATOM 2695 C CA . ALA B 1 131 ? 9.5 -1.784 1.421 1 98.38 131 ALA B CA 1
ATOM 2696 C C . ALA B 1 131 ? 8.586 -2.635 0.542 1 98.38 131 ALA B C 1
ATOM 2698 O O . ALA B 1 131 ? 7.391 -2.371 0.443 1 98.38 131 ALA B O 1
ATOM 2699 N N . THR B 1 132 ? 9.102 -3.67 -0.047 1 98.75 132 THR B N 1
ATOM 2700 C CA . THR B 1 132 ? 8.312 -4.5 -0.949 1 98.75 132 THR B CA 1
ATOM 2701 C C . THR B 1 132 ? 7.277 -5.312 -0.171 1 98.75 132 THR B C 1
ATOM 2703 O O . THR B 1 132 ? 6.137 -5.453 -0.608 1 98.75 132 THR B O 1
ATOM 2706 N N . THR B 1 133 ? 7.672 -5.816 0.997 1 98.81 133 THR B N 1
ATOM 2707 C CA . THR B 1 133 ? 6.727 -6.551 1.832 1 98.81 133 THR B CA 1
ATOM 2708 C C . THR B 1 133 ? 5.59 -5.637 2.289 1 98.81 133 THR B C 1
ATOM 2710 O O . THR B 1 133 ? 4.43 -6.055 2.33 1 98.81 133 THR B O 1
ATOM 2713 N N . ALA B 1 134 ? 5.922 -4.445 2.602 1 98.88 134 ALA B N 1
ATOM 2714 C CA . ALA B 1 134 ? 4.895 -3.484 2.992 1 98.88 134 ALA B CA 1
ATOM 2715 C C . ALA B 1 134 ? 3.926 -3.221 1.844 1 98.88 134 ALA B C 1
ATOM 2717 O O . ALA B 1 134 ? 2.711 -3.15 2.051 1 98.88 134 ALA B O 1
ATOM 2718 N N . LEU B 1 135 ? 4.461 -3.049 0.68 1 98.88 135 LEU B N 1
ATOM 2719 C CA . LEU B 1 135 ? 3.629 -2.84 -0.5 1 98.88 135 LEU B CA 1
ATOM 2720 C C . LEU B 1 135 ? 2.707 -4.031 -0.734 1 98.88 135 LEU B C 1
ATOM 2722 O O . LEU B 1 135 ? 1.502 -3.861 -0.934 1 98.88 135 LEU B O 1
ATOM 2726 N N . PHE B 1 136 ? 3.24 -5.207 -0.616 1 98.88 136 PHE B N 1
ATOM 2727 C CA . PHE B 1 136 ? 2.418 -6.395 -0.798 1 98.88 136 PHE B CA 1
ATOM 2728 C C . PHE B 1 136 ? 1.371 -6.504 0.304 1 98.88 136 PHE B C 1
ATOM 2730 O O . PHE B 1 136 ? 0.252 -6.961 0.062 1 98.88 136 PHE B O 1
ATOM 2737 N N . THR B 1 137 ? 1.754 -6.148 1.505 1 98.81 137 THR B N 1
ATOM 2738 C CA . THR B 1 137 ? 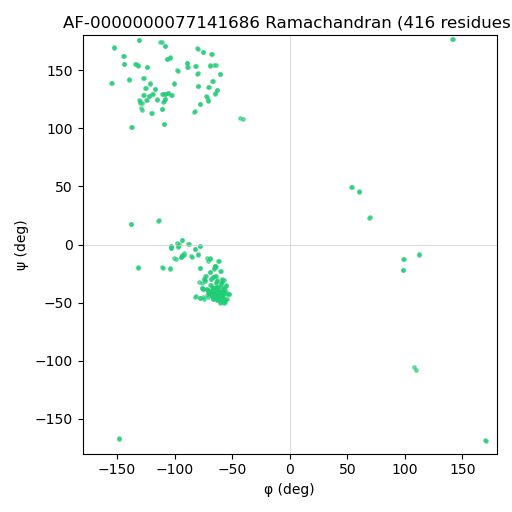0.809 -6.195 2.615 1 98.81 137 THR B CA 1
ATOM 2739 C C . THR B 1 137 ? -0.391 -5.293 2.342 1 98.81 137 THR B C 1
ATOM 2741 O O . THR B 1 137 ? -1.536 -5.688 2.566 1 98.81 137 THR B O 1
ATOM 2744 N N . LEU B 1 138 ? -0.11 -4.141 1.839 1 98.81 138 LEU B N 1
ATOM 2745 C CA . LEU B 1 138 ? -1.187 -3.207 1.521 1 98.81 138 LEU B CA 1
ATOM 2746 C C . LEU B 1 138 ? -2.008 -3.709 0.339 1 98.81 138 LEU B C 1
ATOM 2748 O O . LEU B 1 138 ? -3.236 -3.588 0.335 1 98.81 138 LEU B O 1
ATOM 2752 N N . LEU B 1 139 ? -1.35 -4.242 -0.666 1 98.69 139 LEU B N 1
ATOM 2753 C CA . LEU B 1 139 ? -2.045 -4.824 -1.81 1 98.69 139 LEU B CA 1
ATOM 2754 C C . LEU B 1 139 ? -2.965 -5.957 -1.37 1 98.69 139 LEU B C 1
ATOM 2756 O O . LEU B 1 139 ? -4.121 -6.023 -1.79 1 98.69 139 LEU B O 1
ATOM 2760 N N . ASP B 1 140 ? -2.428 -6.809 -0.502 1 97.94 140 ASP B N 1
ATOM 2761 C CA . ASP B 1 140 ? -3.215 -7.926 0.015 1 97.94 140 ASP B CA 1
ATOM 2762 C C . ASP B 1 140 ? -4.434 -7.426 0.788 1 97.94 140 ASP B C 1
ATOM 2764 O O . ASP B 1 140 ? -5.523 -7.992 0.676 1 97.94 140 ASP B O 1
ATOM 2768 N N . ALA B 1 141 ? -4.234 -6.406 1.562 1 97.69 141 ALA B N 1
ATOM 2769 C CA . ALA B 1 141 ? -5.332 -5.828 2.334 1 97.69 141 ALA B CA 1
ATOM 2770 C C . ALA B 1 141 ? -6.422 -5.285 1.414 1 97.69 141 ALA B C 1
ATOM 2772 O O . ALA B 1 141 ? -7.613 -5.508 1.652 1 97.69 141 ALA B O 1
ATOM 2773 N N . LEU B 1 142 ? -6.027 -4.605 0.367 1 97.5 142 LEU B N 1
ATOM 2774 C CA . LEU B 1 142 ? -6.973 -4.039 -0.591 1 97.5 142 LEU B CA 1
ATOM 2775 C C . LEU B 1 142 ? -7.711 -5.145 -1.34 1 97.5 142 LEU B C 1
ATOM 2777 O O . LEU B 1 142 ? -8.945 -5.121 -1.433 1 97.5 142 LEU B O 1
ATOM 2781 N N . GLN B 1 143 ? -7.02 -6.109 -1.784 1 96.81 143 GLN B N 1
ATOM 2782 C CA . GLN B 1 143 ? -7.57 -7.172 -2.619 1 96.81 143 GLN B CA 1
ATOM 2783 C C . GLN B 1 143 ? -8.445 -8.117 -1.799 1 96.81 143 GLN B C 1
ATOM 2785 O O . GLN B 1 143 ? -9.344 -8.766 -2.342 1 96.81 143 GLN B O 1
ATOM 2790 N N . SER B 1 144 ? -8.148 -8.203 -0.528 1 94.31 144 SER B N 1
ATOM 2791 C CA . SER B 1 144 ? -8.953 -9.062 0.34 1 94.31 144 SER B CA 1
ATOM 2792 C C . SER B 1 144 ? -10.398 -8.586 0.396 1 94.31 144 SER B C 1
ATOM 2794 O O . SER B 1 144 ? -11.289 -9.336 0.806 1 94.31 144 SER B O 1
ATOM 2796 N N . LYS B 1 145 ? -10.656 -7.41 -0.05 1 93.5 145 LYS B N 1
ATOM 2797 C CA . LYS B 1 145 ? -12 -6.844 -0.002 1 93.5 145 LYS B CA 1
ATOM 2798 C C . LYS B 1 145 ? -12.672 -6.895 -1.372 1 93.5 145 LYS B C 1
ATOM 2800 O O . LYS B 1 145 ? -13.805 -6.441 -1.533 1 93.5 145 LYS B O 1
ATOM 2805 N N . TRP B 1 146 ? -11.938 -7.414 -2.359 1 96.5 146 TRP B N 1
ATOM 2806 C CA . TRP B 1 146 ? -12.508 -7.484 -3.701 1 96.5 146 TRP B CA 1
ATOM 2807 C C . TRP B 1 146 ? -13.602 -8.539 -3.775 1 96.5 146 TRP B C 1
ATOM 2809 O O . TRP B 1 146 ? -13.461 -9.633 -3.229 1 96.5 146 TRP B O 1
ATOM 2819 N N . THR B 1 147 ? -14.68 -8.188 -4.391 1 95.81 147 THR B N 1
ATOM 2820 C CA . THR B 1 147 ? -15.703 -9.164 -4.75 1 95.81 147 THR B CA 1
ATOM 2821 C C . THR B 1 147 ? -15.258 -10 -5.945 1 95.81 147 THR B C 1
ATOM 2823 O O . THR B 1 147 ? -14.281 -9.656 -6.621 1 95.81 147 THR B O 1
ATOM 2826 N N . ARG B 1 148 ? -15.984 -11.094 -6.133 1 95.38 148 ARG B N 1
ATOM 2827 C CA . ARG B 1 148 ? -15.711 -11.914 -7.305 1 95.38 148 ARG B CA 1
ATOM 2828 C C . ARG B 1 148 ? -15.828 -11.102 -8.586 1 95.38 148 ARG B C 1
ATOM 2830 O O . ARG B 1 148 ? -15.016 -11.242 -9.5 1 95.38 148 ARG B O 1
ATOM 2837 N N . ALA B 1 149 ? -16.828 -10.219 -8.602 1 96.56 149 ALA B N 1
ATOM 2838 C CA . ALA B 1 149 ? -17.047 -9.375 -9.773 1 96.56 149 ALA B CA 1
ATOM 2839 C C . ALA B 1 149 ? -15.875 -8.43 -10 1 96.56 149 ALA B C 1
ATOM 2841 O O . ALA B 1 149 ? -15.477 -8.18 -11.141 1 96.56 149 ALA B O 1
ATOM 2842 N N . GLN B 1 150 ? -15.328 -7.887 -8.953 1 97.31 150 GLN B N 1
ATOM 2843 C CA . GLN B 1 150 ? -14.172 -7.004 -9.055 1 97.31 150 GLN B CA 1
ATOM 2844 C C . GLN B 1 150 ? -12.938 -7.762 -9.539 1 97.31 150 GLN B C 1
ATOM 2846 O O . GLN B 1 150 ? -12.219 -7.281 -10.414 1 97.31 150 GLN B O 1
ATOM 2851 N N . TRP B 1 151 ? -12.727 -8.969 -9.023 1 97.56 151 TRP B N 1
ATOM 2852 C CA . TRP B 1 151 ? -11.633 -9.82 -9.492 1 97.56 151 TRP B CA 1
ATOM 2853 C C . TRP B 1 151 ? -11.758 -10.086 -10.992 1 97.56 151 TRP B C 1
ATOM 2855 O O . TRP B 1 151 ? -10.797 -9.891 -11.742 1 97.56 151 TRP B O 1
ATOM 2865 N N . GLU B 1 152 ? -12.898 -10.477 -11.375 1 97.25 152 GLU B N 1
ATOM 2866 C CA . GLU B 1 152 ? -13.125 -10.812 -12.773 1 97.25 152 GLU B CA 1
ATOM 2867 C C . GLU B 1 152 ? -12.906 -9.602 -13.68 1 97.25 152 GLU B C 1
ATOM 2869 O O . GLU B 1 152 ? -12.297 -9.719 -14.742 1 97.25 152 GLU B O 1
ATOM 2874 N N . ALA B 1 153 ? -13.375 -8.469 -13.219 1 98.06 153 ALA B N 1
ATOM 2875 C CA . ALA B 1 153 ? -13.195 -7.242 -14 1 98.06 153 ALA B CA 1
ATOM 2876 C C . ALA B 1 153 ? -11.719 -6.898 -14.156 1 98.06 153 ALA B C 1
ATOM 2878 O O . ALA B 1 153 ? -11.242 -6.66 -15.266 1 98.06 153 ALA B O 1
ATOM 2879 N N . VAL B 1 154 ? -10.969 -6.93 -13.102 1 97.88 154 VAL B N 1
ATOM 2880 C CA . VAL B 1 154 ? -9.555 -6.57 -13.094 1 97.88 154 VAL B CA 1
ATOM 2881 C C . VAL B 1 154 ? -8.758 -7.562 -13.945 1 97.88 154 VAL B C 1
ATOM 2883 O O . VAL B 1 154 ? -7.969 -7.168 -14.797 1 97.88 154 VAL B O 1
ATOM 2886 N N . MET B 1 155 ? -9.047 -8.883 -13.758 1 97.19 155 MET B N 1
ATOM 2887 C CA . MET B 1 155 ? -8.297 -9.922 -14.461 1 97.19 155 MET B CA 1
ATOM 2888 C C . MET B 1 155 ? -8.539 -9.836 -15.969 1 97.19 155 MET B C 1
ATOM 2890 O O . MET B 1 155 ? -7.598 -9.969 -16.75 1 97.19 155 MET B O 1
ATOM 2894 N N . ASN B 1 156 ? -9.727 -9.586 -16.344 1 96.88 156 ASN B N 1
ATOM 2895 C CA . ASN B 1 156 ? -10.039 -9.5 -17.766 1 96.88 156 ASN B CA 1
ATOM 2896 C C . ASN B 1 156 ? -9.547 -8.188 -18.375 1 96.88 156 ASN B C 1
ATOM 2898 O O . ASN B 1 156 ? -9.078 -8.164 -19.516 1 96.88 156 ASN B O 1
ATOM 2902 N N . TYR B 1 157 ? -9.664 -7.094 -17.609 1 96.5 157 TYR B N 1
ATOM 2903 C CA . TYR B 1 157 ? -9.125 -5.828 -18.078 1 96.5 157 TYR B CA 1
ATOM 2904 C C . TYR B 1 157 ? -7.617 -5.93 -18.297 1 96.5 157 TYR B C 1
ATOM 2906 O O . TYR B 1 157 ? -7.102 -5.461 -19.312 1 96.5 157 TYR B O 1
ATOM 2914 N N . GLU B 1 158 ? -6.992 -6.516 -17.359 1 93.5 158 GLU B N 1
ATOM 2915 C CA . GLU B 1 158 ? -5.547 -6.66 -17.469 1 93.5 158 GLU B CA 1
ATOM 2916 C C . GLU B 1 158 ? -5.172 -7.531 -18.656 1 93.5 158 GLU B C 1
ATOM 2918 O O . GLU B 1 158 ? -4.219 -7.227 -19.391 1 93.5 158 GLU B O 1
ATOM 2923 N N . LYS B 1 159 ? -5.824 -8.602 -18.875 1 91.94 159 LYS B N 1
ATOM 2924 C CA . LYS B 1 159 ? -5.539 -9.57 -19.922 1 91.94 159 LYS B CA 1
ATOM 2925 C C . LYS B 1 159 ? -5.793 -8.977 -21.297 1 91.94 159 LYS B C 1
ATOM 2927 O O . LYS B 1 159 ? -4.992 -9.156 -22.219 1 91.94 159 LYS B O 1
ATOM 2932 N N . TYR B 1 160 ? -6.848 -8.156 -21.391 1 93.69 160 TYR B N 1
ATOM 2933 C CA . TYR B 1 160 ? -7.281 -7.785 -22.734 1 93.69 160 TYR B CA 1
ATOM 2934 C C . TYR B 1 160 ? -6.988 -6.316 -23.016 1 93.69 160 TYR B C 1
ATOM 2936 O O . TYR B 1 160 ? -7.004 -5.883 -24.172 1 93.69 160 TYR B O 1
ATOM 2944 N N . GLY B 1 161 ? -6.809 -5.516 -22 1 90.81 161 GLY B N 1
ATOM 2945 C CA . GLY B 1 161 ? -6.215 -4.195 -22.156 1 90.81 161 GLY B CA 1
ATOM 2946 C C . GLY B 1 161 ? -7.246 -3.086 -22.219 1 90.81 161 GLY B C 1
ATOM 2947 O O . GLY B 1 161 ? -6.914 -1.912 -22.031 1 90.81 161 GLY B O 1
ATOM 2948 N N . THR B 1 162 ? -8.516 -3.475 -22.594 1 93.75 162 THR B N 1
ATOM 2949 C CA . THR B 1 162 ? -9.531 -2.432 -22.641 1 93.75 162 THR B CA 1
ATOM 2950 C C . THR B 1 162 ? -10.797 -2.875 -21.906 1 93.75 162 THR B C 1
ATOM 2952 O O . THR B 1 162 ? -11.086 -4.07 -21.812 1 93.75 162 THR B O 1
ATOM 2955 N N . TYR B 1 163 ? -11.508 -1.871 -21.453 1 95.25 163 TYR B N 1
ATOM 2956 C CA . TYR B 1 163 ? -12.781 -2.168 -20.797 1 95.25 163 TYR B CA 1
ATOM 2957 C C . TYR B 1 163 ? -13.758 -2.805 -21.781 1 95.25 163 TYR B C 1
ATOM 2959 O O . TYR B 1 163 ? -14.539 -3.68 -21.406 1 95.25 163 TYR B O 1
ATOM 2967 N N . LYS B 1 164 ? -13.766 -2.402 -23.031 1 95.81 164 LYS B N 1
ATOM 2968 C CA . LYS B 1 164 ? -14.648 -2.93 -24.062 1 95.81 164 LYS B CA 1
ATOM 2969 C C . LYS B 1 164 ? -14.422 -4.426 -24.266 1 95.81 164 LYS B C 1
ATOM 2971 O O . LYS B 1 164 ? -15.383 -5.207 -24.266 1 95.81 164 LYS B O 1
ATOM 2976 N N . LYS B 1 165 ? -13.234 -4.871 -24.438 1 96.62 165 LYS B N 1
ATOM 2977 C CA . LYS B 1 165 ? -12.922 -6.281 -24.641 1 96.62 165 LYS B CA 1
ATOM 2978 C C . LYS B 1 165 ? -13.258 -7.105 -23.406 1 96.62 165 LYS B C 1
ATOM 2980 O O . LYS B 1 165 ? -13.828 -8.195 -23.516 1 96.62 165 LYS B O 1
ATOM 2985 N N . ALA B 1 166 ? -12.867 -6.594 -22.219 1 96.75 166 ALA B N 1
ATOM 2986 C CA . ALA B 1 166 ? -13.203 -7.277 -20.969 1 96.75 166 ALA B CA 1
ATOM 2987 C C . ALA B 1 166 ? -14.711 -7.465 -20.828 1 96.75 166 ALA B C 1
ATOM 2989 O O . ALA B 1 166 ? -15.172 -8.523 -20.391 1 96.75 166 ALA B O 1
ATOM 2990 N N . ALA B 1 167 ? -15.445 -6.449 -21.219 1 97 167 ALA B N 1
ATOM 2991 C CA . ALA B 1 167 ? -16.906 -6.465 -21.141 1 97 167 ALA B CA 1
ATOM 2992 C C . ALA B 1 167 ? -17.5 -7.562 -22.016 1 97 167 ALA B C 1
ATOM 2994 O O . ALA B 1 167 ? -18.453 -8.227 -21.625 1 97 167 ALA B O 1
ATOM 2995 N N . GLN B 1 168 ? -16.969 -7.742 -23.172 1 97.25 168 GLN B N 1
ATOM 2996 C CA . GLN B 1 168 ? -17.422 -8.789 -24.078 1 97.25 168 GLN B CA 1
ATOM 2997 C C . GLN B 1 168 ? -17.25 -10.172 -23.469 1 97.25 168 GLN B C 1
ATOM 2999 O O . GLN B 1 168 ? -18.141 -11.016 -23.547 1 97.25 168 GLN B O 1
ATOM 3004 N N . ILE B 1 169 ? -16.156 -10.383 -22.812 1 95.44 169 ILE B N 1
ATOM 3005 C CA . ILE B 1 169 ? -15.836 -11.672 -22.219 1 95.44 169 ILE B CA 1
ATOM 3006 C C . ILE B 1 169 ? -16.75 -11.93 -21.016 1 95.44 169 ILE B C 1
ATOM 3008 O O . ILE B 1 169 ? -17.25 -13.047 -20.844 1 95.44 169 ILE B O 1
ATOM 3012 N N . LEU B 1 170 ? -16.984 -10.898 -20.219 1 97 170 LEU B N 1
ATOM 3013 C CA . LEU B 1 170 ? -17.75 -11.031 -18.984 1 97 170 LEU B CA 1
ATOM 3014 C C . LEU B 1 170 ? -19.234 -10.906 -19.25 1 97 170 LEU B C 1
ATOM 3016 O O . LEU B 1 170 ? -20.047 -11.141 -18.359 1 97 170 LEU B O 1
ATOM 3020 N N . LYS B 1 171 ? -19.547 -10.516 -20.453 1 97.12 171 LYS B N 1
ATOM 3021 C CA . LYS B 1 171 ? -20.938 -10.344 -20.859 1 97.12 171 LYS B CA 1
ATOM 3022 C C . LYS B 1 171 ? -21.641 -9.297 -20 1 97.12 171 LYS B C 1
ATOM 3024 O O . LYS B 1 171 ? -22.719 -9.547 -19.453 1 97.12 171 LYS B O 1
ATOM 3029 N N . VAL B 1 172 ? -20.969 -8.18 -19.781 1 96.94 172 VAL B N 1
ATOM 3030 C CA . VAL B 1 172 ? -21.5 -7 -19.094 1 96.94 172 VAL B CA 1
ATOM 3031 C C . VAL B 1 172 ? -21.203 -5.754 -19.922 1 96.94 172 VAL B C 1
ATOM 3033 O O . VAL B 1 172 ? -20.594 -5.844 -21 1 96.94 172 VAL B O 1
ATOM 3036 N N . MET B 1 173 ? -21.672 -4.578 -19.531 1 96.94 173 MET B N 1
ATOM 3037 C CA . MET B 1 173 ? -21.391 -3.316 -20.203 1 96.94 173 MET B CA 1
ATOM 3038 C C . MET B 1 173 ? -20.016 -2.793 -19.797 1 96.94 173 MET B C 1
ATOM 3040 O O . MET B 1 173 ? -19.594 -2.967 -18.656 1 96.94 173 MET B O 1
ATOM 3044 N N . PRO B 1 174 ? -19.391 -2.123 -20.781 1 96.69 174 PRO B N 1
ATOM 3045 C CA . PRO B 1 174 ? -18.078 -1.567 -20.453 1 96.69 174 PRO B CA 1
ATOM 3046 C C . PRO B 1 174 ? -18.094 -0.66 -19.234 1 96.69 174 PRO B C 1
ATOM 3048 O O . PRO B 1 174 ? -17.156 -0.662 -18.438 1 96.69 174 PRO B O 1
ATOM 3051 N N . GLN B 1 175 ? -19.141 0.076 -19.031 1 97.06 175 GLN B N 1
ATOM 3052 C CA . GLN B 1 175 ? -19.25 0.983 -17.891 1 97.06 175 GLN B CA 1
ATOM 3053 C C . GLN B 1 175 ? -19.234 0.216 -16.578 1 97.06 175 GLN B C 1
ATOM 3055 O O . GLN B 1 175 ? -18.719 0.715 -15.57 1 97.06 175 GLN B O 1
ATOM 3060 N N . ASN B 1 176 ? -19.75 -0.995 -16.625 1 97.19 176 ASN B N 1
ATOM 3061 C CA . ASN B 1 176 ? -19.75 -1.829 -15.422 1 97.19 176 ASN B CA 1
ATOM 3062 C C . ASN B 1 176 ? -18.359 -2.35 -15.094 1 97.19 176 ASN B C 1
ATOM 3064 O O . ASN B 1 176 ? -18 -2.465 -13.922 1 97.19 176 ASN B O 1
ATOM 3068 N N . VAL B 1 177 ? -17.625 -2.701 -16.172 1 97.62 177 VAL B N 1
ATOM 3069 C CA . VAL B 1 177 ? -16.25 -3.131 -15.961 1 97.62 177 VAL B CA 1
ATOM 3070 C C . VAL B 1 177 ? -15.445 -1.998 -15.336 1 97.62 177 VAL B C 1
ATOM 3072 O O . VAL B 1 177 ? -14.719 -2.209 -14.359 1 97.62 177 VAL B O 1
ATOM 3075 N N . ALA B 1 178 ? -15.617 -0.817 -15.867 1 97.19 178 ALA B N 1
ATOM 3076 C CA . ALA B 1 178 ? -14.906 0.349 -15.352 1 97.19 178 ALA B CA 1
ATOM 3077 C C . ALA B 1 178 ? -15.281 0.616 -13.891 1 97.19 178 ALA B C 1
ATOM 3079 O O . ALA B 1 178 ? -14.414 0.885 -13.062 1 97.19 178 ALA B O 1
ATOM 3080 N N . LYS B 1 179 ? -16.547 0.548 -13.656 1 97.69 179 LYS B N 1
ATOM 3081 C CA . LYS B 1 179 ? -17.047 0.772 -12.305 1 97.69 179 LYS B CA 1
ATOM 3082 C C . LYS B 1 179 ? -16.422 -0.224 -11.32 1 97.69 179 LYS B C 1
ATOM 3084 O O . LYS B 1 179 ? -16.031 0.149 -10.219 1 97.69 179 LYS B O 1
ATOM 3089 N N . ARG B 1 180 ? -16.375 -1.445 -11.695 1 97.88 180 ARG B N 1
ATOM 3090 C CA . ARG B 1 180 ? -15.828 -2.496 -10.852 1 97.88 180 ARG B CA 1
ATOM 3091 C C . ARG B 1 180 ? -14.336 -2.283 -10.617 1 97.88 180 ARG B C 1
ATOM 3093 O O . ARG B 1 180 ? -13.852 -2.422 -9.492 1 97.88 180 ARG B O 1
ATOM 3100 N N . CYS B 1 181 ? -13.617 -1.963 -11.672 1 97.81 181 CYS B N 1
ATOM 3101 C CA . CYS B 1 181 ? -12.195 -1.686 -11.555 1 97.81 181 CYS B CA 1
ATOM 3102 C C . CYS B 1 181 ? -11.945 -0.475 -10.664 1 97.81 181 CYS B C 1
ATOM 3104 O O . CYS B 1 181 ? -11.031 -0.483 -9.836 1 97.81 181 CYS B O 1
ATOM 3106 N N . ASN B 1 182 ? -12.789 0.512 -10.836 1 96.81 182 ASN B N 1
ATOM 3107 C CA . ASN B 1 182 ? -12.672 1.702 -10 1 96.81 182 ASN B CA 1
ATOM 3108 C C . ASN B 1 182 ? -12.938 1.385 -8.531 1 96.81 182 ASN B C 1
ATOM 3110 O O . ASN B 1 182 ? -12.219 1.86 -7.652 1 96.81 182 ASN B O 1
ATOM 3114 N N . ALA B 1 183 ? -13.953 0.603 -8.312 1 96.94 183 ALA B N 1
ATOM 3115 C CA . ALA B 1 183 ? -14.297 0.198 -6.957 1 96.94 183 ALA B CA 1
ATOM 3116 C C . ALA B 1 183 ? -13.188 -0.652 -6.34 1 96.94 183 ALA B C 1
ATOM 3118 O O . ALA B 1 183 ? -12.984 -0.632 -5.121 1 96.94 183 ALA B O 1
ATOM 3119 N N . ALA B 1 184 ? -12.438 -1.334 -7.16 1 97.69 184 ALA B N 1
ATOM 3120 C CA . ALA B 1 184 ? -11.312 -2.16 -6.723 1 97.69 184 ALA B CA 1
ATOM 3121 C C . ALA B 1 184 ? -10.062 -1.314 -6.508 1 97.69 184 ALA B C 1
ATOM 3123 O O . ALA B 1 184 ? -9.031 -1.825 -6.074 1 97.69 184 ALA B O 1
ATOM 3124 N N . ARG B 1 185 ? -10.195 -0.077 -6.812 1 97.56 185 ARG B N 1
ATOM 3125 C CA . ARG B 1 185 ? -9.055 0.838 -6.75 1 97.56 185 ARG B CA 1
ATOM 3126 C C . ARG B 1 185 ? -7.879 0.306 -7.562 1 97.56 185 ARG B C 1
ATOM 3128 O O . ARG B 1 185 ? -6.742 0.308 -7.09 1 97.56 185 ARG B O 1
ATOM 3135 N N . TRP B 1 186 ? -8.195 -0.075 -8.789 1 97.5 186 TRP B N 1
ATOM 3136 C CA . TRP B 1 186 ? -7.25 -0.758 -9.664 1 97.5 186 TRP B CA 1
ATOM 3137 C C . TRP B 1 186 ? -6.043 0.126 -9.953 1 97.5 186 TRP B C 1
ATOM 3139 O O . TRP B 1 186 ? -4.906 -0.354 -9.992 1 97.5 186 TRP B O 1
ATOM 3149 N N . GLN B 1 187 ? -6.246 1.379 -10.086 1 96.81 187 GLN B N 1
ATOM 3150 C CA . GLN B 1 187 ? -5.137 2.271 -10.398 1 96.81 187 GLN B CA 1
ATOM 3151 C C . GLN B 1 187 ? -4.141 2.332 -9.242 1 96.81 187 GLN B C 1
ATOM 3153 O O . GLN B 1 187 ? -2.932 2.443 -9.461 1 96.81 187 GLN B O 1
ATOM 3158 N N . ALA B 1 188 ? -4.629 2.348 -8.008 1 98.19 188 ALA B N 1
ATOM 3159 C CA . ALA B 1 188 ? -3.748 2.295 -6.848 1 98.19 188 ALA B CA 1
ATOM 3160 C C . ALA B 1 188 ? -2.955 0.992 -6.82 1 98.19 188 ALA B C 1
ATOM 3162 O O . ALA B 1 188 ? -1.757 0.994 -6.527 1 98.19 188 ALA B O 1
ATOM 3163 N N . VAL B 1 189 ? -3.658 -0.114 -7.172 1 98.44 189 VAL B N 1
ATOM 3164 C CA . VAL B 1 189 ? -3.01 -1.42 -7.223 1 98.44 189 VAL B CA 1
ATOM 3165 C C . VAL B 1 189 ? -1.874 -1.396 -8.242 1 98.44 189 VAL B C 1
ATOM 3167 O O . VAL B 1 189 ? -0.754 -1.814 -7.945 1 98.44 189 VAL B O 1
ATOM 3170 N N . VAL B 1 190 ? -2.119 -0.85 -9.383 1 98 190 VAL B N 1
ATOM 3171 C CA . VAL B 1 190 ? -1.134 -0.788 -10.461 1 98 190 VAL B CA 1
ATOM 3172 C C . VAL B 1 190 ? 0.081 0.014 -10 1 98 190 VAL B C 1
ATOM 3174 O O . VAL B 1 190 ? 1.224 -0.391 -10.227 1 98 190 VAL B O 1
ATOM 3177 N N . ARG B 1 191 ? -0.141 1.113 -9.352 1 98.19 191 ARG B N 1
ATOM 3178 C CA . ARG B 1 191 ? 0.965 1.933 -8.867 1 98.19 191 ARG B CA 1
ATOM 3179 C C . ARG B 1 191 ? 1.809 1.17 -7.855 1 98.19 191 ARG B C 1
ATOM 3181 O O . ARG B 1 191 ? 3.039 1.223 -7.898 1 98.19 191 ARG B O 1
ATOM 3188 N N . GLY B 1 192 ? 1.094 0.517 -6.898 1 98.69 192 GLY B N 1
ATOM 3189 C CA . GLY B 1 192 ? 1.812 -0.301 -5.934 1 98.69 192 GLY B CA 1
ATOM 3190 C C . GLY B 1 192 ? 2.641 -1.396 -6.578 1 98.69 192 GLY B C 1
ATOM 3191 O O . GLY B 1 192 ? 3.797 -1.608 -6.203 1 98.69 192 GLY B O 1
ATOM 3192 N N . GLU B 1 193 ? 2.084 -2.043 -7.566 1 98.69 193 GLU B N 1
ATOM 3193 C CA . GLU B 1 193 ? 2.762 -3.133 -8.258 1 98.69 193 GLU B CA 1
ATOM 3194 C C . GLU B 1 193 ? 3.975 -2.627 -9.031 1 98.69 193 GLU B C 1
ATOM 3196 O O . GLU B 1 193 ? 5.027 -3.27 -9.039 1 98.69 193 GLU B O 1
ATOM 3201 N N . LYS B 1 194 ? 3.861 -1.482 -9.656 1 98.5 194 LYS B N 1
ATOM 3202 C CA . LYS B 1 194 ? 4.988 -0.887 -10.367 1 98.5 194 LYS B CA 1
ATOM 3203 C C . LYS B 1 194 ? 6.125 -0.542 -9.414 1 98.5 194 LYS B C 1
ATOM 3205 O O . LYS B 1 194 ? 7.301 -0.718 -9.75 1 98.5 194 LYS B O 1
ATOM 3210 N N . ALA B 1 195 ? 5.758 -0.039 -8.289 1 98.69 195 ALA B N 1
ATOM 3211 C CA . ALA B 1 195 ? 6.777 0.296 -7.297 1 98.69 195 ALA B CA 1
ATOM 3212 C C . ALA B 1 195 ? 7.527 -0.95 -6.84 1 98.69 195 ALA B C 1
ATOM 3214 O O . ALA B 1 195 ? 8.75 -0.914 -6.652 1 98.69 195 ALA B O 1
ATOM 3215 N N . ILE B 1 196 ? 6.797 -2.064 -6.648 1 98.75 196 ILE B N 1
ATOM 3216 C CA . ILE B 1 196 ? 7.422 -3.322 -6.254 1 98.75 196 ILE B CA 1
ATOM 3217 C C . ILE B 1 196 ? 8.461 -3.732 -7.297 1 98.75 196 ILE B C 1
ATOM 3219 O O . ILE B 1 196 ? 9.594 -4.062 -6.949 1 98.75 196 ILE B O 1
ATOM 3223 N N . VAL B 1 197 ? 8.078 -3.686 -8.516 1 98.69 197 VAL B N 1
ATOM 3224 C CA . VAL B 1 197 ? 8.969 -4.09 -9.602 1 98.69 197 VAL B CA 1
ATOM 3225 C C . VAL B 1 197 ? 10.203 -3.195 -9.617 1 98.69 197 VAL B C 1
ATOM 3227 O O . VAL B 1 197 ? 11.336 -3.688 -9.719 1 98.69 197 VAL B O 1
ATOM 3230 N N . ARG B 1 198 ? 10.039 -1.917 -9.477 1 97.94 198 ARG B N 1
ATOM 3231 C CA . ARG B 1 198 ? 11.156 -0.981 -9.492 1 97.94 198 ARG B CA 1
ATOM 3232 C C . ARG B 1 198 ? 12.109 -1.249 -8.336 1 97.94 198 ARG B C 1
ATOM 3234 O O . ARG B 1 198 ? 13.328 -1.228 -8.508 1 97.94 198 ARG B O 1
ATOM 3241 N N . LEU B 1 199 ? 11.547 -1.456 -7.176 1 97.88 199 LEU B N 1
ATOM 3242 C CA . LEU B 1 199 ? 12.359 -1.736 -5.996 1 97.88 199 LEU B CA 1
ATOM 3243 C C . LEU B 1 199 ? 13.172 -3.01 -6.188 1 97.88 199 LEU B C 1
ATOM 3245 O O . LEU B 1 199 ? 14.375 -3.037 -5.891 1 97.88 199 LEU B O 1
ATOM 3249 N N . LEU B 1 200 ? 12.531 -4 -6.723 1 98.06 200 LEU B N 1
ATOM 3250 C CA . LEU B 1 200 ? 13.203 -5.289 -6.852 1 98.06 200 LEU B CA 1
ATOM 3251 C C . LEU B 1 200 ? 14.227 -5.254 -7.977 1 98.06 200 LEU B C 1
ATOM 3253 O O . LEU B 1 200 ? 15.258 -5.93 -7.906 1 98.06 200 LEU B O 1
ATOM 3257 N N . LYS B 1 201 ? 13.992 -4.441 -8.984 1 97 201 LYS B N 1
ATOM 3258 C CA . LYS B 1 201 ? 14.984 -4.27 -10.047 1 97 201 LYS B CA 1
ATOM 3259 C C . LYS B 1 201 ? 16.266 -3.645 -9.5 1 97 201 LYS B C 1
ATOM 3261 O O . LYS B 1 201 ? 17.359 -3.922 -10 1 97 201 LYS B O 1
ATOM 3266 N N . PHE B 1 202 ? 16.156 -2.82 -8.539 1 92.19 202 PHE B N 1
ATOM 3267 C CA . PHE B 1 202 ? 17.328 -2.225 -7.895 1 92.19 202 PHE B CA 1
ATOM 3268 C C . PHE B 1 202 ? 18.234 -3.301 -7.32 1 92.19 202 PHE B C 1
ATOM 3270 O O . PHE B 1 202 ? 19.469 -3.207 -7.43 1 92.19 202 PHE B O 1
ATOM 3277 N N . VAL B 1 203 ? 17.625 -4.285 -6.715 1 90.75 203 VAL B N 1
ATOM 3278 C CA . VAL B 1 203 ? 18.375 -5.383 -6.113 1 90.75 203 VAL B CA 1
ATOM 3279 C C . VAL B 1 203 ? 19 -6.246 -7.211 1 90.75 203 VAL B C 1
ATOM 3281 O O . VAL B 1 203 ? 20.141 -6.676 -7.098 1 90.75 203 VAL B O 1
ATOM 3284 N N . LEU B 1 204 ? 18.25 -6.477 -8.219 1 92.31 204 LEU B N 1
ATOM 3285 C CA . LEU B 1 204 ? 18.672 -7.348 -9.305 1 92.31 204 LEU B CA 1
ATOM 3286 C C . LEU B 1 204 ? 19.812 -6.711 -10.094 1 92.31 204 LEU B C 1
ATOM 3288 O O . LEU B 1 204 ? 20.703 -7.41 -10.578 1 92.31 204 LEU B O 1
ATOM 3292 N N . GLU B 1 205 ? 19.781 -5.336 -10.234 1 84.44 205 GLU B N 1
ATOM 3293 C CA . GLU B 1 205 ? 20.828 -4.609 -10.961 1 84.44 205 GLU B CA 1
ATOM 3294 C C . GLU B 1 205 ? 22.047 -4.367 -10.078 1 84.44 205 GLU B C 1
ATOM 3296 O O . GLU B 1 205 ? 23.172 -4.281 -10.57 1 84.44 205 GLU B O 1
ATOM 3301 N N . GLY B 1 206 ? 21.844 -3.92 -8.812 1 68.5 206 GLY B N 1
ATOM 3302 C CA . GLY B 1 206 ? 22.969 -3.715 -7.918 1 68.5 206 GLY B CA 1
ATOM 3303 C C . GLY B 1 206 ? 23.797 -4.969 -7.699 1 68.5 206 GLY B C 1
ATOM 3304 O O . GLY B 1 206 ? 25 -4.887 -7.43 1 68.5 206 GLY B O 1
ATOM 3305 N N . ASN B 1 207 ? 23.25 -6.188 -7.609 1 55.03 207 ASN B N 1
ATOM 3306 C CA . ASN B 1 207 ? 23.953 -7.453 -7.449 1 55.03 207 ASN B CA 1
ATOM 3307 C C . ASN B 1 207 ? 24.688 -7.852 -8.727 1 55.03 207 ASN B C 1
ATOM 3309 O O . ASN B 1 207 ? 25.438 -8.828 -8.734 1 55.03 207 ASN B O 1
ATOM 3313 N N . THR B 1 208 ? 24.453 -7.211 -9.836 1 48 208 THR B N 1
ATOM 3314 C CA . THR B 1 208 ? 25.25 -7.469 -11.031 1 48 208 THR B CA 1
ATOM 3315 C C . THR B 1 208 ? 26.594 -6.766 -10.953 1 48 208 THR B C 1
ATOM 3317 O O . THR B 1 208 ? 27.531 -7.129 -11.664 1 48 208 THR B O 1
ATOM 3320 N N . ASN B 1 209 ? 26.672 -5.594 -10.297 1 42.25 209 ASN B N 1
ATOM 3321 C CA . ASN B 1 209 ? 27.969 -4.93 -10.273 1 42.25 209 ASN B CA 1
ATOM 3322 C C . ASN B 1 209 ? 28.906 -5.57 -9.258 1 42.25 209 ASN B C 1
ATOM 3324 O O . ASN B 1 209 ? 29.969 -5.027 -8.961 1 42.25 209 ASN B O 1
ATOM 3328 N N . GLU B 1 210 ? 28.5 -6.586 -8.5 1 36.34 210 GLU B N 1
ATOM 3329 C CA . GLU B 1 210 ? 29.516 -7.336 -7.781 1 36.34 210 GLU B CA 1
ATOM 3330 C C . GLU B 1 210 ? 29.953 -8.57 -8.57 1 36.34 210 GLU B C 1
ATOM 3332 O O . GLU B 1 210 ? 29.125 -9.211 -9.234 1 36.34 210 GLU B O 1
#

Nearest PDB structures (foldseek):
  1ybu-assembly2_C  TM=7.403E-01  e=8.138E-04  Mycobacterium tuberculosis H37Rv
  4wp3-assembly2_B  TM=5.618E-01  e=1.245E-03  Mycobacterium avium
  4wp3-assembly5_E  TM=5.622E-01  e=5.041E-03  Mycobacterium avium
  3ofg-assembly1_B  TM=6.363E-01  e=6.935E-01  Caenorhabditis elegans
  2npf-assembly1_A  TM=5.765E-01  e=8.844E-01  Saccharomyces cerevisiae

InterPro domains:
  IPR032580 SatD family [PF16264] (2-199)

Foldseek 3Di:
DWKKKKKFWPCQVVCVVVPDDVVLVVVLQVQLCVLCVVFFPAGWDDDPGGMIMTITPALLCVLVSVLSSQLSSPPIDMQMFMFAFDWPDDDDNDCVPTDDRRVVRSVVQSVPADPQQRYFYDYPDVVLRVLLSVLVSVLCVLCNPQDNLLSLLLNLCVVVVALCRSCVVVVHDSVSSVVSPVSSVVVSSVVSSVVNSVSVVVSVVVVVVD/DWKKKKKFWPCQVVCVVVPDDVVLVVVLQVQLCVLCVVFFPAGWDDDPGGMIMTITPALLCVLVSVLSSQLSSPPIDMQMFMFAFDWPDDDDNDCVVTDDRRVVRSVVQSVPADPQQRYFYDYPDPVLRVLLSVLVSVLCVLCNPQDNLLSQLLNLCVVPVALCRSCVVVVHDSVVSVVSPVSSVVVSSVVSSVVNSVSVVCSVVVVVVD